Protein AF-0000000070389969 (afdb_homodimer)

pLDDT: mean 96.7, std 3.24, range [77.94, 98.94]

Solvent-accessible surface area (backbone atoms only — not comparable to full-atom values): 34328 Å² total; per-residue (Å²): 120,56,22,36,36,28,45,52,72,49,49,69,69,28,47,50,54,48,63,69,65,79,44,46,74,48,62,44,88,49,101,48,82,55,51,48,64,60,47,44,56,51,38,38,35,67,43,26,22,16,26,38,37,46,64,96,35,82,41,47,47,37,43,71,66,47,56,69,43,39,26,90,53,34,31,24,45,8,28,56,30,64,72,57,83,60,42,48,58,68,65,33,44,75,74,57,26,43,40,26,27,25,73,86,51,34,33,65,45,31,18,51,45,46,48,48,34,51,54,34,40,38,42,41,41,57,40,31,34,50,35,37,54,69,30,45,32,52,76,59,60,89,52,71,69,53,78,44,24,52,55,71,44,47,66,61,40,28,41,21,26,42,25,69,52,71,38,46,51,48,29,50,60,37,51,58,53,56,35,24,82,91,38,47,46,40,37,36,26,29,68,97,66,87,52,95,59,38,69,59,52,23,50,50,50,15,62,74,70,73,38,57,35,41,77,46,54,71,67,57,41,30,51,56,20,42,36,35,38,39,54,40,74,72,45,86,86,31,49,43,58,44,28,55,72,43,50,70,44,29,36,48,79,12,34,41,32,35,68,47,53,20,53,29,43,30,65,69,42,49,41,52,32,50,75,70,47,38,26,56,27,29,18,26,28,40,47,69,62,64,50,66,43,56,43,80,39,72,55,62,73,38,64,52,36,40,52,42,74,58,53,38,47,28,19,52,68,35,33,48,47,29,27,36,41,15,48,48,16,23,50,25,29,59,70,72,41,77,50,81,41,59,68,83,131,121,56,23,36,38,28,44,53,70,50,50,70,71,28,46,50,53,49,64,69,64,78,45,46,75,48,62,44,87,50,102,48,82,54,52,46,64,57,47,44,58,51,38,39,34,68,42,26,21,16,28,37,36,46,63,97,35,82,42,47,46,37,43,72,67,46,58,69,44,37,27,90,53,36,33,25,44,7,27,55,30,64,74,58,83,59,41,47,58,68,66,34,44,74,73,58,25,44,43,24,26,25,72,86,52,36,31,65,46,32,17,50,44,48,49,46,33,50,52,32,42,36,41,42,41,58,41,31,34,50,36,37,54,68,30,45,33,51,77,59,59,90,52,73,70,53,76,45,24,53,54,72,43,47,68,62,39,28,41,21,26,42,24,69,50,72,38,45,51,49,30,50,58,37,49,57,54,55,34,24,82,92,38,49,44,38,38,38,24,29,67,98,66,87,53,95,59,39,70,57,52,24,50,50,50,14,61,73,71,72,37,57,34,40,77,45,55,71,67,57,42,29,50,56,19,43,36,36,37,38,55,40,76,72,46,88,86,31,48,42,59,43,28,55,74,43,51,70,44,29,35,48,79,11,36,42,32,36,67,47,52,21,54,29,43,30,64,69,42,48,41,51,32,50,74,71,46,38,26,57,26,29,17,25,27,41,47,69,62,66,50,67,43,55,44,79,39,72,55,62,72,38,65,54,35,38,53,40,73,58,51,38,48,27,19,51,68,33,33,47,48,28,27,36,42,14,47,47,18,23,50,24,29,57,70,72,40,77,50,80,41,60,68,83,129

Structure (mmCIF, N/CA/C/O backbone):
data_AF-0000000070389969-model_v1
#
loop_
_entity.id
_entity.type
_entity.pdbx_description
1 polymer 'Glyoxylate reductase, putative'
#
loop_
_atom_site.group_PDB
_atom_site.id
_atom_site.type_symbol
_atom_site.label_atom_id
_atom_site.label_alt_id
_atom_site.label_comp_id
_atom_site.label_asym_id
_atom_site.label_entity_id
_atom_site.label_seq_id
_atom_site.pdbx_PDB_ins_code
_atom_site.Cartn_x
_atom_site.Cartn_y
_atom_site.Cartn_z
_atom_site.occupancy
_atom_site.B_iso_or_equiv
_atom_site.auth_seq_id
_atom_site.auth_comp_id
_atom_site.auth_asym_id
_atom_site.auth_atom_id
_atom_site.pdbx_PDB_model_num
ATOM 1 N N . MET A 1 1 ? 11.961 44.562 19.578 1 81.31 1 MET A N 1
ATOM 2 C CA . MET A 1 1 ? 11.906 44.125 18.188 1 81.31 1 MET A CA 1
ATOM 3 C C . MET A 1 1 ? 10.781 43.094 17.984 1 81.31 1 MET A C 1
ATOM 5 O O . MET A 1 1 ? 10.484 42.312 18.875 1 81.31 1 MET A O 1
ATOM 9 N N . PRO A 1 2 ? 10.062 43.188 16.938 1 94.25 2 PRO A N 1
ATOM 10 C CA . PRO A 1 2 ? 8.961 42.25 16.688 1 94.25 2 PRO A CA 1
ATOM 11 C C . PRO A 1 2 ? 9.414 40.781 16.688 1 94.25 2 PRO A C 1
ATOM 13 O O . PRO A 1 2 ? 10.531 40.5 16.266 1 94.25 2 PRO A O 1
ATOM 16 N N . LYS A 1 3 ? 8.602 40 17.328 1 98.38 3 LYS A N 1
ATOM 17 C CA . LYS A 1 3 ? 8.977 38.594 17.547 1 98.38 3 LYS A CA 1
ATOM 18 C C . LYS A 1 3 ? 7.949 37.656 16.938 1 98.38 3 LYS A C 1
ATOM 20 O O . LYS A 1 3 ? 6.793 38.031 16.75 1 98.38 3 LYS A O 1
ATOM 25 N N . ILE A 1 4 ? 8.398 36.5 16.641 1 98.75 4 ILE A N 1
ATOM 26 C CA . ILE A 1 4 ? 7.543 35.375 16.234 1 98.75 4 ILE A CA 1
ATOM 27 C C . ILE A 1 4 ? 7.699 34.219 17.219 1 98.75 4 ILE A C 1
ATOM 29 O O . ILE A 1 4 ? 8.82 33.812 17.547 1 98.75 4 ILE A O 1
ATOM 33 N N . LEU A 1 5 ? 6.621 33.781 17.734 1 98.81 5 LEU A N 1
ATOM 34 C CA . LEU A 1 5 ? 6.598 32.656 18.672 1 98.81 5 LEU A CA 1
ATOM 35 C C . LEU A 1 5 ? 6.504 31.328 17.906 1 98.81 5 LEU A C 1
ATOM 37 O O . LEU A 1 5 ? 5.688 31.188 17 1 98.81 5 LEU A O 1
ATOM 41 N N . VAL A 1 6 ? 7.359 30.359 18.25 1 98.56 6 VAL A N 1
ATOM 42 C CA . VAL A 1 6 ? 7.371 29.016 17.672 1 98.56 6 VAL A CA 1
ATOM 43 C C . VAL A 1 6 ? 7.266 27.969 18.766 1 98.56 6 VAL A C 1
ATOM 45 O O . VAL A 1 6 ? 8.203 27.781 19.547 1 98.56 6 VAL A O 1
ATOM 48 N N . THR A 1 7 ? 6.176 27.172 18.734 1 97.62 7 THR A N 1
ATOM 49 C CA . THR A 1 7 ? 5.898 26.312 19.891 1 97.62 7 THR A CA 1
ATOM 50 C C . THR A 1 7 ? 6.629 24.984 19.75 1 97.62 7 THR A C 1
ATOM 52 O O . THR A 1 7 ? 6.797 24.25 20.719 1 97.62 7 THR A O 1
ATOM 55 N N . ARG A 1 8 ? 6.93 24.625 18.516 1 96 8 ARG A N 1
ATOM 56 C CA . ARG A 1 8 ? 7.754 23.453 18.219 1 96 8 ARG A CA 1
ATOM 57 C C . ARG A 1 8 ? 8.75 23.766 17.094 1 96 8 ARG A C 1
ATOM 59 O O . ARG A 1 8 ? 8.414 24.453 16.125 1 96 8 ARG A O 1
ATOM 66 N N . ASN A 1 9 ? 9.969 23.219 17.328 1 95.31 9 ASN A N 1
ATOM 67 C CA . ASN A 1 9 ? 10.93 23.375 16.25 1 95.31 9 ASN A CA 1
ATOM 68 C C . ASN A 1 9 ? 10.406 22.766 14.945 1 95.31 9 ASN A C 1
ATOM 70 O O . ASN A 1 9 ? 9.953 21.625 14.93 1 95.31 9 ASN A O 1
ATOM 74 N N . LEU A 1 10 ? 10.484 23.547 13.867 1 97.12 10 LEU A N 1
ATOM 75 C CA . LEU A 1 10 ? 9.82 23.172 12.625 1 97.12 10 LEU A CA 1
ATOM 76 C C . LEU A 1 10 ? 10.828 22.641 11.609 1 97.12 10 LEU A C 1
ATOM 78 O O . LEU A 1 10 ? 10.562 22.625 10.406 1 97.12 10 LEU A O 1
ATOM 82 N N . GLY A 1 11 ? 11.969 22.266 12.078 1 96.25 11 GLY A N 1
ATOM 83 C CA . GLY A 1 11 ? 12.969 21.688 11.203 1 96.25 11 GLY A CA 1
ATOM 84 C C . GLY A 1 11 ? 13.938 22.703 10.641 1 96.25 11 GLY A C 1
ATOM 85 O O . GLY A 1 11 ? 13.617 23.891 10.578 1 96.25 11 GLY A O 1
ATOM 86 N N . GLU A 1 12 ? 15.023 22.25 10.148 1 96.69 12 GLU A N 1
ATOM 87 C CA . GLU A 1 12 ? 16.141 23.109 9.75 1 96.69 12 GLU A CA 1
ATOM 88 C C . GLU A 1 12 ? 15.727 24.062 8.625 1 96.69 12 GLU A C 1
ATOM 90 O O . GLU A 1 12 ? 16.016 25.25 8.664 1 96.69 12 GLU A O 1
ATOM 95 N N . HIS A 1 13 ? 15.039 23.547 7.68 1 97.75 13 HIS A N 1
ATOM 96 C CA . HIS A 1 13 ? 14.664 24.344 6.516 1 97.75 13 HIS A CA 1
ATOM 97 C C . HIS A 1 13 ? 13.781 25.531 6.914 1 97.75 13 HIS A C 1
ATOM 99 O O . HIS A 1 13 ? 14.109 26.672 6.625 1 97.75 13 HIS A O 1
ATOM 105 N N . ALA A 1 14 ? 12.711 25.297 7.594 1 98.44 14 ALA A N 1
ATOM 106 C CA . ALA A 1 14 ? 11.742 26.328 7.973 1 98.44 14 ALA A CA 1
ATOM 107 C C . ALA A 1 14 ? 12.336 27.266 9.008 1 98.44 14 ALA A C 1
ATOM 109 O O . ALA A 1 14 ? 12.102 28.484 8.953 1 98.44 14 ALA A O 1
ATOM 110 N N . MET A 1 15 ? 13.172 26.719 9.93 1 98.06 15 MET A N 1
ATOM 111 C CA . MET A 1 15 ? 13.789 27.562 10.945 1 98.06 15 MET A CA 1
ATOM 112 C C . MET A 1 15 ? 14.797 28.516 10.32 1 98.06 15 MET A C 1
ATOM 114 O O . MET A 1 15 ? 14.969 29.656 10.781 1 98.06 15 MET A O 1
ATOM 118 N N . THR A 1 16 ? 15.453 28.016 9.25 1 98.44 16 THR A N 1
ATOM 119 C CA . THR A 1 16 ? 16.375 28.891 8.531 1 98.44 16 THR A CA 1
ATOM 120 C C . THR A 1 16 ? 15.625 30.062 7.887 1 98.44 16 THR A C 1
ATOM 122 O O . THR A 1 16 ? 16.078 31.203 7.945 1 98.44 16 THR A O 1
ATOM 125 N N . ILE A 1 17 ? 14.5 29.766 7.344 1 98.38 17 ILE A N 1
ATOM 126 C CA . ILE A 1 17 ? 13.672 30.797 6.746 1 98.38 17 ILE A CA 1
ATOM 127 C C . ILE A 1 17 ? 13.281 31.828 7.812 1 98.38 17 ILE A C 1
ATOM 129 O O . ILE A 1 17 ? 13.375 33.031 7.59 1 98.38 17 ILE A O 1
ATOM 133 N N . LEU A 1 18 ? 12.93 31.391 9.008 1 98.12 18 LEU A N 1
ATOM 134 C CA . LEU A 1 18 ? 12.523 32.25 10.109 1 98.12 18 LEU A CA 1
ATOM 135 C C . LEU A 1 18 ? 13.688 33.125 10.578 1 98.12 18 LEU A C 1
ATOM 137 O O . LEU A 1 18 ? 13.523 34.312 10.82 1 98.12 18 LEU A O 1
ATOM 141 N N . ARG A 1 19 ? 14.797 32.469 10.656 1 97.5 19 ARG A N 1
ATOM 142 C CA . ARG A 1 19 ? 15.977 33.188 11.148 1 97.5 19 ARG A CA 1
ATOM 143 C C . ARG A 1 19 ? 16.391 34.281 10.188 1 97.5 19 ARG A C 1
ATOM 145 O O . ARG A 1 19 ? 16.953 35.312 10.609 1 97.5 19 ARG A O 1
ATOM 152 N N . GLN A 1 20 ? 16.062 34.125 8.984 1 97.62 20 GLN A N 1
ATOM 153 C CA . GLN A 1 20 ? 16.438 35.094 7.961 1 97.62 20 GLN A CA 1
ATOM 154 C C . GLN A 1 20 ? 15.367 36.156 7.773 1 97.62 20 GLN A C 1
ATOM 156 O O . GLN A 1 20 ? 15.531 37.094 6.988 1 97.62 20 GLN A O 1
ATOM 161 N N . SER A 1 21 ? 14.32 36.062 8.531 1 96.81 21 SER A N 1
ATOM 162 C CA . SER A 1 21 ? 13.156 36.938 8.32 1 96.81 21 SER A CA 1
ATOM 163 C C . SER A 1 21 ? 13.375 38.312 8.922 1 96.81 21 SER A C 1
ATOM 165 O O . SER A 1 21 ? 12.648 39.25 8.594 1 96.81 21 SER A O 1
ATOM 167 N N . GLY A 1 22 ? 14.344 38.469 9.812 1 95.88 22 GLY A N 1
ATOM 168 C CA . GLY A 1 22 ? 14.586 39.75 10.469 1 95.88 22 GLY A CA 1
ATOM 169 C C . GLY A 1 22 ? 13.867 39.875 11.797 1 95.88 22 GLY A C 1
ATOM 170 O O . GLY A 1 22 ? 14.062 40.875 12.523 1 95.88 22 GLY A O 1
ATOM 171 N N . TYR A 1 23 ? 13.094 38.875 12.172 1 97.56 23 TYR A N 1
ATOM 172 C CA . TYR A 1 23 ? 12.367 38.906 13.438 1 97.56 23 TYR A CA 1
ATOM 173 C C . TYR A 1 23 ? 13.109 38.094 14.508 1 97.56 23 TYR A C 1
ATOM 175 O O . TYR A 1 23 ? 13.82 37.156 14.195 1 97.56 23 TYR A O 1
ATOM 183 N N . ASP A 1 24 ? 12.953 38.594 15.719 1 97.94 24 ASP A N 1
ATOM 184 C CA . ASP A 1 24 ? 13.391 37.75 16.828 1 97.94 24 ASP A CA 1
ATOM 185 C C . ASP A 1 24 ? 12.469 36.531 17.016 1 97.94 24 ASP A C 1
ATOM 187 O O . ASP A 1 24 ? 11.266 36.625 16.75 1 97.94 24 ASP A O 1
ATOM 191 N N . LEU A 1 25 ? 13.102 35.469 17.453 1 98.25 25 LEU A N 1
ATOM 192 C CA . LEU A 1 25 ? 12.32 34.25 17.594 1 98.25 25 LEU A CA 1
ATOM 193 C C . LEU A 1 25 ? 12.25 33.812 19.047 1 98.25 25 LEU A C 1
ATOM 195 O O . LEU A 1 25 ? 13.242 33.906 19.781 1 98.25 25 LEU A O 1
ATOM 199 N N . ILE A 1 26 ? 11.055 33.531 19.484 1 98.44 26 ILE A N 1
ATOM 200 C CA . ILE A 1 26 ? 10.859 32.75 20.703 1 98.44 26 ILE A CA 1
ATOM 201 C C . ILE A 1 26 ? 10.531 31.312 20.375 1 98.44 26 ILE A C 1
ATOM 203 O O . ILE A 1 26 ? 9.43 31 19.906 1 98.44 26 ILE A O 1
ATOM 207 N N . VAL A 1 27 ? 11.5 30.438 20.594 1 97.81 27 VAL A N 1
ATOM 208 C CA . VAL A 1 27 ? 11.344 29.031 20.219 1 97.81 27 VAL A CA 1
ATOM 209 C C . VAL A 1 27 ? 11.344 28.156 21.484 1 97.81 27 VAL A C 1
ATOM 211 O O . VAL A 1 27 ? 12.219 28.297 22.344 1 97.81 27 VAL A O 1
ATOM 214 N N . ASN A 1 28 ? 10.273 27.344 21.578 1 97.19 28 ASN A N 1
ATOM 215 C CA . ASN A 1 28 ? 10.328 26.328 22.625 1 97.19 28 ASN A CA 1
ATOM 216 C C . ASN A 1 28 ? 11.617 25.5 22.547 1 97.19 28 ASN A C 1
ATOM 218 O O . ASN A 1 28 ? 11.883 24.875 21.531 1 97.19 28 ASN A O 1
ATOM 222 N N . PRO A 1 29 ? 12.438 25.516 23.562 1 94 29 PRO A N 1
ATOM 223 C CA . PRO A 1 29 ? 13.75 24.875 23.484 1 94 29 PRO A CA 1
ATOM 224 C C . PRO A 1 29 ? 13.664 23.344 23.594 1 94 29 PRO A C 1
ATOM 226 O O . PRO A 1 29 ? 14.625 22.656 23.266 1 94 29 PRO A O 1
ATOM 229 N N . ASP A 1 30 ? 12.508 22.828 24.078 1 92.19 30 ASP A N 1
ATOM 230 C CA . ASP A 1 30 ? 12.359 21.406 24.297 1 92.19 30 ASP A CA 1
ATOM 231 C C . ASP A 1 30 ? 11.695 20.734 23.094 1 92.19 30 ASP A C 1
ATOM 233 O O . ASP A 1 30 ? 10.805 21.312 22.469 1 92.19 30 ASP A O 1
ATOM 237 N N . ASP A 1 31 ? 12.195 19.578 22.781 1 88.88 31 ASP A N 1
ATOM 238 C CA . ASP A 1 31 ? 11.508 18.781 21.781 1 88.88 31 ASP A CA 1
ATOM 239 C C . ASP A 1 31 ? 10.281 18.078 22.375 1 88.88 31 ASP A C 1
ATOM 241 O O . ASP A 1 31 ? 10.211 16.859 22.391 1 88.88 31 ASP A O 1
ATOM 245 N N . ALA A 1 32 ? 9.453 18.797 22.891 1 91.56 32 ALA A N 1
ATOM 246 C CA . ALA A 1 32 ? 8.188 18.438 23.516 1 91.56 32 ALA A CA 1
ATOM 247 C C . ALA A 1 32 ? 7.203 19.594 23.5 1 91.56 32 ALA A C 1
ATOM 249 O O . ALA A 1 32 ? 7.602 20.75 23.312 1 91.56 32 ALA A O 1
ATOM 250 N N . PRO A 1 33 ? 5.973 19.312 23.578 1 92.75 33 PRO A N 1
ATOM 251 C CA . PRO A 1 33 ? 5.023 20.422 23.688 1 92.75 33 PRO A CA 1
ATOM 252 C C . PRO A 1 33 ? 5.32 21.328 24.875 1 92.75 33 PRO A C 1
ATOM 254 O O . PRO A 1 33 ? 5.637 20.859 25.969 1 92.75 33 PRO A O 1
ATOM 257 N N . PRO A 1 34 ? 5.32 22.625 24.625 1 95.94 34 PRO A N 1
ATOM 258 C CA . PRO A 1 34 ? 5.41 23.531 25.781 1 95.94 34 PRO A CA 1
ATOM 259 C C . PRO A 1 34 ? 4.168 23.469 26.672 1 95.94 34 PRO A C 1
ATOM 261 O O . PRO A 1 34 ? 3.172 22.844 26.312 1 95.94 34 PRO A O 1
ATOM 264 N N . SER A 1 35 ? 4.316 24.047 27.859 1 96.56 35 SER A N 1
ATOM 265 C CA . SER A 1 35 ? 3.131 24.172 28.688 1 96.56 35 SER A CA 1
ATOM 266 C C . SER A 1 35 ? 2.168 25.219 28.141 1 96.56 35 SER A C 1
ATOM 268 O O . SER A 1 35 ? 2.578 26.125 27.422 1 96.56 35 SER A O 1
ATOM 270 N N . ARG A 1 36 ? 0.896 25.047 28.5 1 97.69 36 ARG A N 1
ATOM 271 C CA . ARG A 1 36 ? -0.108 26.047 28.156 1 97.69 36 ARG A CA 1
ATOM 272 C C . ARG A 1 36 ? 0.294 27.422 28.672 1 97.69 36 ARG A C 1
ATOM 274 O O . ARG A 1 36 ? 0.17 28.422 27.969 1 97.69 36 ARG A O 1
ATOM 281 N N . GLU A 1 37 ? 0.809 27.438 29.859 1 97.81 37 GLU A N 1
ATOM 282 C CA . GLU A 1 37 ? 1.247 28.688 30.5 1 97.81 37 GLU A CA 1
ATOM 283 C C . GLU A 1 37 ? 2.369 29.344 29.703 1 97.81 37 GLU A C 1
ATOM 285 O O . GLU A 1 37 ? 2.385 30.562 29.531 1 97.81 37 GLU A O 1
ATOM 290 N N . TRP A 1 38 ? 3.275 28.516 29.234 1 98.19 38 TRP A N 1
ATOM 291 C CA . TRP A 1 38 ? 4.387 29.047 28.438 1 98.19 38 TRP A CA 1
ATOM 292 C C . TRP A 1 38 ? 3.879 29.734 27.188 1 98.19 38 TRP A C 1
ATOM 294 O O . TRP A 1 38 ? 4.328 30.844 26.859 1 98.19 38 TRP A O 1
ATOM 304 N N . VAL A 1 39 ? 2.938 29.156 26.516 1 98.5 39 VAL A N 1
ATOM 305 C CA . VAL A 1 39 ? 2.389 29.688 25.266 1 98.5 39 VAL A CA 1
ATOM 306 C C . VAL A 1 39 ? 1.642 31 25.562 1 98.5 39 VAL A C 1
ATOM 308 O O . VAL A 1 39 ? 1.873 32 24.906 1 98.5 39 VAL A O 1
ATOM 311 N N . LEU A 1 40 ? 0.768 30.969 26.609 1 98.44 40 LEU A N 1
ATOM 312 C CA . LEU A 1 40 ? -0.054 32.125 26.953 1 98.44 40 LEU A CA 1
ATOM 313 C C . LEU A 1 40 ? 0.816 33.312 27.359 1 98.44 40 LEU A C 1
ATOM 315 O O . LEU A 1 40 ? 0.571 34.438 26.938 1 98.44 40 LEU A O 1
ATOM 319 N N . ASN A 1 41 ? 1.818 33.062 28.125 1 98.44 41 ASN A N 1
ATOM 320 C CA . ASN A 1 41 ? 2.703 34.125 28.594 1 98.44 41 ASN A CA 1
ATOM 321 C C . ASN A 1 41 ? 3.41 34.812 27.438 1 98.44 41 ASN A C 1
ATOM 323 O O . ASN A 1 41 ? 3.545 36.031 27.422 1 98.44 41 ASN A O 1
ATOM 327 N N . HIS A 1 42 ? 3.844 34.062 26.484 1 98.44 42 HIS A N 1
ATOM 328 C CA . HIS A 1 42 ? 4.578 34.656 25.359 1 98.44 42 HIS A CA 1
ATOM 329 C C . HIS A 1 42 ? 3.631 35.344 24.391 1 98.44 42 HIS A C 1
ATOM 331 O O . HIS A 1 42 ? 3.998 36.312 23.766 1 98.44 42 HIS A O 1
ATOM 337 N N . LEU A 1 43 ? 2.461 34.844 24.25 1 98.31 43 LEU A N 1
ATOM 338 C CA . LEU A 1 43 ? 1.479 35.469 23.375 1 98.31 43 LEU A CA 1
ATOM 339 C C . LEU A 1 43 ? 1.033 36.812 23.938 1 98.31 43 LEU A C 1
ATOM 341 O O . LEU A 1 43 ? 0.57 37.688 23.188 1 98.31 43 LEU A O 1
ATOM 345 N N . ALA A 1 44 ? 1.137 36.938 25.25 1 98.19 44 ALA A N 1
ATOM 346 C CA . ALA A 1 44 ? 0.76 38.188 25.922 1 98.19 44 ALA A CA 1
ATOM 347 C C . ALA A 1 44 ? 1.812 39.25 25.688 1 98.19 44 ALA A C 1
ATOM 349 O O . ALA A 1 44 ? 1.547 40.438 25.891 1 98.19 44 ALA A O 1
ATOM 350 N N . ASP A 1 45 ? 2.99 38.844 25.328 1 97.94 45 ASP A N 1
ATOM 351 C CA . ASP A 1 45 ? 4.07 39.781 25.031 1 97.94 45 ASP A CA 1
ATOM 352 C C . ASP A 1 45 ? 3.715 40.688 23.844 1 97.94 45 ASP A C 1
ATOM 354 O O . ASP A 1 45 ? 3.531 40.188 22.734 1 97.94 45 ASP A O 1
ATOM 358 N N . PRO A 1 46 ? 3.691 42 24.031 1 97.69 46 PRO A N 1
ATOM 359 C CA . PRO A 1 46 ? 3.281 42.906 22.969 1 97.69 46 PRO A CA 1
ATOM 360 C C . PRO A 1 46 ? 4.238 42.906 21.781 1 97.69 46 PRO A C 1
ATOM 362 O O . PRO A 1 46 ? 3.916 43.438 20.719 1 97.69 46 PRO A O 1
ATOM 365 N N . GLN A 1 47 ? 5.359 42.25 21.938 1 98 47 GLN A N 1
ATOM 366 C CA . GLN A 1 47 ? 6.332 42.219 20.859 1 98 47 GLN A CA 1
ATOM 367 C C . GLN A 1 47 ? 6.121 41 19.953 1 98 47 GLN A C 1
ATOM 369 O O . GLN A 1 47 ? 6.77 40.875 18.922 1 98 47 GLN A O 1
ATOM 374 N N . VAL A 1 48 ? 5.219 40.156 20.297 1 98.62 48 VAL A N 1
ATOM 375 C CA . VAL A 1 48 ? 4.938 38.969 19.5 1 98.62 48 VAL A CA 1
ATOM 376 C C . VAL A 1 48 ? 3.861 39.281 18.469 1 98.62 48 VAL A C 1
ATOM 378 O O . VAL A 1 48 ? 2.711 39.562 18.812 1 98.62 48 VAL A O 1
ATOM 381 N N . TYR A 1 49 ? 4.215 39.219 17.219 1 98.19 49 TYR A N 1
ATOM 382 C CA . TYR A 1 49 ? 3.318 39.625 16.141 1 98.19 49 TYR A CA 1
ATOM 383 C C . TYR A 1 49 ? 2.676 38.438 15.469 1 98.19 49 TYR A C 1
ATOM 385 O O . TYR A 1 49 ? 1.662 38.562 14.781 1 98.19 49 TYR A O 1
ATOM 393 N N . ALA A 1 50 ? 3.326 37.281 15.586 1 98.75 50 ALA A N 1
ATOM 394 C CA . ALA A 1 50 ? 2.812 36.062 14.984 1 98.75 50 ALA A CA 1
ATOM 395 C C . ALA A 1 50 ? 3.271 34.844 15.773 1 98.75 50 ALA A C 1
ATOM 397 O O . ALA A 1 50 ? 4.23 34.906 16.547 1 98.75 50 ALA A O 1
ATOM 398 N N . ALA A 1 51 ? 2.582 33.781 15.586 1 98.81 51 ALA A N 1
ATOM 399 C CA . ALA A 1 51 ? 2.924 32.531 16.266 1 98.81 51 ALA A CA 1
ATOM 400 C C . ALA A 1 51 ? 2.768 31.328 15.312 1 98.81 51 ALA A C 1
ATOM 402 O O . ALA A 1 51 ? 1.822 31.281 14.523 1 98.81 51 ALA A O 1
ATOM 403 N N . CYS A 1 52 ? 3.709 30.453 15.312 1 98.62 52 CYS A N 1
ATOM 404 C CA . CYS A 1 52 ? 3.609 29.125 14.695 1 98.62 52 CYS A CA 1
ATOM 405 C C . CYS A 1 52 ? 3.271 28.062 15.734 1 98.62 52 CYS A C 1
ATOM 407 O O . CYS A 1 52 ? 4.055 27.828 16.656 1 98.62 52 CYS A O 1
ATOM 409 N N . ILE A 1 53 ? 2.154 27.422 15.539 1 98.06 53 ILE A N 1
ATOM 410 C CA . ILE A 1 53 ? 1.688 26.5 16.547 1 98.06 53 ILE A CA 1
ATOM 411 C C . ILE A 1 53 ? 1.438 25.125 15.922 1 98.06 53 ILE A C 1
ATOM 413 O O . ILE A 1 53 ? 1.537 24.969 14.703 1 98.06 53 ILE A O 1
ATOM 417 N N . MET A 1 54 ? 1.178 24.125 16.797 1 95.5 54 MET A N 1
ATOM 418 C CA . MET A 1 54 ? 0.986 22.734 16.375 1 95.5 54 MET A CA 1
ATOM 419 C C . MET A 1 54 ? -0.462 22.297 16.578 1 95.5 54 MET A C 1
ATOM 421 O O . MET A 1 54 ? -1.106 22.703 17.547 1 95.5 54 MET A O 1
ATOM 425 N N . HIS A 1 55 ? -0.782 21.484 15.516 1 89.81 55 HIS A N 1
ATOM 426 C CA . HIS A 1 55 ? -2.006 20.734 15.758 1 89.81 55 HIS A CA 1
ATOM 427 C C . HIS A 1 55 ? -1.769 19.609 16.766 1 89.81 55 HIS A C 1
ATOM 429 O O . HIS A 1 55 ? -0.622 19.25 17.031 1 89.81 55 HIS A O 1
ATOM 435 N N . SER A 1 56 ? -2.752 19.203 17.516 1 81.38 56 SER A N 1
ATOM 436 C CA . SER A 1 56 ? -2.752 18 18.359 1 81.38 56 SER A CA 1
ATOM 437 C C . SER A 1 56 ? -1.901 18.203 19.609 1 81.38 56 SER A C 1
ATOM 439 O O . SER A 1 56 ? -1.336 17.25 20.141 1 81.38 56 SER A O 1
ATOM 441 N N . GLN A 1 57 ? -1.566 19.438 19.891 1 88.38 57 GLN A N 1
ATOM 442 C CA . GLN A 1 57 ? -0.906 19.797 21.141 1 88.38 57 GLN A CA 1
ATOM 443 C C . GLN A 1 57 ? -1.821 20.641 22.016 1 88.38 57 GLN A C 1
ATOM 445 O O . GLN A 1 57 ? -2.207 21.75 21.641 1 88.38 57 GLN A O 1
ATOM 450 N N . PRO A 1 58 ? -2.094 20.109 23.203 1 89.19 58 PRO A N 1
ATOM 451 C CA . PRO A 1 58 ? -3.025 20.828 24.062 1 89.19 58 PRO A CA 1
ATOM 452 C C . PRO A 1 58 ? -2.574 22.266 24.359 1 89.19 58 PRO A C 1
ATOM 454 O O . PRO A 1 58 ? -3.408 23.156 24.5 1 89.19 58 PRO A O 1
ATOM 457 N N . SER A 1 59 ? -1.315 22.484 24.438 1 94.56 59 SER A N 1
ATOM 458 C CA . SER A 1 59 ? -0.774 23.812 24.734 1 94.56 59 SER A CA 1
ATOM 459 C C . SER A 1 59 ? -1.142 24.812 23.641 1 94.56 59 SER A C 1
ATOM 461 O O . SER A 1 59 ? -1.19 26.016 23.891 1 94.56 59 SER A O 1
ATOM 463 N N . ASP A 1 60 ? -1.455 24.25 22.406 1 96.12 60 ASP A N 1
ATOM 464 C CA . ASP A 1 60 ? -1.579 25.109 21.234 1 96.12 60 ASP A CA 1
ATOM 465 C C . ASP A 1 60 ? -3.043 25.281 20.844 1 96.12 60 ASP A C 1
ATOM 467 O O . ASP A 1 60 ? -3.34 25.844 19.781 1 96.12 60 ASP A O 1
ATOM 471 N N . LYS A 1 61 ? -3.92 24.812 21.703 1 96.62 61 LYS A N 1
ATOM 472 C CA . LYS A 1 61 ? -5.332 25.016 21.406 1 96.62 61 LYS A CA 1
ATOM 473 C C . LYS A 1 61 ? -5.688 26.5 21.375 1 96.62 61 LYS A C 1
ATOM 475 O O . LYS A 1 61 ? -5.375 27.234 22.312 1 96.62 61 LYS A O 1
ATOM 480 N N . VAL A 1 62 ? -6.234 26.969 20.266 1 97.94 62 VAL A N 1
ATOM 481 C CA . VAL A 1 62 ? -6.625 28.375 20.109 1 97.94 62 VAL A CA 1
ATOM 482 C C . VAL A 1 62 ? -8.094 28.531 20.516 1 97.94 62 VAL A C 1
ATOM 484 O O . VAL A 1 62 ? -8.969 28.594 19.641 1 97.94 62 VAL A O 1
ATOM 487 N N . ASP A 1 63 ? -8.297 28.641 21.766 1 97.19 63 ASP A N 1
ATOM 488 C CA . ASP A 1 63 ? -9.625 28.781 22.375 1 97.19 63 ASP A CA 1
ATOM 489 C C . ASP A 1 63 ? -9.828 30.203 22.906 1 97.19 63 ASP A C 1
ATOM 491 O O . ASP A 1 63 ? -9.031 31.094 22.625 1 97.19 63 ASP A O 1
ATOM 495 N N . LYS A 1 64 ? -10.93 30.391 23.609 1 96.69 64 LYS A N 1
ATOM 496 C CA . LYS A 1 64 ? -11.289 31.703 24.141 1 96.69 64 LYS A CA 1
ATOM 497 C C . LYS A 1 64 ? -10.195 32.25 25.062 1 96.69 64 LYS A C 1
ATOM 499 O O . LYS A 1 64 ? -9.867 33.438 25.016 1 96.69 64 LYS A O 1
ATOM 504 N N . GLU A 1 65 ? -9.656 31.359 25.828 1 97.75 65 GLU A N 1
ATOM 505 C CA . GLU A 1 65 ? -8.617 31.75 26.766 1 97.75 65 GLU A CA 1
ATOM 506 C C . GLU A 1 65 ? -7.391 32.281 26.047 1 97.75 65 GLU A C 1
ATOM 508 O O . GLU A 1 65 ? -6.879 33.375 26.375 1 97.75 65 GLU A O 1
ATOM 513 N N . LEU A 1 66 ? -6.895 31.578 25.047 1 98.25 66 LEU A N 1
ATOM 514 C CA . LEU A 1 66 ? -5.715 31.984 24.297 1 98.25 66 LEU A CA 1
ATOM 515 C C . LEU A 1 66 ? -5.961 33.312 23.562 1 98.25 66 LEU A C 1
ATOM 517 O O . LEU A 1 66 ? -5.125 34.188 23.609 1 98.25 66 LEU A O 1
ATOM 521 N N . ILE A 1 67 ? -7.09 33.438 22.984 1 98.12 67 ILE A N 1
ATOM 522 C CA . ILE A 1 67 ? -7.441 34.625 22.219 1 98.12 67 ILE A CA 1
ATOM 523 C C . ILE A 1 67 ? -7.52 35.844 23.141 1 98.12 67 ILE A C 1
ATOM 525 O O . ILE A 1 67 ? -7.039 36.906 22.797 1 98.12 67 ILE A O 1
ATOM 529 N N . ALA A 1 68 ? -8.094 35.594 24.312 1 97.38 68 ALA A N 1
ATOM 530 C CA . ALA A 1 68 ? -8.234 36.688 25.266 1 97.38 68 ALA A CA 1
ATOM 531 C C . ALA A 1 68 ? -6.871 37.125 25.812 1 97.38 68 ALA A C 1
ATOM 533 O O . ALA A 1 68 ? -6.676 38.281 26.156 1 97.38 68 ALA A O 1
ATOM 534 N N . THR A 1 69 ? -5.992 36.25 25.859 1 97.94 69 THR A N 1
ATOM 535 C CA . THR A 1 69 ? -4.68 36.5 26.453 1 97.94 69 THR A CA 1
ATOM 536 C C . THR A 1 69 ? -3.75 37.156 25.422 1 97.94 69 THR A C 1
ATOM 538 O O . THR A 1 69 ? -2.809 37.844 25.797 1 97.94 69 THR A O 1
ATOM 541 N N . ALA A 1 70 ? -3.955 36.906 24.188 1 98.12 70 ALA A N 1
ATOM 542 C CA . ALA A 1 70 ? -3.092 37.406 23.125 1 98.12 70 ALA A CA 1
ATOM 543 C C . ALA A 1 70 ? -3.002 38.938 23.156 1 98.12 70 ALA A C 1
ATOM 545 O O . ALA A 1 70 ? -3.996 39.625 23.422 1 98.12 70 ALA A O 1
ATOM 546 N N . ASN A 1 71 ? -1.818 39.469 22.984 1 98.06 71 ASN A N 1
ATOM 547 C CA . ASN A 1 71 ? -1.631 40.938 22.938 1 98.06 71 ASN A CA 1
ATOM 548 C C . ASN A 1 71 ? -2.318 41.531 21.719 1 98.06 71 ASN A C 1
ATOM 550 O O . ASN A 1 71 ? -2.639 40.844 20.766 1 98.06 71 ASN A O 1
ATOM 554 N N . ASP A 1 72 ? -2.422 42.781 21.672 1 97.19 72 ASP A N 1
ATOM 555 C CA . ASP A 1 72 ? -3.209 43.469 20.656 1 97.19 72 ASP A CA 1
ATOM 556 C C . ASP A 1 72 ? -2.441 43.562 19.344 1 97.19 72 ASP A C 1
ATOM 558 O O . ASP A 1 72 ? -3.023 43.875 18.297 1 97.19 72 ASP A O 1
ATOM 562 N N . ASN A 1 73 ? -1.157 43.281 19.422 1 97.25 73 ASN A N 1
ATOM 563 C CA . ASN A 1 73 ? -0.341 43.406 18.219 1 97.25 73 ASN A CA 1
ATOM 564 C C . ASN A 1 73 ? -0.257 42.094 17.469 1 97.25 73 ASN A C 1
ATOM 566 O O . ASN A 1 73 ? 0.279 42.031 16.359 1 97.25 73 ASN A O 1
ATOM 570 N N . LEU A 1 74 ? -0.738 40.969 18.031 1 98.44 74 LEU A N 1
ATOM 571 C CA . LEU A 1 74 ? -0.699 39.688 17.375 1 98.44 74 LEU A CA 1
ATOM 572 C C . LEU A 1 74 ? -1.523 39.688 16.094 1 98.44 74 LEU A C 1
ATOM 574 O O . LEU A 1 74 ? -2.727 39.969 16.125 1 98.44 74 LEU A O 1
ATOM 578 N N . ARG A 1 75 ? -0.885 39.312 15.016 1 98.06 75 ARG A N 1
ATOM 579 C CA . ARG A 1 75 ? -1.534 39.438 13.719 1 98.06 75 ARG A CA 1
ATOM 580 C C . ARG A 1 75 ? -1.951 38.094 13.172 1 98.06 75 ARG A C 1
ATOM 582 O O . ARG A 1 75 ? -2.885 38 12.375 1 98.06 75 ARG A O 1
ATOM 589 N N . CYS A 1 76 ? -1.224 37.031 13.586 1 98.5 76 CYS A N 1
ATOM 590 C CA . CYS A 1 76 ? -1.474 35.75 12.961 1 98.5 76 CYS A CA 1
ATOM 591 C C . CYS A 1 76 ? -1.101 34.594 13.898 1 98.5 76 CYS A C 1
ATOM 593 O O . CYS A 1 76 ? -0.112 34.688 14.625 1 98.5 76 CYS A O 1
ATOM 595 N N . ILE A 1 77 ? -1.921 33.656 13.867 1 98.69 77 ILE A N 1
ATOM 596 C CA . ILE A 1 77 ? -1.583 32.312 14.352 1 98.69 77 ILE A CA 1
ATOM 597 C C . ILE A 1 77 ? -1.552 31.328 13.188 1 98.69 77 ILE A C 1
ATOM 599 O O . ILE A 1 77 ? -2.572 31.094 12.539 1 98.69 77 ILE A O 1
ATOM 603 N N . SER A 1 78 ? -0.376 30.828 12.898 1 98.62 78 SER A N 1
ATOM 604 C CA . SER A 1 78 ? -0.176 29.875 11.805 1 98.62 78 SER A CA 1
ATOM 605 C C . SER A 1 78 ? -0.023 28.453 12.32 1 98.62 78 SER A C 1
ATOM 607 O O . SER A 1 78 ? 0.914 28.156 13.062 1 98.62 78 SER A O 1
ATOM 609 N N . SER A 1 79 ? -0.892 27.594 11.906 1 97.88 79 SER A N 1
ATOM 610 C CA . SER A 1 79 ? -0.902 26.219 12.398 1 97.88 79 SER A CA 1
ATOM 611 C C . SER A 1 79 ? -0.185 25.281 11.43 1 97.88 79 SER A C 1
ATOM 613 O O . SER A 1 79 ? -0.408 25.344 10.219 1 97.88 79 SER A O 1
ATOM 615 N N . PHE A 1 80 ? 0.678 24.422 12 1 97 80 PHE A N 1
ATOM 616 C CA . PHE A 1 80 ? 1.312 23.344 11.25 1 97 80 PHE A CA 1
ATOM 617 C C . PHE A 1 80 ? 0.33 22.203 11.016 1 97 80 PHE A C 1
ATOM 619 O O . PHE A 1 80 ? 0.466 21.125 11.602 1 97 80 PHE A O 1
ATOM 626 N N . SER A 1 81 ? -0.712 22.453 10.188 1 93.81 81 SER A N 1
ATOM 627 C CA . SER A 1 81 ? -1.767 21.5 9.867 1 93.81 81 SER A CA 1
ATOM 628 C C . SER A 1 81 ? -2.664 22.016 8.75 1 93.81 81 SER A C 1
ATOM 630 O O . SER A 1 81 ? -2.717 23.219 8.5 1 93.81 81 SER A O 1
ATOM 632 N N . VAL A 1 82 ? -3.287 21.094 8.055 1 90.25 82 VAL A N 1
ATOM 633 C CA . VAL A 1 82 ? -4.332 21.484 7.117 1 90.25 82 VAL A CA 1
ATOM 634 C C . VAL A 1 82 ? -5.633 21.75 7.871 1 90.25 82 VAL A C 1
ATOM 636 O O . VAL A 1 82 ? -6.281 22.766 7.652 1 90.25 82 VAL A O 1
ATOM 639 N N . GLY A 1 83 ? -5.98 20.766 8.672 1 86.12 83 GLY A N 1
ATOM 640 C CA . GLY A 1 83 ? -7.152 20.953 9.508 1 86.12 83 GLY A CA 1
ATOM 641 C C . GLY A 1 83 ? -6.941 21.984 10.609 1 86.12 83 GLY A C 1
ATOM 642 O O . GLY A 1 83 ? -5.809 22.219 11.039 1 86.12 83 GLY A O 1
ATOM 643 N N . TYR A 1 84 ? -7.977 22.578 11.047 1 91.38 84 TYR A N 1
ATOM 644 C CA . TYR A 1 84 ? -7.875 23.625 12.047 1 91.38 84 TYR A CA 1
ATOM 645 C C . TYR A 1 84 ? -8.977 23.5 13.094 1 91.38 84 TYR A C 1
ATOM 647 O O . TYR A 1 84 ? -9.492 24.5 13.586 1 91.38 84 TYR A O 1
ATOM 655 N N . ASP A 1 85 ? -9.383 22.281 13.367 1 88.38 85 ASP A N 1
ATOM 656 C CA . ASP A 1 85 ? -10.461 21.984 14.305 1 88.38 85 ASP A CA 1
ATOM 657 C C . ASP A 1 85 ? -10.07 22.391 15.727 1 88.38 85 ASP A C 1
ATOM 659 O O . ASP A 1 85 ? -10.93 22.547 16.594 1 88.38 85 ASP A O 1
ATOM 663 N N . HIS A 1 86 ? -8.773 22.672 15.984 1 91.56 86 HIS A N 1
ATOM 664 C CA . HIS A 1 86 ? -8.297 23.078 17.312 1 91.56 86 HIS A CA 1
ATOM 665 C C . HIS A 1 86 ? -8.289 24.594 17.453 1 91.56 86 HIS A C 1
ATOM 667 O O . HIS A 1 86 ? -7.824 25.125 18.453 1 91.56 86 HIS A O 1
ATOM 673 N N . ILE A 1 87 ? -8.82 25.297 16.469 1 96 87 ILE A N 1
ATOM 674 C CA . ILE A 1 87 ? -8.773 26.766 16.438 1 96 87 ILE A CA 1
ATOM 675 C C . ILE A 1 87 ? -10.188 27.328 16.344 1 96 87 ILE A C 1
ATOM 677 O O . ILE A 1 87 ? -10.961 26.922 15.469 1 96 87 ILE A O 1
ATOM 681 N N . ASP A 1 88 ? -10.539 28.188 17.25 1 95.69 88 ASP A N 1
ATOM 682 C CA . ASP A 1 88 ? -11.742 29 17.094 1 95.69 88 ASP A CA 1
ATOM 683 C C . ASP A 1 88 ? -11.508 30.141 16.125 1 95.69 88 ASP A C 1
ATOM 685 O O . ASP A 1 88 ? -11.281 31.281 16.547 1 95.69 88 ASP A O 1
ATOM 689 N N . VAL A 1 89 ? -11.664 29.891 14.883 1 96.38 89 VAL A N 1
ATOM 690 C CA . VAL A 1 89 ? -11.289 30.797 13.812 1 96.38 89 VAL A CA 1
ATOM 691 C C . VAL A 1 89 ? -12.133 32.062 13.898 1 96.38 89 VAL A C 1
ATOM 693 O O . VAL A 1 89 ? -11.617 33.188 13.766 1 96.38 89 VAL A O 1
ATOM 696 N N . LYS A 1 90 ? -13.414 31.922 14.133 1 95.5 90 LYS A N 1
ATOM 697 C CA . LYS A 1 90 ? -14.32 33.062 14.203 1 95.5 90 LYS A CA 1
ATOM 698 C C . LYS A 1 90 ? -13.922 34.031 15.328 1 95.5 90 LYS A C 1
ATOM 700 O O . LYS A 1 90 ? -13.852 35.219 15.133 1 95.5 90 LYS A O 1
ATOM 705 N N . ALA A 1 91 ? -13.688 33.469 16.438 1 96.69 91 ALA A N 1
ATOM 706 C CA . ALA A 1 91 ? -13.297 34.281 17.578 1 96.69 91 ALA A CA 1
ATOM 707 C C . ALA A 1 91 ? -11.961 34.969 17.328 1 96.69 91 ALA A C 1
ATOM 709 O O . ALA A 1 91 ? -11.781 36.125 17.703 1 96.69 91 ALA A O 1
ATOM 710 N N . ALA A 1 92 ? -11.008 34.281 16.75 1 97.94 92 ALA A N 1
ATOM 711 C CA . ALA A 1 92 ? -9.703 34.875 16.438 1 97.94 92 ALA A CA 1
ATOM 712 C C . ALA A 1 92 ? -9.844 36.031 15.453 1 97.94 92 ALA A C 1
ATOM 714 O O . ALA A 1 92 ? -9.281 37.094 15.672 1 97.94 92 ALA A O 1
ATOM 715 N N . ASN A 1 93 ? -10.625 35.812 14.445 1 97.12 93 ASN A N 1
ATOM 716 C CA . ASN A 1 93 ? -10.836 36.844 13.422 1 97.12 93 ASN A CA 1
ATOM 717 C C . ASN A 1 93 ? -11.516 38.062 14.008 1 97.12 93 ASN A C 1
ATOM 719 O O . ASN A 1 93 ? -11.227 39.188 13.586 1 97.12 93 ASN A O 1
ATOM 723 N N . ALA A 1 94 ? -12.438 37.844 14.883 1 96.38 94 ALA A N 1
ATOM 724 C CA . ALA A 1 94 ? -13.148 38.969 15.523 1 96.38 94 ALA A CA 1
ATOM 725 C C . ALA A 1 94 ? -12.172 39.875 16.266 1 96.38 94 ALA A C 1
ATOM 727 O O . ALA A 1 94 ? -12.43 41.062 16.406 1 96.38 94 ALA A O 1
ATOM 728 N N . ARG A 1 95 ? -11.078 39.375 16.688 1 96.38 95 ARG A N 1
ATOM 729 C CA . ARG A 1 95 ? -10.062 40.156 17.391 1 96.38 95 ARG A CA 1
ATOM 730 C C . ARG A 1 95 ? -9 40.656 16.422 1 96.38 95 ARG A C 1
ATOM 732 O O . ARG A 1 95 ? -8 41.25 16.828 1 96.38 95 ARG A O 1
ATOM 739 N N . GLY A 1 96 ? -9.211 40.312 15.141 1 95.88 96 GLY A N 1
ATOM 740 C CA . GLY A 1 96 ? -8.273 40.781 14.125 1 95.88 96 GLY A CA 1
ATOM 741 C C . GLY A 1 96 ? -7.098 39.844 13.93 1 95.88 96 GLY A C 1
ATOM 742 O O . GLY A 1 96 ? -6.117 40.188 13.273 1 95.88 96 GLY A O 1
ATOM 743 N N . ILE A 1 97 ? -7.09 38.688 14.477 1 98 97 ILE A N 1
ATOM 744 C CA . ILE A 1 97 ? -6.023 37.688 14.328 1 98 97 ILE A CA 1
ATOM 745 C C . ILE A 1 97 ? -6.32 36.781 13.141 1 98 97 ILE A C 1
ATOM 747 O O . ILE A 1 97 ? -7.344 36.094 13.109 1 98 97 ILE A O 1
ATOM 751 N N . LYS A 1 98 ? -5.426 36.75 12.172 1 98.25 98 LYS A N 1
ATOM 752 C CA . LYS A 1 98 ? -5.57 35.844 11.023 1 98.25 98 LYS A CA 1
ATOM 753 C C . LYS A 1 98 ? -5.078 34.438 11.344 1 98.25 98 LYS A C 1
ATOM 755 O O . LYS A 1 98 ? -4.16 34.281 12.148 1 98.25 98 LYS A O 1
ATOM 760 N N . ILE A 1 99 ? -5.711 33.469 10.742 1 98.56 99 ILE A N 1
ATOM 761 C CA . ILE A 1 99 ? -5.309 32.094 10.938 1 98.56 99 ILE A CA 1
ATOM 762 C C . ILE A 1 99 ? -4.68 31.547 9.656 1 98.56 99 ILE A C 1
ATOM 764 O O . ILE A 1 99 ? -5.309 31.562 8.594 1 98.56 99 ILE A O 1
ATOM 768 N N . GLY A 1 100 ? -3.418 31.203 9.734 1 98.19 100 GLY A N 1
ATOM 769 C CA . GLY A 1 100 ? -2.75 30.469 8.664 1 98.19 100 GLY A CA 1
ATOM 770 C C . GLY A 1 100 ? -2.76 28.969 8.867 1 98.19 100 GLY A C 1
ATOM 771 O O . GLY A 1 100 ? -2.82 28.484 10 1 98.19 100 GLY A O 1
ATOM 772 N N . HIS A 1 101 ? -2.781 28.203 7.801 1 96.62 101 HIS A N 1
ATOM 773 C CA . HIS A 1 101 ? -2.66 26.75 7.816 1 96.62 101 HIS A CA 1
ATOM 774 C C . HIS A 1 101 ? -1.884 26.25 6.605 1 96.62 101 HIS A C 1
ATOM 776 O O . HIS A 1 101 ? -1.165 27.016 5.961 1 96.62 101 HIS A O 1
ATOM 782 N N . THR A 1 102 ? -1.838 24.891 6.352 1 95.94 102 THR A N 1
ATOM 783 C CA . THR A 1 102 ? -0.892 24.391 5.363 1 95.94 102 THR A CA 1
ATOM 784 C C . THR A 1 102 ? -1.61 23.562 4.301 1 95.94 102 THR A C 1
ATOM 786 O O . THR A 1 102 ? -1.211 22.438 4.004 1 95.94 102 THR A O 1
ATOM 789 N N . PRO A 1 103 ? -2.617 24.078 3.609 1 91.69 103 PRO A N 1
ATOM 790 C CA . PRO A 1 103 ? -3.316 23.344 2.557 1 91.69 103 PRO A CA 1
ATOM 791 C C . PRO A 1 103 ? -2.441 23.094 1.329 1 91.69 103 PRO A C 1
ATOM 793 O O . PRO A 1 103 ? -1.483 23.828 1.091 1 91.69 103 PRO A O 1
ATOM 796 N N . GLY A 1 104 ? -2.713 22.031 0.561 1 91.62 104 GLY A N 1
ATOM 797 C CA . GLY A 1 104 ? -2.154 21.828 -0.766 1 91.62 104 GLY A CA 1
ATOM 798 C C . GLY A 1 104 ? -0.812 21.125 -0.748 1 91.62 104 GLY A C 1
ATOM 799 O O . GLY A 1 104 ? -0.382 20.562 -1.762 1 91.62 104 GLY A O 1
ATOM 800 N N . VAL A 1 105 ? -0.145 21.094 0.388 1 93.69 105 VAL A N 1
ATOM 801 C CA . VAL A 1 105 ? 1.224 20.578 0.369 1 93.69 105 VAL A CA 1
ATOM 802 C C . VAL A 1 105 ? 1.245 19.141 0.842 1 93.69 105 VAL A C 1
ATOM 804 O O . VAL A 1 105 ? 2.211 18.406 0.595 1 93.69 105 VAL A O 1
ATOM 807 N N . LEU A 1 106 ? 0.198 18.688 1.467 1 96.56 106 LEU A N 1
ATOM 808 C CA . LEU A 1 106 ? 0.259 17.328 2.014 1 96.56 106 LEU A CA 1
ATOM 809 C C . LEU A 1 106 ? -0.73 16.406 1.305 1 96.56 106 LEU A C 1
ATOM 811 O O . LEU A 1 106 ? -0.886 15.25 1.684 1 96.56 106 LEU A O 1
ATOM 815 N N . SER A 1 107 ? -1.44 16.906 0.267 1 96.5 107 SER A N 1
ATOM 816 C CA . SER A 1 107 ? -2.502 16.141 -0.376 1 96.5 107 SER A CA 1
ATOM 817 C C . SER A 1 107 ? -1.974 14.828 -0.93 1 96.5 107 SER A C 1
ATOM 819 O O . SER A 1 107 ? -2.582 13.773 -0.727 1 96.5 107 SER A O 1
ATOM 821 N N . ASP A 1 108 ? -0.832 14.883 -1.582 1 97.5 108 ASP A N 1
ATOM 822 C CA . ASP A 1 108 ? -0.271 13.68 -2.199 1 97.5 108 ASP A CA 1
ATOM 823 C C . ASP A 1 108 ? 0.142 12.664 -1.142 1 97.5 108 ASP A C 1
ATOM 825 O O . ASP A 1 108 ? -0.127 11.469 -1.286 1 97.5 108 ASP A O 1
ATOM 829 N N . ALA A 1 109 ? 0.752 13.156 -0.098 1 98.19 109 ALA A N 1
ATOM 830 C CA . ALA A 1 109 ? 1.214 12.266 0.959 1 98.19 109 ALA A CA 1
ATOM 831 C C . ALA A 1 109 ? 0.042 11.539 1.616 1 98.19 109 ALA A C 1
ATOM 833 O O . ALA A 1 109 ? 0.108 10.336 1.859 1 98.19 109 ALA A O 1
ATOM 834 N N . VAL A 1 110 ? -0.994 12.25 1.926 1 98.31 110 VAL A N 1
ATOM 835 C CA . VAL A 1 110 ? -2.154 11.656 2.58 1 98.31 110 VAL A CA 1
ATOM 836 C C . VAL A 1 110 ? -2.844 10.68 1.627 1 98.31 110 VAL A C 1
ATOM 838 O O . VAL A 1 110 ? -3.293 9.609 2.043 1 98.31 110 VAL A O 1
ATOM 841 N N . ALA A 1 111 ? -2.926 11.047 0.338 1 98.69 111 ALA A N 1
ATOM 842 C CA . ALA A 1 111 ? -3.512 10.164 -0.667 1 98.69 111 ALA A CA 1
ATOM 843 C C . ALA A 1 111 ? -2.738 8.852 -0.764 1 98.69 111 ALA A C 1
ATOM 845 O O . ALA A 1 111 ? -3.332 7.781 -0.92 1 98.69 111 ALA A O 1
ATOM 846 N N . ASP A 1 112 ? -1.41 8.945 -0.711 1 98.81 112 ASP A N 1
ATOM 847 C CA . ASP A 1 112 ? -0.591 7.738 -0.72 1 98.81 112 ASP A CA 1
ATOM 848 C C . ASP A 1 112 ? -0.986 6.801 0.417 1 98.81 112 ASP A C 1
ATOM 850 O O . ASP A 1 112 ? -1.155 5.598 0.205 1 98.81 112 ASP A O 1
ATOM 854 N N . ILE A 1 113 ? -1.192 7.355 1.615 1 98.88 113 ILE A N 1
ATOM 855 C CA . ILE A 1 113 ? -1.539 6.559 2.787 1 98.88 113 ILE A CA 1
ATOM 856 C C . ILE A 1 113 ? -2.938 5.969 2.613 1 98.88 113 ILE A C 1
ATOM 858 O O . ILE A 1 113 ? -3.18 4.816 2.973 1 98.88 113 ILE A O 1
ATOM 862 N N . ALA A 1 114 ? -3.824 6.754 2.062 1 98.94 114 ALA A N 1
ATOM 863 C CA . ALA A 1 114 ? -5.168 6.242 1.807 1 98.94 114 ALA A CA 1
ATOM 864 C C . ALA A 1 114 ? -5.129 5.02 0.895 1 98.94 114 ALA A C 1
ATOM 866 O O . ALA A 1 114 ? -5.77 4.008 1.177 1 98.94 114 ALA A O 1
ATOM 867 N N . VAL A 1 115 ? -4.344 5.105 -0.145 1 98.94 115 VAL A N 1
ATOM 868 C CA . VAL A 1 115 ? -4.254 4.004 -1.1 1 98.94 115 VAL A CA 1
ATOM 869 C C . VAL A 1 115 ? -3.564 2.809 -0.448 1 98.94 115 VAL A C 1
ATOM 871 O O . VAL A 1 115 ? -3.982 1.664 -0.636 1 98.94 115 VAL A O 1
ATOM 874 N N . ILE A 1 116 ? -2.467 3.066 0.329 1 98.88 116 ILE A N 1
ATOM 875 C CA . ILE A 1 116 ? -1.801 1.998 1.065 1 98.88 116 ILE A CA 1
ATOM 876 C C . ILE A 1 116 ? -2.818 1.252 1.925 1 98.88 116 ILE A C 1
ATOM 878 O O . ILE A 1 116 ? -2.869 0.019 1.908 1 98.88 116 ILE A O 1
ATOM 882 N N . LEU A 1 117 ? -3.666 1.988 2.59 1 98.94 117 LEU A N 1
ATOM 883 C CA . LEU A 1 117 ? -4.629 1.375 3.498 1 98.94 117 LEU A CA 1
ATOM 884 C C . LEU A 1 117 ? -5.699 0.614 2.725 1 98.94 117 LEU A C 1
ATOM 886 O O . LEU A 1 117 ? -6.113 -0.473 3.135 1 98.94 117 LEU A O 1
ATOM 890 N N . VAL A 1 118 ? -6.168 1.184 1.607 1 98.94 118 VAL A N 1
ATOM 891 C CA . VAL A 1 118 ? -7.156 0.49 0.788 1 98.94 118 VAL A CA 1
ATOM 892 C C . VAL A 1 118 ? -6.594 -0.855 0.331 1 98.94 118 VAL A C 1
ATOM 894 O O . VAL A 1 118 ? -7.195 -1.902 0.579 1 98.94 118 VAL A O 1
ATOM 897 N N . LEU A 1 119 ? -5.426 -0.835 -0.26 1 98.94 119 LEU A N 1
ATOM 898 C CA . LEU A 1 119 ? -4.832 -2.045 -0.818 1 98.94 119 LEU A CA 1
ATOM 899 C C . LEU A 1 119 ? -4.484 -3.039 0.285 1 98.94 119 LEU A C 1
ATOM 901 O O . LEU A 1 119 ? -4.719 -4.242 0.14 1 98.94 119 LEU A O 1
ATOM 905 N N . SER A 1 120 ? -3.953 -2.518 1.382 1 98.88 120 SER A N 1
ATOM 906 C CA . SER A 1 120 ? -3.533 -3.379 2.482 1 98.88 120 SER A CA 1
ATOM 907 C C . SER A 1 120 ? -4.73 -4.066 3.133 1 98.88 120 SER A C 1
ATOM 909 O O . SER A 1 120 ? -4.629 -5.219 3.562 1 98.88 120 SER A O 1
ATOM 911 N N . THR A 1 121 ? -5.828 -3.348 3.246 1 98.88 121 THR A N 1
ATOM 912 C CA . THR A 1 121 ? -7.023 -3.928 3.846 1 98.88 121 THR A CA 1
ATOM 913 C C . THR A 1 121 ? -7.637 -4.98 2.926 1 98.88 121 THR A C 1
ATOM 915 O O . THR A 1 121 ? -8 -6.066 3.373 1 98.88 121 THR A O 1
ATOM 918 N N . LEU A 1 122 ? -7.707 -4.676 1.659 1 98.88 122 LEU A N 1
ATOM 919 C CA . LEU A 1 122 ? -8.234 -5.625 0.687 1 98.88 122 LEU A CA 1
ATOM 920 C C . LEU A 1 122 ? -7.406 -6.906 0.673 1 98.88 122 LEU A C 1
ATOM 922 O O . LEU A 1 122 ? -7.961 -8.008 0.632 1 98.88 122 LEU A O 1
ATOM 926 N N . ARG A 1 123 ? -6.082 -6.754 0.832 1 98.69 123 ARG A N 1
ATOM 927 C CA . ARG A 1 123 ? -5.184 -7.883 0.625 1 98.69 123 ARG A CA 1
ATOM 928 C C . ARG A 1 123 ? -4.723 -8.469 1.955 1 98.69 123 ARG A C 1
ATOM 930 O O . ARG A 1 123 ? -3.789 -9.273 1.996 1 98.69 123 ARG A O 1
ATOM 937 N N . ARG A 1 124 ? -5.328 -7.996 3.0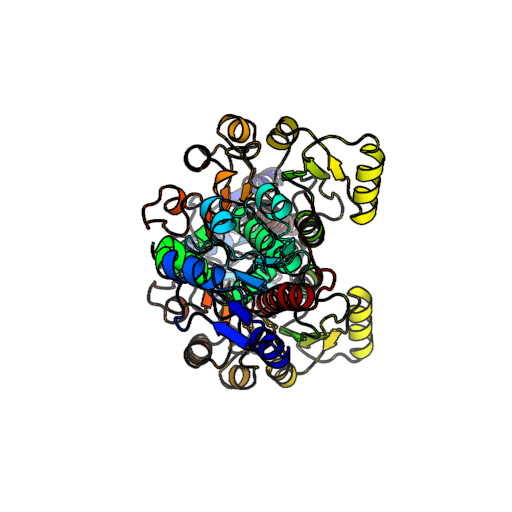74 1 98.31 124 ARG A N 1
ATOM 938 C CA . ARG A 1 124 ? -5.121 -8.578 4.398 1 98.31 124 ARG A CA 1
ATOM 939 C C . ARG A 1 124 ? -3.656 -8.492 4.809 1 98.31 124 ARG A C 1
ATOM 941 O O . ARG A 1 124 ? -3.111 -9.438 5.387 1 98.31 124 ARG A O 1
ATOM 948 N N . ILE A 1 125 ? -3.008 -7.379 4.504 1 98.31 125 ILE A N 1
ATOM 949 C CA . ILE A 1 125 ? -1.578 -7.191 4.727 1 98.31 125 ILE A CA 1
ATOM 950 C C . ILE A 1 125 ? -1.278 -7.242 6.223 1 98.31 125 ILE A C 1
ATOM 952 O O . ILE A 1 125 ? -0.308 -7.875 6.645 1 98.31 125 ILE A O 1
ATOM 956 N N . GLY A 1 126 ? -2.1 -6.578 7.062 1 97.06 126 GLY A N 1
ATOM 957 C CA . GLY A 1 126 ? -1.888 -6.613 8.5 1 97.06 126 GLY A CA 1
ATOM 958 C C . GLY A 1 126 ? -1.853 -8.023 9.07 1 97.06 126 GLY A C 1
ATOM 959 O O . GLY A 1 126 ? -0.979 -8.352 9.875 1 97.06 126 GLY A O 1
ATOM 960 N N . GLU A 1 127 ? -2.789 -8.859 8.633 1 96.56 127 GLU A N 1
ATOM 961 C CA . GLU A 1 127 ? -2.822 -10.266 9.039 1 96.56 127 GLU A CA 1
ATOM 962 C C . GLU A 1 127 ? -1.561 -11 8.594 1 96.56 127 GLU A C 1
ATOM 964 O O . GLU A 1 127 ? -1.011 -11.805 9.344 1 96.56 127 GLU A O 1
ATOM 969 N N . GLY A 1 128 ? -1.168 -10.734 7.375 1 97.19 128 GLY A N 1
ATOM 970 C CA . GLY A 1 128 ? 0.031 -11.367 6.844 1 97.19 128 GLY A CA 1
ATOM 971 C C . GLY A 1 128 ? 1.281 -11.023 7.633 1 97.19 128 GLY A C 1
ATOM 972 O O . GLY A 1 128 ? 2.082 -11.906 7.949 1 97.19 128 GLY A O 1
ATOM 973 N N . ILE A 1 129 ? 1.424 -9.727 7.934 1 97.12 129 ILE A N 1
ATOM 974 C CA . ILE A 1 129 ? 2.574 -9.273 8.711 1 97.12 129 ILE A CA 1
ATOM 975 C C . ILE A 1 129 ? 2.596 -9.984 10.062 1 97.12 129 ILE A C 1
ATOM 977 O O . ILE A 1 129 ? 3.637 -10.492 10.484 1 97.12 129 ILE A O 1
ATOM 981 N N . ASN A 1 130 ? 1.459 -10.031 10.703 1 95 130 ASN A N 1
ATOM 982 C CA . ASN A 1 130 ? 1.361 -10.672 12.016 1 95 130 ASN A CA 1
ATOM 983 C C . ASN A 1 130 ? 1.681 -12.164 11.93 1 95 130 ASN A C 1
ATOM 985 O O . ASN A 1 130 ? 2.346 -12.711 12.812 1 95 130 ASN A O 1
ATOM 989 N N . LEU A 1 131 ? 1.19 -12.82 10.891 1 96.06 131 LEU A N 1
ATOM 990 C CA . LEU A 1 131 ? 1.438 -14.242 10.68 1 96.06 131 LEU A CA 1
ATOM 991 C C . LEU A 1 131 ? 2.934 -14.531 10.609 1 96.06 131 LEU A C 1
ATOM 993 O O . LEU A 1 131 ? 3.422 -15.461 11.258 1 96.06 131 LEU A O 1
ATOM 997 N N . VAL A 1 132 ? 3.686 -13.742 9.891 1 96.75 132 VAL A N 1
ATOM 998 C CA . VAL A 1 132 ? 5.117 -13.945 9.711 1 96.75 132 VAL A CA 1
ATOM 999 C C . VAL A 1 132 ? 5.859 -13.594 11 1 96.75 132 VAL A C 1
ATOM 1001 O O . VAL A 1 132 ? 6.691 -14.375 11.469 1 96.75 132 VAL A O 1
ATOM 1004 N N . LYS A 1 133 ? 5.516 -12.477 11.594 1 95.06 133 LYS A N 1
ATOM 1005 C CA . LYS A 1 133 ? 6.223 -11.969 12.766 1 95.06 133 LYS A CA 1
ATOM 1006 C C . LYS A 1 133 ? 6.035 -12.898 13.961 1 95.06 133 LYS A C 1
ATOM 1008 O O . LYS A 1 133 ? 6.914 -12.992 14.82 1 95.06 133 LYS A O 1
ATOM 1013 N N . SER A 1 134 ? 4.934 -13.586 14 1 94.31 134 SER A N 1
ATOM 1014 C CA . SER A 1 134 ? 4.645 -14.477 15.117 1 94.31 134 SER A CA 1
ATOM 1015 C C . SER A 1 134 ? 5.32 -15.828 14.945 1 94.31 134 SER A C 1
ATOM 1017 O O . SER A 1 134 ? 5.254 -16.688 15.836 1 94.31 134 SER A O 1
ATOM 1019 N N . GLY A 1 135 ? 5.965 -16.078 13.75 1 95.44 135 GLY A N 1
ATOM 1020 C CA . GLY A 1 135 ? 6.617 -17.344 13.492 1 95.44 135 GLY A CA 1
ATOM 1021 C C . GLY A 1 135 ? 5.648 -18.438 13.078 1 95.44 135 GLY A C 1
ATOM 1022 O O . GLY A 1 135 ? 5.984 -19.625 13.125 1 95.44 135 GLY A O 1
ATOM 1023 N N . ASN A 1 136 ? 4.434 -18.031 12.688 1 95.12 136 ASN A N 1
ATOM 1024 C CA . ASN A 1 136 ? 3.393 -19.016 12.406 1 95.12 136 ASN A CA 1
ATOM 1025 C C . ASN A 1 136 ? 3.221 -19.234 10.906 1 95.12 136 ASN A C 1
ATOM 1027 O O . ASN A 1 136 ? 2.264 -19.875 10.477 1 95.12 136 ASN A O 1
ATOM 1031 N N . TRP A 1 137 ? 4.086 -18.672 10.156 1 94.38 137 TRP A N 1
ATOM 1032 C CA . TRP A 1 137 ? 3.982 -18.781 8.711 1 94.38 137 TRP A CA 1
ATOM 1033 C C . TRP A 1 137 ? 3.889 -20.234 8.266 1 94.38 137 TRP A C 1
ATOM 1035 O O . TRP A 1 137 ? 3.111 -20.562 7.375 1 94.38 137 TRP A O 1
ATOM 1045 N N . LYS A 1 138 ? 4.586 -21.141 8.906 1 91.5 138 LYS A N 1
ATOM 1046 C CA . LYS A 1 138 ? 4.629 -22.547 8.547 1 91.5 138 LYS A CA 1
ATOM 1047 C C . LYS A 1 138 ? 3.293 -23.234 8.836 1 91.5 138 LYS A C 1
ATOM 1049 O O . LYS A 1 138 ? 3.016 -24.312 8.312 1 91.5 138 LYS A O 1
ATOM 1054 N N . GLN A 1 139 ? 2.535 -22.609 9.656 1 90.06 139 GLN A N 1
ATOM 1055 C CA . GLN A 1 139 ? 1.253 -23.188 10.039 1 90.06 139 GLN A CA 1
ATOM 1056 C C . GLN A 1 139 ? 0.194 -22.938 8.969 1 90.06 139 GLN A C 1
ATOM 1058 O O . GLN A 1 139 ? -0.905 -23.5 9.039 1 90.06 139 GLN A O 1
ATOM 1063 N N . GLN A 1 140 ? 0.478 -22.156 8.062 1 86 140 GLN A N 1
ATOM 1064 C CA . GLN A 1 140 ? -0.391 -21.938 6.914 1 86 140 GLN A CA 1
ATOM 1065 C C . GLN A 1 140 ? 0.278 -22.391 5.621 1 86 140 GLN A C 1
ATOM 1067 O O . GLN A 1 140 ? 0.592 -21.578 4.754 1 86 140 GLN A O 1
ATOM 1072 N N . PRO A 1 141 ? 0.336 -23.656 5.598 1 78.06 141 PRO A N 1
ATOM 1073 C CA . PRO A 1 141 ? 1.008 -24.156 4.398 1 78.06 141 PRO A CA 1
ATOM 1074 C C . PRO A 1 141 ? 0.28 -23.781 3.111 1 78.06 141 PRO A C 1
ATOM 1076 O O . PRO A 1 141 ? -0.921 -23.516 3.135 1 78.06 141 PRO A O 1
ATOM 1079 N N . TRP A 1 142 ? 0.979 -23.844 2.072 1 84.56 142 TRP A N 1
ATOM 1080 C CA . TRP A 1 142 ? 0.486 -23.422 0.767 1 84.56 142 TRP A CA 1
ATOM 1081 C C . TRP A 1 142 ? -0.779 -24.188 0.388 1 84.56 142 TRP A C 1
ATOM 1083 O O . TRP A 1 142 ? -0.859 -25.406 0.583 1 84.56 142 TRP A O 1
ATOM 1093 N N . ALA A 1 143 ? -1.821 -23.516 -0.022 1 90.56 143 ALA A N 1
ATOM 1094 C CA . ALA A 1 143 ? -3.061 -23.984 -0.633 1 90.56 143 ALA A CA 1
ATOM 1095 C C . ALA A 1 143 ? -3.631 -22.938 -1.591 1 90.56 143 ALA A C 1
ATOM 1097 O O . ALA A 1 143 ? -3.33 -21.75 -1.473 1 90.56 143 ALA A O 1
ATOM 1098 N N . PRO A 1 144 ? -4.371 -23.359 -2.521 1 93.56 144 PRO A N 1
ATOM 1099 C CA . PRO A 1 144 ? -4.809 -22.453 -3.592 1 93.56 144 PRO A CA 1
ATOM 1100 C C . PRO A 1 144 ? -5.5 -21.203 -3.062 1 93.56 144 PRO A C 1
ATOM 1102 O O . PRO A 1 144 ? -5.375 -20.125 -3.652 1 93.56 144 PRO A O 1
ATOM 1105 N N . PHE A 1 145 ? -6.168 -21.281 -1.907 1 95.38 145 PHE A N 1
ATOM 1106 C CA . PHE A 1 145 ? -6.938 -20.109 -1.494 1 95.38 145 PHE A CA 1
ATOM 1107 C C . PHE A 1 145 ? -6.559 -19.688 -0.081 1 95.38 145 PHE A C 1
ATOM 1109 O O . PHE A 1 145 ? -7.363 -19.062 0.623 1 95.38 145 PHE A O 1
ATOM 1116 N N . VAL A 1 146 ? -5.352 -20.062 0.254 1 92.69 146 VAL A N 1
ATOM 1117 C CA . VAL A 1 146 ? -4.828 -19.641 1.547 1 92.69 146 VAL A CA 1
ATOM 1118 C C . VAL A 1 146 ? -4.527 -18.141 1.513 1 92.69 146 VAL A C 1
ATOM 1120 O O . VAL A 1 146 ? -4.043 -17.625 0.504 1 92.69 146 VAL A O 1
ATOM 1123 N N . ASN A 1 147 ? -4.91 -17.375 2.545 1 94.69 147 ASN A N 1
ATOM 1124 C CA . ASN A 1 147 ? -4.57 -15.984 2.809 1 94.69 147 ASN A CA 1
ATOM 1125 C C . ASN A 1 147 ? -5.102 -15.062 1.713 1 94.69 147 ASN A C 1
ATOM 1127 O O . ASN A 1 147 ? -4.59 -13.961 1.526 1 94.69 147 ASN A O 1
ATOM 1131 N N . CYS A 1 148 ? -6.137 -15.5 0.996 1 97.56 148 CYS A N 1
ATOM 1132 C CA . CYS A 1 148 ? -6.668 -14.711 -0.108 1 97.56 148 CYS A CA 1
ATOM 1133 C C . CYS A 1 148 ? -7.457 -13.516 0.41 1 97.56 148 CYS A C 1
ATOM 1135 O O . CYS A 1 148 ? -8.211 -13.633 1.377 1 97.56 148 CYS A O 1
ATOM 1137 N N . GLY A 1 149 ? -7.219 -12.383 -0.164 1 98.25 149 GLY A N 1
ATOM 1138 C CA . GLY A 1 149 ? -8.031 -11.195 0.036 1 98.25 149 GLY A CA 1
ATOM 1139 C C . GLY A 1 149 ? -8.914 -10.867 -1.152 1 98.25 149 GLY A C 1
ATOM 1140 O O . GLY A 1 149 ? -9.328 -11.766 -1.89 1 98.25 149 GLY A O 1
ATOM 1141 N N . LEU A 1 150 ? -9.305 -9.664 -1.224 1 98.44 150 LEU A N 1
ATOM 1142 C CA . LEU A 1 150 ? -10.172 -9.172 -2.293 1 98.44 150 LEU A CA 1
ATOM 1143 C C . LEU A 1 150 ? -9.367 -8.398 -3.328 1 98.44 150 LEU A C 1
ATOM 1145 O O . LEU A 1 150 ? -8.359 -7.766 -2.99 1 98.44 150 LEU A O 1
ATOM 1149 N N . SER A 1 151 ? -9.781 -8.414 -4.516 1 97.69 151 SER A N 1
ATOM 1150 C CA . SER A 1 151 ? -9.078 -7.746 -5.605 1 97.69 151 SER A CA 1
ATOM 1151 C C . SER A 1 151 ? -9.68 -6.371 -5.891 1 97.69 151 SER A C 1
ATOM 1153 O O . SER A 1 151 ? -10.883 -6.254 -6.148 1 97.69 151 SER A O 1
ATOM 1155 N N . ILE A 1 152 ? -8.852 -5.359 -5.961 1 98.31 152 ILE A N 1
ATOM 1156 C CA . ILE A 1 152 ? -9.305 -4.031 -6.367 1 98.31 152 ILE A CA 1
ATOM 1157 C C . ILE A 1 152 ? -9.586 -4.02 -7.867 1 98.31 152 ILE A C 1
ATOM 1159 O O . ILE A 1 152 ? -10.25 -3.111 -8.375 1 98.31 152 ILE A O 1
ATOM 1163 N N . GLY A 1 153 ? -9.078 -4.973 -8.586 1 97.12 153 GLY A N 1
ATOM 1164 C CA . GLY A 1 153 ? -9.32 -5.102 -10.016 1 97.12 153 GLY A CA 1
ATOM 1165 C C . GLY A 1 153 ? -10.641 -5.777 -10.336 1 97.12 153 GLY A C 1
ATOM 1166 O O . GLY A 1 153 ? -10.969 -5.977 -11.508 1 97.12 153 GLY A O 1
ATOM 1167 N N . HIS A 1 154 ? -11.383 -6.219 -9.289 1 97.25 154 HIS A N 1
ATOM 1168 C CA . HIS A 1 154 ? -12.711 -6.785 -9.531 1 97.25 154 HIS A CA 1
ATOM 1169 C C . HIS A 1 154 ? -13.57 -5.844 -10.359 1 97.25 154 HIS A C 1
ATOM 1171 O O . HIS A 1 154 ? -13.562 -4.633 -10.141 1 97.25 154 HIS A O 1
ATOM 1177 N N . PRO A 1 155 ? -14.312 -6.348 -11.328 1 96.56 155 PRO A N 1
ATOM 1178 C CA . PRO A 1 155 ? -15.062 -5.477 -12.234 1 96.56 155 PRO A CA 1
ATOM 1179 C C . PRO A 1 155 ? -16.172 -4.695 -11.523 1 96.56 155 PRO A C 1
ATOM 1181 O O . PRO A 1 155 ? -16.75 -5.188 -10.555 1 96.56 155 PRO A O 1
ATOM 1184 N N . SER A 1 156 ? -16.422 -3.494 -11.906 1 94.94 156 SER A N 1
ATOM 1185 C CA . SER A 1 156 ? -17.562 -2.65 -11.578 1 94.94 156 SER A CA 1
ATOM 1186 C C . SER A 1 156 ? -17.656 -2.391 -10.078 1 94.94 156 SER A C 1
ATOM 1188 O O . SER A 1 156 ? -18.719 -2.51 -9.477 1 94.94 156 SER A O 1
ATOM 1190 N N . LEU A 1 157 ? -16.516 -2.064 -9.547 1 98.19 157 LEU A N 1
ATOM 1191 C CA . LEU A 1 157 ? -16.5 -1.675 -8.141 1 98.19 157 LEU A CA 1
ATOM 1192 C C . LEU A 1 157 ? -17.141 -0.305 -7.953 1 98.19 157 LEU A C 1
ATOM 1194 O O . LEU A 1 157 ? -17.234 0.485 -8.898 1 98.19 157 LEU A O 1
ATOM 1198 N N . THR A 1 158 ? -17.672 -0.087 -6.781 1 98.81 158 THR A N 1
ATOM 1199 C CA . THR A 1 158 ? -18.062 1.253 -6.355 1 98.81 158 THR A CA 1
ATOM 1200 C C . THR A 1 158 ? -17.141 1.756 -5.246 1 98.81 158 THR A C 1
ATOM 1202 O O . THR A 1 158 ? -17.047 1.141 -4.184 1 98.81 158 THR A O 1
ATOM 1205 N N . ILE A 1 159 ? -16.484 2.867 -5.535 1 98.94 159 ILE A N 1
ATOM 1206 C CA . ILE A 1 159 ? -15.641 3.506 -4.527 1 98.94 159 ILE A CA 1
ATOM 1207 C C . ILE A 1 159 ? -16.328 4.754 -3.99 1 98.94 159 ILE A C 1
ATOM 1209 O O . ILE A 1 159 ? -16.672 5.66 -4.754 1 98.94 159 ILE A O 1
ATOM 1213 N N . GLY A 1 160 ? -16.594 4.766 -2.705 1 98.88 160 GLY A N 1
ATOM 1214 C CA . GLY A 1 160 ? -17.297 5.863 -2.066 1 98.88 160 GLY A CA 1
ATOM 1215 C C . GLY A 1 160 ? -16.391 6.75 -1.23 1 98.88 160 GLY A C 1
ATOM 1216 O O . GLY A 1 160 ? -15.484 6.262 -0.555 1 98.88 160 GLY A O 1
ATOM 1217 N N . PHE A 1 161 ? -16.641 8.062 -1.285 1 98.88 161 PHE A N 1
ATOM 1218 C CA . PHE A 1 161 ? -15.906 9.039 -0.503 1 98.88 161 PHE A CA 1
ATOM 1219 C C . PHE A 1 161 ? -16.844 9.859 0.376 1 98.88 161 PHE A C 1
ATOM 1221 O O . PHE A 1 161 ? -17.812 10.43 -0.112 1 98.88 161 PHE A O 1
ATOM 1228 N N . LEU A 1 162 ? -16.594 9.828 1.692 1 98.62 162 LEU A N 1
ATOM 1229 C CA . LEU A 1 162 ? -17.156 10.875 2.539 1 98.62 162 LEU A CA 1
ATOM 1230 C C . LEU A 1 162 ? -16.297 12.125 2.52 1 98.62 162 LEU A C 1
ATOM 1232 O O . LEU A 1 162 ? -15.297 12.211 3.246 1 98.62 162 LEU A O 1
ATOM 1236 N N . GLY A 1 163 ? -16.703 13.086 1.768 1 96.88 163 GLY A N 1
ATOM 1237 C CA . GLY A 1 163 ? -15.859 14.227 1.438 1 96.88 163 GLY A CA 1
ATOM 1238 C C . GLY A 1 163 ? -15.094 14.047 0.141 1 96.88 163 GLY A C 1
ATOM 1239 O O . GLY A 1 163 ? -14.5 12.984 -0.094 1 96.88 163 GLY A O 1
ATOM 1240 N N . PHE A 1 164 ? -15.102 15.078 -0.728 1 97.38 164 PHE A N 1
ATOM 1241 C CA . PHE A 1 164 ? -14.477 14.922 -2.035 1 97.38 164 PHE A CA 1
ATOM 1242 C C . PHE A 1 164 ? -13.641 16.141 -2.393 1 97.38 164 PHE A C 1
ATOM 1244 O O . PHE A 1 164 ? -13.805 16.719 -3.469 1 97.38 164 PHE A O 1
ATOM 1251 N N . GLY A 1 165 ? -12.773 16.516 -1.472 1 94.19 165 GLY A N 1
ATOM 1252 C CA . GLY A 1 165 ? -11.844 17.609 -1.689 1 94.19 165 GLY A CA 1
ATOM 1253 C C . GLY A 1 165 ? -10.578 17.172 -2.414 1 94.19 165 GLY A C 1
ATOM 1254 O O . GLY A 1 165 ? -10.578 16.188 -3.141 1 94.19 165 GLY A O 1
ATOM 1255 N N . ARG A 1 166 ? -9.484 17.922 -2.312 1 93.44 166 ARG A N 1
ATOM 1256 C CA . ARG A 1 166 ? -8.219 17.734 -3.016 1 93.44 166 ARG A CA 1
ATOM 1257 C C . ARG A 1 166 ? -7.621 16.359 -2.727 1 93.44 166 ARG A C 1
ATOM 1259 O O . ARG A 1 166 ? -7.148 15.688 -3.639 1 93.44 166 ARG A O 1
ATOM 1266 N N . ILE A 1 167 ? -7.629 15.938 -1.484 1 96.56 167 ILE A N 1
ATOM 1267 C CA . ILE A 1 167 ? -7.027 14.672 -1.088 1 96.56 167 ILE A CA 1
ATOM 1268 C C . ILE A 1 167 ? -7.809 13.508 -1.698 1 96.56 167 ILE A C 1
ATOM 1270 O O . ILE A 1 167 ? -7.219 12.547 -2.188 1 96.56 167 ILE A O 1
ATOM 1274 N N . SER A 1 168 ? -9.188 13.602 -1.683 1 98.25 168 SER A N 1
ATOM 1275 C CA . SER A 1 168 ? -10.016 12.57 -2.301 1 98.25 168 SER A CA 1
ATOM 1276 C C . SER A 1 168 ? -9.711 12.438 -3.789 1 98.25 168 SER A C 1
ATOM 1278 O O . SER A 1 168 ? -9.609 11.328 -4.309 1 98.25 168 SER A O 1
ATOM 1280 N N . GLN A 1 169 ? -9.602 13.555 -4.434 1 97.94 169 GLN A N 1
ATOM 1281 C CA . GLN A 1 169 ? -9.328 13.539 -5.867 1 97.94 169 GLN A CA 1
ATOM 1282 C C . GLN A 1 169 ? -7.957 12.938 -6.156 1 97.94 169 GLN A C 1
ATOM 1284 O O . GLN A 1 169 ? -7.812 12.141 -7.09 1 97.94 169 GLN A O 1
ATOM 1289 N N . ALA A 1 170 ? -6.953 13.32 -5.352 1 98.06 170 ALA A N 1
ATOM 1290 C CA . ALA A 1 170 ? -5.629 12.711 -5.484 1 98.06 170 ALA A CA 1
ATOM 1291 C C . ALA A 1 170 ? -5.688 11.211 -5.238 1 98.06 170 ALA A C 1
ATOM 1293 O O . ALA A 1 170 ? -4.977 10.438 -5.891 1 98.06 170 ALA A O 1
ATOM 1294 N N . THR A 1 171 ? -6.516 10.781 -4.324 1 98.81 171 THR A N 1
ATOM 1295 C CA . THR A 1 171 ? -6.691 9.367 -4.008 1 98.81 171 THR A CA 1
ATOM 1296 C C . THR A 1 171 ? -7.316 8.625 -5.18 1 98.81 171 THR A C 1
ATOM 1298 O O . THR A 1 171 ? -6.859 7.543 -5.551 1 98.81 171 THR A O 1
ATOM 1301 N N . VAL A 1 172 ? -8.352 9.242 -5.828 1 98.81 172 VAL A N 1
ATOM 1302 C CA . VAL A 1 172 ? -9.016 8.641 -6.977 1 98.81 172 VAL A CA 1
ATOM 1303 C C . VAL A 1 172 ? -8 8.406 -8.094 1 98.81 172 VAL A C 1
ATOM 1305 O O . VAL A 1 172 ? -7.941 7.312 -8.672 1 98.81 172 VAL A O 1
ATOM 1308 N N . GLN A 1 173 ? -7.215 9.391 -8.336 1 98.25 173 GLN A N 1
ATOM 1309 C CA . GLN A 1 173 ? -6.223 9.312 -9.406 1 98.25 173 GLN A CA 1
ATOM 1310 C C . GLN A 1 173 ? -5.285 8.125 -9.195 1 98.25 173 GLN A C 1
ATOM 1312 O O . GLN A 1 173 ? -4.953 7.414 -10.148 1 98.25 173 GLN A O 1
ATOM 1317 N N . ARG A 1 174 ? -4.891 7.926 -8.047 1 98.69 174 ARG A N 1
ATOM 1318 C CA . ARG A 1 174 ? -3.971 6.84 -7.719 1 98.69 174 ARG A CA 1
ATOM 1319 C C . ARG A 1 174 ? -4.68 5.492 -7.762 1 98.69 174 ARG A C 1
ATOM 1321 O O . ARG A 1 174 ? -4.164 4.531 -8.336 1 98.69 174 ARG A O 1
ATOM 1328 N N . LEU A 1 175 ? -5.879 5.41 -7.223 1 98.81 175 LEU A N 1
ATOM 1329 C CA . LEU A 1 175 ? -6.598 4.145 -7.137 1 98.81 175 LEU A CA 1
ATOM 1330 C C . LEU A 1 175 ? -6.93 3.611 -8.523 1 98.81 175 LEU A C 1
ATOM 1332 O O . LEU A 1 175 ? -6.934 2.396 -8.742 1 98.81 175 LEU A O 1
ATOM 1336 N N . LEU A 1 176 ? -7.211 4.496 -9.438 1 98.62 176 LEU A N 1
ATOM 1337 C CA . LEU A 1 176 ? -7.637 4.086 -10.773 1 98.62 176 LEU A CA 1
ATOM 1338 C C . LEU A 1 176 ? -6.535 3.311 -11.477 1 98.62 176 LEU A C 1
ATOM 1340 O O . LEU A 1 176 ? -6.809 2.51 -12.375 1 98.62 176 LEU A O 1
ATOM 1344 N N . ALA A 1 177 ? -5.258 3.453 -11.055 1 98.25 177 ALA A N 1
ATOM 1345 C CA . ALA A 1 177 ? -4.145 2.711 -11.641 1 98.25 177 ALA A CA 1
ATOM 1346 C C . ALA A 1 177 ? -4.238 1.226 -11.305 1 98.25 177 ALA A C 1
ATOM 1348 O O . ALA A 1 177 ? -3.582 0.395 -11.938 1 98.25 177 ALA A O 1
ATOM 1349 N N . PHE A 1 178 ? -5.055 0.858 -10.336 1 98.69 178 PHE A N 1
ATOM 1350 C CA . PHE A 1 178 ? -5.145 -0.516 -9.859 1 98.69 178 PHE A CA 1
ATOM 1351 C C . PHE A 1 178 ? -6.445 -1.166 -10.32 1 98.69 178 PHE A C 1
ATOM 1353 O O . PHE A 1 178 ? -6.605 -2.383 -10.211 1 98.69 178 PHE A O 1
ATOM 1360 N N . THR A 1 179 ? -7.41 -0.377 -10.781 1 98.38 179 THR A N 1
ATOM 1361 C CA . THR A 1 179 ? -8.758 -0.879 -11.031 1 98.38 179 THR A CA 1
ATOM 1362 C C . THR A 1 179 ? -8.867 -1.469 -12.438 1 98.38 179 THR A C 1
ATOM 1364 O O . THR A 1 179 ? -7.953 -1.317 -13.25 1 98.38 179 THR A O 1
ATOM 1367 N N . ASN A 1 180 ? -9.961 -2.164 -12.664 1 97.56 180 ASN A N 1
ATOM 1368 C CA . ASN A 1 180 ? -10.242 -2.787 -13.953 1 97.56 180 ASN A CA 1
ATOM 1369 C C . ASN A 1 180 ? -10.406 -1.746 -15.055 1 97.56 180 ASN A C 1
ATOM 1371 O O . ASN A 1 180 ? -11.227 -0.836 -14.945 1 97.56 180 ASN A O 1
ATOM 1375 N N . LYS A 1 181 ? -9.68 -1.867 -16.109 1 95.19 181 LYS A N 1
ATOM 1376 C CA . LYS A 1 181 ? -9.703 -0.867 -17.188 1 95.19 181 LYS A CA 1
ATOM 1377 C C . LYS A 1 181 ? -10.883 -1.089 -18.125 1 95.19 181 LYS A C 1
ATOM 1379 O O . LYS A 1 181 ? -11.414 -0.136 -18.688 1 95.19 181 LYS A O 1
ATOM 1384 N N . GLU A 1 182 ? -11.289 -2.324 -18.312 1 96.69 182 GLU A N 1
ATOM 1385 C CA . GLU A 1 182 ? -12.406 -2.654 -19.188 1 96.69 182 GLU A CA 1
ATOM 1386 C C . GLU A 1 182 ? -13.742 -2.377 -18.516 1 96.69 182 GLU A C 1
ATOM 1388 O O . GLU A 1 182 ? -14.719 -2.016 -19.172 1 96.69 182 GLU A O 1
ATOM 1393 N N . GLN A 1 183 ? -13.812 -2.613 -17.234 1 97.75 183 GLN A N 1
ATOM 1394 C CA . GLN A 1 183 ? -14.969 -2.311 -16.391 1 97.75 183 GLN A CA 1
ATOM 1395 C C . GLN A 1 183 ? -14.562 -1.464 -15.188 1 97.75 183 GLN A C 1
ATOM 1397 O O . GLN A 1 183 ? -14.523 -1.957 -14.055 1 97.75 183 GLN A O 1
ATOM 1402 N N . PRO A 1 184 ? -14.359 -0.221 -15.422 1 97.94 184 PRO A N 1
ATOM 1403 C CA . PRO A 1 184 ? -13.836 0.659 -14.375 1 97.94 184 PRO A CA 1
ATOM 1404 C C . PRO A 1 184 ? -14.844 0.903 -13.25 1 97.94 184 PRO A C 1
ATOM 1406 O O . PRO A 1 184 ? -16.031 0.647 -13.422 1 97.94 184 PRO A O 1
ATOM 1409 N N . PRO A 1 185 ? -14.375 1.322 -12.156 1 98.69 185 PRO A N 1
ATOM 1410 C CA . PRO A 1 185 ? -15.289 1.585 -11.039 1 98.69 185 PRO A CA 1
ATOM 1411 C C . PRO A 1 185 ? -16.125 2.846 -11.242 1 98.69 185 PRO A C 1
ATOM 1413 O O . PRO A 1 185 ? -15.797 3.674 -12.102 1 98.69 185 PRO A O 1
ATOM 1416 N N . ARG A 1 186 ? -17.234 2.943 -10.547 1 98.56 186 ARG A N 1
ATOM 1417 C CA . ARG A 1 186 ? -17.922 4.219 -10.336 1 98.56 186 ARG A CA 1
ATOM 1418 C C . ARG A 1 186 ? -17.469 4.875 -9.039 1 98.56 186 ARG A C 1
ATOM 1420 O O . ARG A 1 186 ? -17.219 4.188 -8.047 1 98.56 186 ARG A O 1
ATOM 1427 N N . ILE A 1 187 ? -17.375 6.191 -9.039 1 98.88 187 ILE A N 1
ATOM 1428 C CA . ILE A 1 187 ? -17.016 6.965 -7.848 1 98.88 187 ILE A CA 1
ATOM 1429 C C . ILE A 1 187 ? -18.25 7.684 -7.32 1 98.88 187 ILE A C 1
ATOM 1431 O O . ILE A 1 187 ? -18.922 8.422 -8.055 1 98.88 187 ILE A O 1
ATOM 1435 N N . LEU A 1 188 ? -18.609 7.414 -6.094 1 98.81 188 LEU A N 1
ATOM 1436 C CA . LEU A 1 188 ? -19.656 8.141 -5.398 1 98.81 188 LEU A CA 1
ATOM 1437 C C . LEU A 1 188 ? -19.094 8.977 -4.262 1 98.81 188 LEU A C 1
ATOM 1439 O O . LEU A 1 188 ? -18.125 8.57 -3.605 1 98.81 188 LEU A O 1
ATOM 1443 N N . TYR A 1 189 ? -19.594 10.133 -4.098 1 98.75 189 TYR A N 1
ATOM 1444 C CA . TYR A 1 189 ? -19.109 10.945 -2.984 1 98.75 189 TYR A CA 1
ATOM 1445 C C . TYR A 1 189 ? -20.25 11.75 -2.357 1 98.75 189 TYR A C 1
ATOM 1447 O O . TYR A 1 189 ? -21.312 11.906 -2.959 1 98.75 189 TYR A O 1
ATOM 1455 N N . THR A 1 190 ? -19.969 12.109 -1.078 1 97.25 190 THR A N 1
ATOM 1456 C CA . THR A 1 190 ? -20.859 13.062 -0.418 1 97.25 190 THR A CA 1
ATOM 1457 C C . THR A 1 190 ? -20.156 14.406 -0.218 1 97.25 190 THR A C 1
ATOM 1459 O O . THR A 1 190 ? -18.922 14.484 -0.256 1 97.25 190 THR A O 1
ATOM 1462 N N . SER A 1 191 ? -20.906 15.438 -0.16 1 91.25 191 SER A N 1
ATOM 1463 C CA . SER A 1 191 ? -20.5 16.766 0.266 1 91.25 191 SER A CA 1
ATOM 1464 C C . SER A 1 191 ? -21.5 17.375 1.238 1 91.25 191 SER A C 1
ATOM 1466 O O . SER A 1 191 ? -22.547 16.781 1.507 1 91.25 191 SER A O 1
ATOM 1468 N N . SER A 1 192 ? -21.156 18.5 1.818 1 86.38 192 SER A N 1
ATOM 1469 C CA . SER A 1 192 ? -22 19.125 2.832 1 86.38 192 SER A CA 1
ATOM 1470 C C . SER A 1 192 ? -23.375 19.438 2.285 1 86.38 192 SER A C 1
ATOM 1472 O O . SER A 1 192 ? -24.375 19.359 3.01 1 86.38 192 SER A O 1
ATOM 1474 N N . TYR A 1 193 ? -23.484 19.891 1.045 1 86.38 193 TYR A N 1
ATOM 1475 C CA . TYR A 1 193 ? -24.766 20.125 0.413 1 86.38 193 TYR A CA 1
ATOM 1476 C C . TYR A 1 193 ? -24.656 20.016 -1.104 1 86.38 193 TYR A C 1
ATOM 1478 O O . TYR A 1 193 ? -23.578 20.141 -1.668 1 86.38 193 TYR A O 1
ATOM 1486 N N . ARG A 1 194 ? -25.797 19.641 -1.663 1 90 194 ARG A N 1
ATOM 1487 C CA . ARG A 1 194 ? -25.875 19.594 -3.119 1 90 194 ARG A CA 1
ATOM 1488 C C . ARG A 1 194 ? -25.922 21 -3.701 1 90 194 ARG A C 1
ATOM 1490 O O . ARG A 1 194 ? -26.812 21.797 -3.365 1 90 194 ARG A O 1
ATOM 1497 N N . ARG A 1 195 ? -25.031 21.266 -4.582 1 93.81 195 ARG A N 1
ATOM 1498 C CA . ARG A 1 195 ? -24.984 22.578 -5.199 1 93.81 195 ARG A CA 1
ATOM 1499 C C . ARG A 1 195 ? -25.953 22.672 -6.379 1 93.81 195 ARG A C 1
ATOM 1501 O O . ARG A 1 195 ? -26.344 21.656 -6.949 1 93.81 195 ARG A O 1
ATOM 1508 N N . ASP A 1 196 ? -26.312 23.891 -6.695 1 95.31 196 ASP A N 1
ATOM 1509 C CA . ASP A 1 196 ? -27.234 24.109 -7.805 1 95.31 196 ASP A CA 1
ATOM 1510 C C . ASP A 1 196 ? -26.672 23.547 -9.109 1 95.31 196 ASP A C 1
ATOM 1512 O O . ASP A 1 196 ? -27.406 23.016 -9.938 1 95.31 196 ASP A O 1
ATOM 1516 N N . ASN A 1 197 ? -25.469 23.594 -9.289 1 97.31 197 ASN A N 1
ATOM 1517 C CA . ASN A 1 197 ? -24.812 23.109 -10.5 1 97.31 197 ASN A CA 1
ATOM 1518 C C . ASN A 1 197 ? -24.125 21.766 -10.273 1 97.31 197 ASN A C 1
ATOM 1520 O O . ASN A 1 197 ? -23.078 21.5 -10.836 1 97.31 197 ASN A O 1
ATOM 1524 N N . GLN A 1 198 ? -24.734 20.984 -9.453 1 96.81 198 GLN A N 1
ATOM 1525 C CA . GLN A 1 198 ? -24.125 19.719 -9.031 1 96.81 198 GLN A CA 1
ATOM 1526 C C . GLN A 1 198 ? -23.875 18.797 -10.227 1 96.81 198 GLN A C 1
ATOM 1528 O O . GLN A 1 198 ? -22.828 18.156 -10.305 1 96.81 198 GLN A O 1
ATOM 1533 N N . ASP A 1 199 ? -24.812 18.734 -11.156 1 97.06 199 ASP A N 1
ATOM 1534 C CA . ASP A 1 199 ? -24.672 17.859 -12.32 1 97.06 199 ASP A CA 1
ATOM 1535 C C . ASP A 1 199 ? -23.438 18.25 -13.141 1 97.06 199 ASP A C 1
ATOM 1537 O O . ASP A 1 199 ? -22.75 17.375 -13.68 1 97.06 199 ASP A O 1
ATOM 1541 N N . GLU A 1 200 ? -23.234 19.469 -13.266 1 97.94 200 GLU A N 1
ATOM 1542 C CA . GLU A 1 200 ? -22.078 19.969 -13.992 1 97.94 200 GLU A CA 1
ATOM 1543 C C . GLU A 1 200 ? -20.781 19.609 -13.258 1 97.94 200 GLU A C 1
ATOM 1545 O O . GLU A 1 200 ? -19.781 19.25 -13.891 1 97.94 200 GLU A O 1
ATOM 1550 N N . ILE A 1 201 ? -20.812 19.797 -12 1 97.56 201 ILE A N 1
ATOM 1551 C CA . ILE A 1 201 ? -19.656 19.453 -11.18 1 97.56 201 ILE A CA 1
ATOM 1552 C C . ILE A 1 201 ? -19.328 17.969 -11.336 1 97.56 201 ILE A C 1
ATOM 1554 O O . ILE A 1 201 ? -18.172 17.609 -11.594 1 97.56 201 ILE A O 1
ATOM 1558 N N . ASP A 1 202 ? -20.344 17.141 -11.289 1 98.19 202 ASP A N 1
ATOM 1559 C CA . ASP A 1 202 ? -20.172 15.703 -11.422 1 98.19 202 ASP A CA 1
ATOM 1560 C C . ASP A 1 202 ? -19.625 15.344 -12.797 1 98.19 202 ASP A C 1
ATOM 1562 O O . ASP A 1 202 ? -18.734 14.5 -12.922 1 98.19 202 ASP A O 1
ATOM 1566 N N . ALA A 1 203 ? -20.172 15.953 -13.773 1 98.38 203 ALA A N 1
ATOM 1567 C CA . ALA A 1 203 ? -19.703 15.719 -15.141 1 98.38 203 ALA A CA 1
ATOM 1568 C C . ALA A 1 203 ? -18.234 16.125 -15.289 1 98.38 203 ALA A C 1
ATOM 1570 O O . ALA A 1 203 ? -17.469 15.453 -16 1 98.38 203 ALA A O 1
ATOM 1571 N N . GLY A 1 204 ? -17.938 17.203 -14.703 1 98.31 204 GLY A N 1
ATOM 1572 C CA . GLY A 1 204 ? -16.547 17.656 -14.719 1 98.31 204 GLY A CA 1
ATOM 1573 C C . GLY A 1 204 ? -15.594 16.656 -14.078 1 98.31 204 GLY A C 1
ATOM 1574 O O . GLY A 1 204 ? -14.531 16.359 -14.625 1 98.31 204 GLY A O 1
ATOM 1575 N N . PHE A 1 205 ? -15.938 16.188 -12.914 1 98.06 205 PHE A N 1
ATOM 1576 C CA . PHE A 1 205 ? -15.141 15.164 -12.258 1 98.06 205 PHE A CA 1
ATOM 1577 C C . PHE A 1 205 ? -15.055 13.906 -13.117 1 98.06 205 PHE A C 1
ATOM 1579 O O . PHE A 1 205 ? -13.977 13.32 -13.258 1 98.06 205 PHE A O 1
ATOM 1586 N N . SER A 1 206 ? -16.188 13.484 -13.695 1 98.69 206 SER A N 1
ATOM 1587 C CA . SER A 1 206 ? -16.219 12.297 -14.539 1 98.69 206 SER A CA 1
ATOM 1588 C C . SER A 1 206 ? -15.273 12.43 -15.727 1 98.69 206 SER A C 1
ATOM 1590 O O . SER A 1 206 ? -14.578 11.477 -16.078 1 98.69 206 SER A O 1
ATOM 1592 N N . LYS A 1 207 ? -15.281 13.57 -16.344 1 98.38 207 LYS A N 1
ATOM 1593 C CA . LYS A 1 207 ? -14.383 13.836 -17.453 1 98.38 207 LYS A CA 1
ATOM 1594 C C . LYS A 1 207 ? -12.922 13.789 -17 1 98.38 207 LYS A C 1
ATOM 1596 O O . LYS A 1 207 ? -12.078 13.203 -17.688 1 98.38 207 LYS A O 1
ATOM 1601 N N . THR A 1 208 ? -12.672 14.375 -15.883 1 98 208 THR A N 1
ATOM 1602 C CA . THR A 1 208 ? -11.312 14.461 -15.352 1 98 208 THR A CA 1
ATOM 1603 C C . THR A 1 208 ? -10.75 13.062 -15.094 1 98 208 THR A C 1
ATOM 1605 O O . THR A 1 208 ? -9.594 12.789 -15.422 1 98 208 THR A O 1
ATOM 1608 N N . PHE A 1 209 ? -11.523 12.188 -14.578 1 98.19 209 PHE A N 1
ATOM 1609 C CA . PHE A 1 209 ? -11.016 10.898 -14.109 1 98.19 209 PHE A CA 1
ATOM 1610 C C . PHE A 1 209 ? -11.305 9.805 -15.133 1 98.19 209 PHE A C 1
ATOM 1612 O O . PHE A 1 209 ? -10.75 8.711 -15.047 1 98.19 209 PHE A O 1
ATOM 1619 N N . GLY A 1 210 ? -12.156 10.062 -16.094 1 97.88 210 GLY A N 1
ATOM 1620 C CA . GLY A 1 210 ? -12.469 9.094 -17.141 1 97.88 210 GLY A CA 1
ATOM 1621 C C . GLY A 1 210 ? -13.383 7.977 -16.656 1 97.88 210 GLY A C 1
ATOM 1622 O O . GLY A 1 210 ? -13.391 6.883 -17.234 1 97.88 210 GLY A O 1
ATOM 1623 N N . VAL A 1 211 ? -14.031 8.18 -15.461 1 98.56 211 VAL A N 1
ATOM 1624 C CA . VAL A 1 211 ? -15.016 7.262 -14.906 1 98.56 211 VAL A CA 1
ATOM 1625 C C . VAL A 1 211 ? -16.203 8.055 -14.359 1 98.56 211 VAL A C 1
ATOM 1627 O O . VAL A 1 211 ? -16.125 9.273 -14.188 1 98.56 211 VAL A O 1
ATOM 1630 N N . GLU A 1 212 ? -17.297 7.348 -14.078 1 98.44 212 GLU A N 1
ATOM 1631 C CA . GLU A 1 212 ? -18.469 8.023 -13.508 1 98.44 212 GLU A CA 1
ATOM 1632 C C . GLU A 1 212 ? -18.172 8.523 -12.094 1 98.44 212 GLU A C 1
ATOM 1634 O O . GLU A 1 212 ? -17.766 7.742 -11.227 1 98.44 212 GLU A O 1
ATOM 1639 N N . VAL A 1 213 ? -18.328 9.773 -11.867 1 98.75 213 VAL A N 1
ATOM 1640 C CA . VAL A 1 213 ? -18.234 10.398 -10.555 1 98.75 213 VAL A CA 1
ATOM 1641 C C . VAL A 1 213 ? -19.547 11.141 -10.25 1 98.75 213 VAL A C 1
ATOM 1643 O O . VAL A 1 213 ? -19.969 12.008 -11.016 1 98.75 213 VAL A O 1
ATOM 1646 N N . ARG A 1 214 ? -20.141 10.812 -9.117 1 98.25 214 ARG A N 1
ATOM 1647 C CA . ARG A 1 214 ? -21.438 11.414 -8.828 1 98.25 214 ARG A CA 1
ATOM 1648 C C . ARG A 1 214 ? -21.609 11.641 -7.328 1 98.25 214 ARG A C 1
ATOM 1650 O O . ARG A 1 214 ? -21.219 10.805 -6.516 1 98.25 214 ARG A O 1
ATOM 1657 N N . ARG A 1 215 ? -22.141 12.766 -7 1 98.44 215 ARG A N 1
ATOM 1658 C CA . ARG A 1 215 ? -22.547 13.016 -5.621 1 98.44 215 ARG A CA 1
ATOM 1659 C C . ARG A 1 215 ? -23.781 12.195 -5.262 1 98.44 215 ARG A C 1
ATOM 1661 O O . ARG A 1 215 ? -24.719 12.086 -6.055 1 98.44 215 ARG A O 1
ATOM 1668 N N . GLU A 1 216 ? -23.75 11.586 -4.152 1 97.62 216 GLU A N 1
ATOM 1669 C CA . GLU A 1 216 ? -24.875 10.812 -3.635 1 97.62 216 GLU A CA 1
ATOM 1670 C C . GLU A 1 216 ? -25.109 11.094 -2.154 1 97.62 216 GLU A C 1
ATOM 1672 O O . GLU A 1 216 ? -24.234 11.656 -1.481 1 97.62 216 GLU A O 1
ATOM 1677 N N . GLU A 1 217 ? -26.234 10.727 -1.717 1 96.19 217 GLU A N 1
ATOM 1678 C CA . GLU A 1 217 ? -26.547 10.828 -0.294 1 96.19 217 GLU A CA 1
ATOM 1679 C C . GLU A 1 217 ? -25.812 9.773 0.513 1 96.19 217 GLU A C 1
ATOM 1681 O O . GLU A 1 217 ? -25.438 8.727 -0.021 1 96.19 217 GLU A O 1
ATOM 1686 N N . ARG A 1 218 ? -25.703 10.07 1.775 1 95.81 218 ARG A N 1
ATOM 1687 C CA . ARG A 1 218 ? -24.953 9.25 2.709 1 95.81 218 ARG A CA 1
ATOM 1688 C C . ARG A 1 218 ? -25.453 7.809 2.705 1 95.81 218 ARG A C 1
ATOM 1690 O O . ARG A 1 218 ? -24.656 6.871 2.668 1 95.81 218 ARG A O 1
ATOM 1697 N N . GLU A 1 219 ? -26.719 7.594 2.662 1 96.12 219 GLU A N 1
ATOM 1698 C CA . GLU A 1 219 ? -27.312 6.258 2.742 1 96.12 219 GLU A CA 1
ATOM 1699 C C . GLU A 1 219 ? -27.016 5.453 1.479 1 96.12 219 GLU A C 1
ATOM 1701 O O . GLU A 1 219 ? -26.781 4.246 1.547 1 96.12 219 GLU A O 1
ATOM 1706 N N . THR A 1 220 ? -27.094 6.145 0.422 1 97.38 220 THR A N 1
ATOM 1707 C CA . THR A 1 220 ? -26.781 5.492 -0.844 1 97.38 220 THR A CA 1
ATOM 1708 C C . THR A 1 220 ? -25.312 5.074 -0.883 1 97.38 220 THR A C 1
ATOM 1710 O O . THR A 1 220 ? -24.984 3.979 -1.343 1 97.38 220 THR A O 1
ATOM 1713 N N . LEU A 1 221 ? -24.516 5.91 -0.438 1 97.81 221 LEU A N 1
ATOM 1714 C CA . LEU A 1 221 ? -23.094 5.598 -0.366 1 97.81 221 LEU A CA 1
ATOM 1715 C C . LEU A 1 221 ? -22.844 4.375 0.51 1 97.81 221 LEU A C 1
ATOM 1717 O O . LEU A 1 221 ? -22.062 3.486 0.144 1 97.81 221 LEU A O 1
ATOM 1721 N N . ALA A 1 222 ? -23.484 4.289 1.633 1 98.31 222 ALA A N 1
ATOM 1722 C CA . ALA A 1 222 ? -23.328 3.176 2.564 1 98.31 222 ALA A CA 1
ATOM 1723 C C . ALA A 1 222 ? -23.688 1.851 1.903 1 98.31 222 ALA A C 1
ATOM 1725 O O . ALA A 1 222 ? -22.953 0.868 2.02 1 98.31 222 ALA A O 1
ATOM 1726 N N . SER A 1 223 ? -24.734 1.813 1.165 1 98.5 223 SER A N 1
ATOM 1727 C CA . SER A 1 223 ? -25.281 0.563 0.643 1 98.5 223 SER A CA 1
ATOM 1728 C C . SER A 1 223 ? -24.547 0.13 -0.624 1 98.5 223 SER A C 1
ATOM 1730 O O . SER A 1 223 ? -24.531 -1.055 -0.965 1 98.5 223 SER A O 1
ATOM 1732 N N . GLN A 1 224 ? -23.891 1.062 -1.299 1 98.5 224 GLN A N 1
ATOM 1733 C CA . GLN A 1 224 ? -23.406 0.725 -2.627 1 98.5 224 GLN A CA 1
ATOM 1734 C C . GLN A 1 224 ? -21.875 0.601 -2.631 1 98.5 224 GLN A C 1
ATOM 1736 O O . GLN A 1 224 ? -21.312 -0.047 -3.51 1 98.5 224 GLN A O 1
ATOM 1741 N N . ALA A 1 225 ? -21.219 1.204 -1.716 1 98.75 225 ALA A N 1
ATOM 1742 C CA . ALA A 1 225 ? -19.766 1.272 -1.759 1 98.75 225 ALA A CA 1
ATOM 1743 C C . ALA A 1 225 ? -19.141 -0.087 -1.451 1 98.75 225 ALA A C 1
ATOM 1745 O O . ALA A 1 225 ? -19.547 -0.764 -0.504 1 98.75 225 ALA A O 1
ATOM 1746 N N . ASP A 1 226 ? -18.234 -0.566 -2.295 1 98.88 226 ASP A N 1
ATOM 1747 C CA . ASP A 1 226 ? -17.359 -1.683 -1.989 1 98.88 226 ASP A CA 1
ATOM 1748 C C . ASP A 1 226 ? -16.156 -1.223 -1.155 1 98.88 226 ASP A C 1
ATOM 1750 O O . ASP A 1 226 ? -15.617 -1.992 -0.359 1 98.88 226 ASP A O 1
ATOM 1754 N N . ILE A 1 227 ? -15.719 -0.006 -1.417 1 98.94 227 ILE A N 1
ATOM 1755 C CA . ILE A 1 227 ? -14.648 0.68 -0.702 1 98.94 227 ILE A CA 1
ATOM 1756 C C . ILE A 1 227 ? -15.141 2.045 -0.226 1 98.94 227 ILE A C 1
ATOM 1758 O O . ILE A 1 227 ? -15.555 2.881 -1.034 1 98.94 227 ILE A O 1
ATOM 1762 N N . LEU A 1 228 ? -15.148 2.248 1.045 1 98.94 228 LEU A N 1
ATOM 1763 C CA . LEU A 1 228 ? -15.531 3.533 1.619 1 98.94 228 LEU A CA 1
ATOM 1764 C C . LEU A 1 228 ? -14.32 4.246 2.209 1 98.94 228 LEU A C 1
ATOM 1766 O O . LEU A 1 228 ? -13.633 3.701 3.074 1 98.94 228 LEU A O 1
ATOM 1770 N N . ILE A 1 229 ? -14.086 5.461 1.778 1 98.94 229 ILE A N 1
ATOM 1771 C CA . ILE A 1 229 ? -12.953 6.246 2.252 1 98.94 229 ILE A CA 1
ATOM 1772 C C . ILE A 1 229 ? -13.461 7.527 2.918 1 98.94 229 ILE A C 1
ATOM 1774 O O . ILE A 1 229 ? -14.203 8.297 2.311 1 98.94 229 ILE A O 1
ATOM 1778 N N . VAL A 1 230 ? -13.039 7.703 4.133 1 98.88 230 VAL A N 1
ATOM 1779 C CA . VAL A 1 230 ? -13.445 8.859 4.922 1 98.88 230 VAL A CA 1
ATOM 1780 C C . VAL A 1 230 ? -12.391 9.961 4.801 1 98.88 230 VAL A C 1
ATOM 1782 O O . VAL A 1 230 ? -11.25 9.781 5.238 1 98.88 230 VAL A O 1
ATOM 1785 N N . LEU A 1 231 ? -12.789 11.133 4.246 1 97.56 231 LEU A N 1
ATOM 1786 C CA . LEU A 1 231 ? -11.867 12.242 4.035 1 97.56 231 LEU A CA 1
ATOM 1787 C C . LEU A 1 231 ? -12.562 13.578 4.258 1 97.56 231 LEU A C 1
ATOM 1789 O O . LEU A 1 231 ? -12.094 14.617 3.777 1 97.56 231 LEU A O 1
ATOM 1793 N N . CYS A 1 232 ? -13.672 13.578 4.938 1 94.69 232 CYS A N 1
ATOM 1794 C CA . CYS A 1 232 ? -14.336 14.828 5.277 1 94.69 232 CYS A CA 1
ATOM 1795 C C . CYS A 1 232 ? -13.758 15.422 6.559 1 94.69 232 CYS A C 1
ATOM 1797 O O . CYS A 1 232 ? -13.102 14.727 7.328 1 94.69 232 CYS A O 1
ATOM 1799 N N . ASP A 1 233 ? -14.062 16.656 6.801 1 88.5 233 ASP A N 1
ATOM 1800 C CA . ASP A 1 233 ? -13.602 17.344 8 1 88.5 233 ASP A CA 1
ATOM 1801 C C . ASP A 1 233 ? -14.391 16.906 9.227 1 88.5 233 ASP A C 1
ATOM 1803 O O . ASP A 1 233 ? -15.578 16.578 9.125 1 88.5 233 ASP A O 1
ATOM 1807 N N . LEU A 1 234 ? -13.711 16.922 10.328 1 91.12 234 LEU A N 1
ATOM 1808 C CA . LEU A 1 234 ? -14.422 16.688 11.586 1 91.12 234 LEU A CA 1
ATOM 1809 C C . LEU A 1 234 ? -15.078 17.969 12.086 1 91.12 234 LEU A C 1
ATOM 1811 O O . LEU A 1 234 ? -14.414 19.016 12.203 1 91.12 234 LEU A O 1
ATOM 1815 N N . ASN A 1 235 ? -16.25 17.984 12.242 1 87.5 235 ASN A N 1
ATOM 1816 C CA . ASN A 1 235 ? -17.094 19 12.867 1 87.5 235 ASN A CA 1
ATOM 1817 C C . ASN A 1 235 ? -18.297 18.391 13.578 1 87.5 235 ASN A C 1
ATOM 1819 O O . ASN A 1 235 ? -18.453 17.172 13.578 1 87.5 235 ASN A O 1
ATOM 1823 N N . PRO A 1 236 ? -19.125 19.188 14.203 1 90.19 236 PRO A N 1
ATOM 1824 C CA . PRO A 1 236 ? -20.234 18.594 14.953 1 90.19 236 PRO A CA 1
ATOM 1825 C C . PRO A 1 236 ? -21.156 17.75 14.07 1 90.19 236 PRO A C 1
ATOM 1827 O O . PRO A 1 236 ? -21.703 16.734 14.531 1 90.19 236 PRO A O 1
ATOM 1830 N N . SER A 1 237 ? -21.312 18.062 12.852 1 92.88 237 SER A N 1
ATOM 1831 C CA . SER A 1 237 ? -22.219 17.344 11.961 1 92.88 237 SER A CA 1
ATOM 1832 C C . SER A 1 237 ? -21.578 16.062 11.43 1 92.88 237 SER A C 1
ATOM 1834 O O . SER A 1 237 ? -22.266 15.18 10.922 1 92.88 237 SER A O 1
ATOM 1836 N N . THR A 1 238 ? -20.25 15.898 11.516 1 94.88 238 THR A N 1
ATOM 1837 C CA . THR A 1 238 ? -19.594 14.734 10.938 1 94.88 238 THR A CA 1
ATOM 1838 C C . THR A 1 238 ? -19.078 13.805 12.031 1 94.88 238 THR A C 1
ATOM 1840 O O . THR A 1 238 ? -18.562 12.719 11.734 1 94.88 238 THR A O 1
ATOM 1843 N N . LYS A 1 239 ? -19.203 14.258 13.273 1 96.56 239 LYS A N 1
ATOM 1844 C CA . LYS A 1 239 ? -18.891 13.336 14.359 1 96.56 239 LYS A CA 1
ATOM 1845 C C . LYS A 1 239 ? -19.812 12.117 14.328 1 96.56 239 LYS A C 1
ATOM 1847 O O . LYS A 1 239 ? -21.031 12.25 14.195 1 96.56 239 LYS A O 1
ATOM 1852 N N . ASP A 1 240 ? -19.281 10.906 14.344 1 98.12 240 ASP A N 1
ATOM 1853 C CA . ASP A 1 240 ? -20 9.641 14.328 1 98.12 240 ASP A CA 1
ATOM 1854 C C . ASP A 1 240 ? -20.812 9.484 13.047 1 98.12 240 ASP A C 1
ATOM 1856 O O . ASP A 1 240 ? -21.891 8.891 13.062 1 98.12 240 ASP A O 1
ATOM 1860 N N . LEU A 1 241 ? -20.297 10.156 12.047 1 97.94 241 LEU A N 1
ATOM 1861 C CA . LEU A 1 241 ? -20.938 10.031 10.742 1 97.94 241 LEU A CA 1
ATOM 1862 C C . LEU A 1 241 ? -21.047 8.57 10.328 1 97.94 241 LEU A C 1
ATOM 1864 O O . LEU A 1 241 ? -22.047 8.164 9.719 1 97.94 241 LEU A O 1
ATOM 1868 N N . VAL A 1 242 ? -20.062 7.785 10.547 1 98.75 242 VAL A N 1
ATOM 1869 C CA . VAL A 1 242 ? -20.078 6.34 10.328 1 98.75 242 VAL A CA 1
ATOM 1870 C C . VAL A 1 242 ? -20.375 5.621 11.641 1 98.75 242 VAL A C 1
ATOM 1872 O O . VAL A 1 242 ? -19.469 5.34 12.422 1 98.75 242 VAL A O 1
ATOM 1875 N N . ASN A 1 243 ? -21.609 5.41 11.867 1 98.69 243 ASN A N 1
ATOM 1876 C CA . ASN A 1 243 ? -22.109 4.758 13.07 1 98.69 243 ASN A CA 1
ATOM 1877 C C . ASN A 1 243 ? -22.719 3.398 12.758 1 98.69 243 ASN A C 1
ATOM 1879 O O . ASN A 1 243 ? -22.594 2.893 11.641 1 98.69 243 ASN A O 1
ATOM 1883 N N . LYS A 1 244 ? -23.375 2.84 13.688 1 98.62 244 LYS A N 1
ATOM 1884 C CA . LYS A 1 244 ? -23.969 1.506 13.57 1 98.62 244 LYS A CA 1
ATOM 1885 C C . LYS A 1 244 ? -24.922 1.424 12.391 1 98.62 244 LYS A C 1
ATOM 1887 O O . LYS A 1 244 ? -24.875 0.472 11.609 1 98.62 244 LYS A O 1
ATOM 1892 N N . ASN A 1 245 ? -25.781 2.412 12.273 1 98.5 245 ASN A N 1
ATOM 1893 C CA . ASN A 1 245 ? -26.75 2.434 11.188 1 98.5 245 ASN A CA 1
ATOM 1894 C C . ASN A 1 245 ? -26.078 2.455 9.82 1 98.5 245 ASN A C 1
ATOM 1896 O O . ASN A 1 245 ? -26.5 1.747 8.906 1 98.5 245 ASN A O 1
ATOM 1900 N N . PHE A 1 246 ? -25.109 3.219 9.703 1 98.75 246 PHE A N 1
ATOM 1901 C CA . PHE A 1 246 ? -24.359 3.305 8.461 1 98.75 246 PHE A CA 1
ATOM 1902 C C . PHE A 1 246 ? -23.703 1.971 8.133 1 98.75 246 PHE A C 1
ATOM 1904 O O . PHE A 1 246 ? -23.844 1.456 7.02 1 98.75 246 PHE A O 1
ATOM 1911 N N . LEU A 1 247 ? -22.984 1.379 9.07 1 98.88 247 LEU A N 1
ATOM 1912 C CA . LEU A 1 247 ? -22.219 0.153 8.898 1 98.88 247 LEU A CA 1
ATOM 1913 C C . LEU A 1 247 ? -23.125 -1.022 8.562 1 98.88 247 LEU A C 1
ATOM 1915 O O . LEU A 1 247 ? -22.75 -1.89 7.766 1 98.88 247 LEU A O 1
ATOM 1919 N N . GLN A 1 248 ? -24.281 -1.019 9.07 1 98.56 248 GLN A N 1
ATOM 1920 C CA . GLN A 1 248 ? -25.234 -2.105 8.836 1 98.56 248 GLN A CA 1
ATOM 1921 C C . GLN A 1 248 ? -25.703 -2.113 7.387 1 98.56 248 GLN A C 1
ATOM 1923 O O . GLN A 1 248 ? -26.141 -3.148 6.879 1 98.56 248 GLN A O 1
ATOM 1928 N N . LYS A 1 249 ? -25.641 -1.014 6.77 1 98.56 249 LYS A N 1
ATOM 1929 C CA . LYS A 1 249 ? -26.125 -0.896 5.391 1 98.56 249 LYS A CA 1
ATOM 1930 C C . LYS A 1 249 ? -25.016 -1.274 4.402 1 98.56 249 LYS A C 1
ATOM 1932 O O . LYS A 1 249 ? -25.281 -1.488 3.217 1 98.56 249 LYS A O 1
ATOM 1937 N N . MET A 1 250 ? -23.797 -1.339 4.836 1 98.75 250 MET A N 1
ATOM 1938 C CA . MET A 1 250 ? -22.672 -1.632 3.945 1 98.75 250 MET A CA 1
ATOM 1939 C C . MET A 1 250 ? -22.703 -3.09 3.496 1 98.75 250 MET A C 1
ATOM 1941 O O . MET A 1 250 ? -23.312 -3.936 4.156 1 98.75 250 MET A O 1
ATOM 1945 N N . LYS A 1 251 ? -22.047 -3.352 2.385 1 98.44 251 LYS A N 1
ATOM 1946 C CA . LYS A 1 251 ? -21.891 -4.715 1.888 1 98.44 251 LYS A CA 1
ATOM 1947 C C . LYS A 1 251 ? -20.969 -5.527 2.795 1 98.44 251 LYS A C 1
ATOM 1949 O O . LYS A 1 251 ? -19.984 -5.008 3.314 1 98.44 251 LYS A O 1
ATOM 1954 N N . LYS A 1 252 ? -21.219 -6.773 2.92 1 98.19 252 LYS A N 1
ATOM 1955 C CA . LYS A 1 252 ? -20.391 -7.664 3.73 1 98.19 252 LYS A CA 1
ATOM 1956 C C . LYS A 1 252 ? -18.953 -7.715 3.203 1 98.19 252 LYS A C 1
ATOM 1958 O O . LYS A 1 252 ? -18.016 -7.914 3.971 1 98.19 252 LYS A O 1
ATOM 1963 N N . SER A 1 253 ? -18.781 -7.488 1.918 1 98.06 253 SER A N 1
ATOM 1964 C CA . SER A 1 253 ? -17.469 -7.535 1.287 1 98.06 253 SER A CA 1
ATOM 1965 C C . SER A 1 253 ? -16.797 -6.168 1.307 1 98.06 253 SER A C 1
ATOM 1967 O O . SER A 1 253 ? -15.672 -6.012 0.819 1 98.06 253 SER A O 1
ATOM 1969 N N . ALA A 1 254 ? -17.422 -5.148 1.857 1 98.81 254 ALA A N 1
ATOM 1970 C CA . ALA A 1 254 ? -16.906 -3.783 1.788 1 98.81 254 ALA A CA 1
ATOM 1971 C C . ALA A 1 254 ? -15.805 -3.564 2.82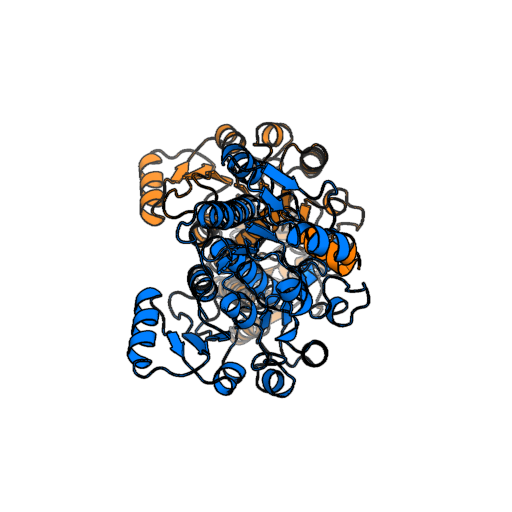 1 98.81 254 ALA A C 1
ATOM 1973 O O . ALA A 1 254 ? -15.75 -4.262 3.834 1 98.81 254 ALA A O 1
ATOM 1974 N N . ILE A 1 255 ? -14.953 -2.637 2.514 1 98.94 255 ILE A N 1
ATOM 1975 C CA . ILE A 1 255 ? -13.953 -2.199 3.484 1 98.94 255 ILE A CA 1
ATOM 1976 C C . ILE A 1 255 ? -14.156 -0.718 3.799 1 98.94 255 ILE A C 1
ATOM 1978 O O . ILE A 1 255 ? -14.766 0.013 3.01 1 98.94 255 ILE A O 1
ATOM 1982 N N . LEU A 1 256 ? -13.703 -0.33 4.961 1 98.94 256 LEU A N 1
ATOM 1983 C CA . LEU A 1 256 ? -13.719 1.053 5.43 1 98.94 256 LEU A CA 1
ATOM 1984 C C . LEU A 1 256 ? -12.297 1.564 5.66 1 98.94 256 LEU A C 1
ATOM 1986 O O . LEU A 1 256 ? -11.484 0.884 6.285 1 98.94 256 LEU A O 1
ATOM 1990 N N . VAL A 1 257 ? -11.992 2.719 5.117 1 98.94 257 VAL A N 1
ATOM 1991 C CA . VAL A 1 257 ? -10.703 3.367 5.336 1 98.94 257 VAL A CA 1
ATOM 1992 C C . VAL A 1 257 ? -10.914 4.777 5.879 1 98.94 257 VAL A C 1
ATOM 1994 O O . VAL A 1 257 ? -11.695 5.555 5.316 1 98.94 257 VAL A O 1
ATOM 1997 N N . ASN A 1 258 ? -10.266 5.094 6.992 1 98.94 258 ASN A N 1
ATOM 1998 C CA . ASN A 1 258 ? -10.352 6.43 7.574 1 98.94 258 ASN A CA 1
ATOM 1999 C C . ASN A 1 258 ? -8.984 7.094 7.668 1 98.94 258 ASN A C 1
ATOM 2001 O O . ASN A 1 258 ? -8.133 6.652 8.438 1 98.94 258 ASN A O 1
ATOM 2005 N N . VAL A 1 259 ? -8.773 8.141 6.922 1 98.25 259 VAL A N 1
ATOM 2006 C CA . VAL A 1 259 ? -7.523 8.891 6.957 1 98.25 259 VAL A CA 1
ATOM 2007 C C . VAL A 1 259 ? -7.805 10.352 7.297 1 98.25 259 VAL A C 1
ATOM 2009 O O . VAL A 1 259 ? -6.988 11.234 7.012 1 98.25 259 VAL A O 1
ATOM 2012 N N . ALA A 1 260 ? -8.953 10.617 7.801 1 96.25 260 ALA A N 1
ATOM 2013 C CA . ALA A 1 260 ? -9.359 11.961 8.203 1 96.25 260 ALA A CA 1
ATOM 2014 C C . ALA A 1 260 ? -9.148 12.172 9.695 1 96.25 260 ALA A C 1
ATOM 2016 O O . ALA A 1 260 ? -8.008 12.344 10.148 1 96.25 260 ALA A O 1
ATOM 2017 N N . ARG A 1 261 ? -10.258 12.031 10.477 1 95.38 261 ARG A N 1
ATOM 2018 C CA . ARG A 1 261 ? -10.211 12.141 11.93 1 95.38 261 ARG A CA 1
ATOM 2019 C C . ARG A 1 261 ? -10.914 10.953 12.586 1 95.38 261 ARG A C 1
ATOM 2021 O O . ARG A 1 261 ? -11.93 10.477 12.086 1 95.38 261 ARG A O 1
ATOM 2028 N N . GLY A 1 262 ? -10.391 10.484 13.727 1 97.19 262 GLY A N 1
ATOM 2029 C CA . GLY A 1 262 ? -10.891 9.312 14.422 1 97.19 262 GLY A CA 1
ATOM 2030 C C . GLY A 1 262 ? -12.383 9.391 14.711 1 97.19 262 GLY A C 1
ATOM 2031 O O . GLY A 1 262 ? -13.141 8.5 14.32 1 97.19 262 GLY A O 1
ATOM 2032 N N . PRO A 1 263 ? -12.852 10.531 15.234 1 97.31 263 PRO A N 1
ATOM 2033 C CA . PRO A 1 263 ? -14.219 10.617 15.75 1 97.31 263 PRO A CA 1
ATOM 2034 C C . PRO A 1 263 ? -15.266 10.586 14.641 1 97.31 263 PRO A C 1
ATOM 2036 O O . PRO A 1 263 ? -16.469 10.492 14.922 1 97.31 263 PRO A O 1
ATOM 2039 N N . ILE A 1 264 ? -14.898 10.625 13.438 1 98.12 264 ILE A N 1
ATOM 2040 C CA . ILE A 1 264 ? -15.859 10.523 12.344 1 98.12 264 ILE A CA 1
ATOM 2041 C C . ILE A 1 264 ? -16.422 9.109 12.273 1 98.12 264 ILE A C 1
ATOM 2043 O O . ILE A 1 264 ? -17.594 8.906 11.938 1 98.12 264 ILE A O 1
ATOM 2047 N N . VAL A 1 265 ? -15.641 8.133 12.625 1 98.88 265 VAL A N 1
ATOM 2048 C CA . VAL A 1 265 ? -16.031 6.727 12.688 1 98.88 265 VAL A CA 1
ATOM 2049 C C . VAL A 1 265 ? -16.188 6.301 14.148 1 98.88 265 VAL A C 1
ATOM 2051 O O . VAL A 1 265 ? -15.25 6.391 14.93 1 98.88 265 VAL A O 1
ATOM 2054 N N . ASN A 1 266 ? -17.375 5.859 14.508 1 98.81 266 ASN A N 1
ATOM 2055 C CA . ASN A 1 266 ? -17.578 5.359 15.859 1 98.81 266 ASN A CA 1
ATOM 2056 C C . ASN A 1 266 ? -16.812 4.066 16.109 1 98.81 266 ASN A C 1
ATOM 2058 O O . ASN A 1 266 ? -17.109 3.033 15.516 1 98.81 266 ASN A O 1
ATOM 2062 N N . SER A 1 267 ? -15.891 4.094 17.047 1 98.62 267 SER A N 1
ATOM 2063 C CA . SER A 1 267 ? -14.969 2.984 17.266 1 98.62 267 SER A CA 1
ATOM 2064 C C . SER A 1 267 ? -15.703 1.739 17.75 1 98.62 267 SER A C 1
ATOM 2066 O O . SER A 1 267 ? -15.391 0.624 17.328 1 98.62 267 SER A O 1
ATOM 2068 N N . GLU A 1 268 ? -16.609 1.934 18.656 1 98.56 268 GLU A N 1
ATOM 2069 C CA . GLU A 1 268 ? -17.344 0.796 19.188 1 98.56 268 GLU A CA 1
ATOM 2070 C C . GLU A 1 268 ? -18.203 0.131 18.109 1 98.56 268 GLU A C 1
ATOM 2072 O O . GLU A 1 268 ? -18.219 -1.097 18 1 98.56 268 GLU A O 1
ATOM 2077 N N . ASP A 1 269 ? -18.891 0.935 17.359 1 98.88 269 ASP A N 1
ATOM 2078 C CA . ASP A 1 269 ? -19.719 0.415 16.281 1 98.88 269 ASP A CA 1
ATOM 2079 C C . ASP A 1 269 ? -18.859 -0.297 15.227 1 98.88 269 ASP A C 1
ATOM 2081 O O . ASP A 1 269 ? -19.266 -1.34 14.703 1 98.88 269 ASP A O 1
ATOM 2085 N N . LEU A 1 270 ? -17.766 0.269 14.914 1 98.94 270 LEU A N 1
ATOM 2086 C CA . LEU A 1 270 ? -16.875 -0.354 13.953 1 98.94 270 LEU A CA 1
ATOM 2087 C C . LEU A 1 270 ? -16.375 -1.707 14.453 1 98.94 270 LEU A C 1
ATOM 2089 O O . LEU A 1 270 ? -16.328 -2.678 13.695 1 98.94 270 LEU A O 1
ATOM 2093 N N . HIS A 1 271 ? -15.969 -1.737 15.727 1 98.88 271 HIS A N 1
ATOM 2094 C CA . HIS A 1 271 ? -15.539 -3 16.328 1 98.88 271 HIS A CA 1
ATOM 2095 C C . HIS A 1 271 ? -16.609 -4.074 16.172 1 98.88 271 HIS A C 1
ATOM 2097 O O . HIS A 1 271 ? -16.312 -5.195 15.75 1 98.88 271 HIS A O 1
ATOM 2103 N N . GLU A 1 272 ? -17.812 -3.713 16.484 1 98.81 272 GLU A N 1
ATOM 2104 C CA . GLU A 1 272 ? -18.906 -4.66 16.375 1 98.81 272 GLU A CA 1
ATOM 2105 C C . GLU A 1 272 ? -19.094 -5.133 14.93 1 98.81 272 GLU A C 1
ATOM 2107 O O . GLU A 1 272 ? -19.297 -6.324 14.688 1 98.81 272 GLU A O 1
ATOM 2112 N N . ALA A 1 273 ? -19.047 -4.234 13.992 1 98.88 273 ALA A N 1
ATOM 2113 C CA . ALA A 1 273 ? -19.219 -4.559 12.578 1 98.88 273 ALA A CA 1
ATOM 2114 C C . ALA A 1 273 ? -18.125 -5.512 12.094 1 98.88 273 ALA A C 1
ATOM 2116 O O . ALA A 1 273 ? -18.391 -6.438 11.328 1 98.88 273 ALA A O 1
ATOM 2117 N N . LEU A 1 274 ? -16.938 -5.328 12.539 1 98.88 274 LEU A N 1
ATOM 2118 C CA . LEU A 1 274 ? -15.805 -6.152 12.117 1 98.88 274 LEU A CA 1
ATOM 2119 C C . LEU A 1 274 ? -15.875 -7.539 12.75 1 98.88 274 LEU A C 1
ATOM 2121 O O . LEU A 1 274 ? -15.617 -8.539 12.078 1 98.88 274 LEU A O 1
ATOM 2125 N N . VAL A 1 275 ? -16.234 -7.594 14.023 1 98.69 275 VAL A N 1
ATOM 2126 C CA . VAL A 1 275 ? -16.328 -8.859 14.742 1 98.69 275 VAL A CA 1
ATOM 2127 C C . VAL A 1 275 ? -17.438 -9.719 14.141 1 98.69 275 VAL A C 1
ATOM 2129 O O . VAL A 1 275 ? -17.266 -10.93 13.977 1 98.69 275 VAL A O 1
ATOM 2132 N N . SER A 1 276 ? -18.562 -9.07 13.773 1 98.5 276 SER A N 1
ATOM 2133 C CA . SER A 1 276 ? -19.719 -9.805 13.273 1 98.5 276 SER A CA 1
ATOM 2134 C C . SER A 1 276 ? -19.562 -10.133 11.797 1 98.5 276 SER A C 1
ATOM 2136 O O . SER A 1 276 ? -20.375 -10.883 11.234 1 98.5 276 SER A O 1
ATOM 2138 N N . GLY A 1 277 ? -18.656 -9.547 11.195 1 98.25 277 GLY A N 1
ATOM 2139 C CA . GLY A 1 277 ? -18.484 -9.758 9.766 1 98.25 277 GLY A CA 1
ATOM 2140 C C . GLY A 1 277 ? -19.453 -8.953 8.922 1 98.25 277 GLY A C 1
ATOM 2141 O O . GLY A 1 277 ? -19.766 -9.336 7.793 1 98.25 277 GLY A O 1
ATOM 2142 N N . GLN A 1 278 ? -19.906 -7.883 9.5 1 98.38 278 GLN A N 1
ATOM 2143 C CA . GLN A 1 278 ? -20.781 -6.984 8.75 1 98.38 278 GLN A CA 1
ATOM 2144 C C . GLN A 1 278 ? -20.031 -6.336 7.586 1 98.38 278 GLN A C 1
ATOM 2146 O O . GLN A 1 278 ? -20.641 -6.039 6.551 1 98.38 278 GLN A O 1
ATOM 2151 N N . ILE A 1 279 ? -18.812 -6.074 7.742 1 98.81 279 ILE A N 1
ATOM 2152 C CA . ILE A 1 279 ? -17.938 -5.633 6.66 1 98.81 279 ILE A CA 1
ATOM 2153 C C . ILE A 1 279 ? -16.672 -6.48 6.648 1 98.81 279 ILE A C 1
ATOM 2155 O O . ILE A 1 279 ? -16.375 -7.191 7.617 1 98.81 279 ILE A O 1
ATOM 2159 N N . PHE A 1 280 ? -15.953 -6.449 5.621 1 98.75 280 PHE A N 1
ATOM 2160 C CA . PHE A 1 280 ? -14.805 -7.312 5.387 1 98.75 280 PHE A CA 1
ATOM 2161 C C . PHE A 1 280 ? -13.625 -6.895 6.254 1 98.75 280 PHE A C 1
ATOM 2163 O O . P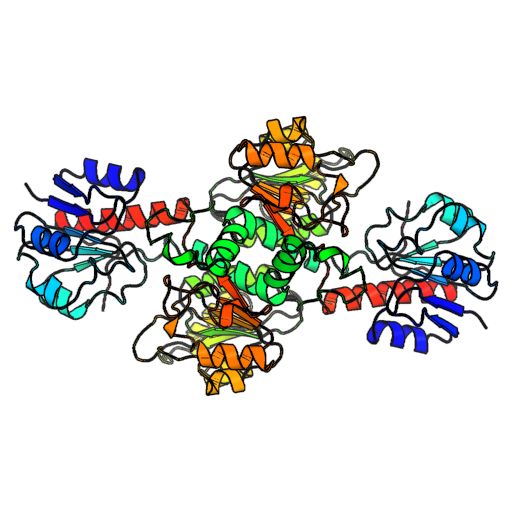HE A 1 280 ? -12.914 -7.738 6.801 1 98.75 280 PHE A O 1
ATOM 2170 N N . GLY A 1 281 ? -13.367 -5.566 6.34 1 98.88 281 GLY A N 1
ATOM 2171 C CA . GLY A 1 281 ? -12.219 -5.07 7.078 1 98.88 281 GLY A CA 1
ATOM 2172 C C . GLY A 1 281 ? -12.148 -3.557 7.133 1 98.88 281 GLY A C 1
ATOM 2173 O O . GLY A 1 281 ? -12.977 -2.871 6.527 1 98.88 281 GLY A O 1
ATOM 2174 N N . ALA A 1 282 ? -11.141 -3.059 7.871 1 98.94 282 ALA A N 1
ATOM 2175 C CA . ALA A 1 282 ? -10.953 -1.615 7.992 1 98.94 282 ALA A CA 1
ATOM 2176 C C . ALA A 1 282 ? -9.477 -1.259 8.062 1 98.94 282 ALA A C 1
ATOM 2178 O O . ALA A 1 282 ? -8.672 -2.018 8.617 1 98.94 282 ALA A O 1
ATOM 2179 N N . GLY A 1 283 ? -9.094 -0.211 7.422 1 98.94 283 GLY A N 1
ATOM 2180 C CA . GLY A 1 283 ? -7.805 0.45 7.543 1 98.94 283 GLY A CA 1
ATOM 2181 C C . GLY A 1 283 ? -7.906 1.863 8.086 1 98.94 283 GLY A C 1
ATOM 2182 O O . GLY A 1 283 ? -8.586 2.709 7.5 1 98.94 283 GLY A O 1
ATOM 2183 N N . LEU A 1 284 ? -7.211 2.115 9.195 1 98.94 284 LEU A N 1
ATOM 2184 C CA . LEU A 1 284 ? -7.348 3.383 9.898 1 98.94 284 LEU A CA 1
ATOM 2185 C C . LEU A 1 284 ? -5.992 4.055 10.078 1 98.94 284 LEU A C 1
ATOM 2187 O O . LEU A 1 284 ? -5.059 3.453 10.617 1 98.94 284 LEU A O 1
ATOM 2191 N N . ASP A 1 285 ? -5.918 5.293 9.656 1 98.69 285 ASP A N 1
ATOM 2192 C CA . ASP A 1 285 ? -4.742 6.094 9.984 1 98.69 285 ASP A CA 1
ATOM 2193 C C . ASP A 1 285 ? -4.977 6.93 11.234 1 98.69 285 ASP A C 1
ATOM 2195 O O . ASP A 1 285 ? -4.043 7.543 11.766 1 98.69 285 ASP A O 1
ATOM 2199 N N . VAL A 1 286 ? -6.227 6.988 11.633 1 97.62 286 VAL A N 1
ATOM 2200 C CA . VAL A 1 286 ? -6.648 7.793 12.773 1 97.62 286 VAL A CA 1
ATOM 2201 C C . VAL A 1 286 ? -7.605 6.988 13.648 1 97.62 286 VAL A C 1
ATOM 2203 O O . VAL A 1 286 ? -8.281 6.078 13.172 1 97.62 286 VAL A O 1
ATOM 2206 N N . LEU A 1 287 ? -7.609 7.27 14.812 1 97.25 287 LEU A N 1
ATOM 2207 C CA . LEU A 1 287 ? -8.438 6.574 15.789 1 97.25 287 LEU A CA 1
ATOM 2208 C C . LEU A 1 287 ? -8.875 7.52 16.906 1 97.25 287 LEU A C 1
ATOM 2210 O O . LEU A 1 287 ? -8.086 8.359 17.344 1 97.25 287 LEU A O 1
ATOM 2214 N N . THR A 1 288 ? -10.094 7.336 17.328 1 96.81 288 THR A N 1
ATOM 2215 C CA . THR A 1 288 ? -10.547 8.133 18.469 1 96.81 288 THR A CA 1
ATOM 2216 C C . THR A 1 288 ? -9.688 7.875 19.688 1 96.81 288 THR A C 1
ATOM 2218 O O . THR A 1 288 ? -9.43 6.723 20.047 1 96.81 288 THR A O 1
ATOM 2221 N N . GLY A 1 289 ? -9.234 8.945 20.344 1 93.5 289 GLY A N 1
ATOM 2222 C CA . GLY A 1 289 ? -8.422 8.797 21.547 1 93.5 289 GLY A CA 1
ATOM 2223 C C . GLY A 1 289 ? -6.934 8.797 21.266 1 93.5 289 GLY A C 1
ATOM 2224 O O . GLY A 1 289 ? -6.125 8.758 22.203 1 93.5 289 GLY A O 1
ATOM 2225 N N . GLU A 1 290 ? -6.473 8.852 20 1 93.5 290 GLU A N 1
ATOM 2226 C CA . GLU A 1 290 ? -5.055 8.883 19.656 1 93.5 290 GLU A CA 1
ATOM 2227 C C . GLU A 1 290 ? -4.359 10.094 20.266 1 93.5 290 GLU A C 1
ATOM 2229 O O . GLU A 1 290 ? -4.996 11.109 20.531 1 93.5 290 GLU A O 1
ATOM 2234 N N . PRO A 1 291 ? -3.174 9.938 20.594 1 92.44 291 PRO A N 1
ATOM 2235 C CA . PRO A 1 291 ? -2.299 8.773 20.422 1 92.44 291 PRO A CA 1
ATOM 2236 C C . PRO A 1 291 ? -2.352 7.828 21.625 1 92.44 291 PRO A C 1
ATOM 2238 O O . PRO A 1 291 ? -1.554 6.891 21.719 1 92.44 291 PRO A O 1
ATOM 2241 N N . ASP A 1 292 ? -3.248 8.172 22.594 1 93.5 292 ASP A N 1
ATOM 2242 C CA . ASP A 1 292 ? -3.371 7.355 23.781 1 93.5 292 ASP A CA 1
ATOM 2243 C C . ASP A 1 292 ? -4.223 6.113 23.516 1 93.5 292 ASP A C 1
ATOM 2245 O O . ASP A 1 292 ? -5.395 6.062 23.906 1 93.5 292 ASP A O 1
ATOM 2249 N N . ILE A 1 293 ? -3.631 5.137 22.875 1 96.56 293 ILE A N 1
ATOM 2250 C CA . ILE A 1 293 ? -4.293 3.896 22.484 1 96.56 293 ILE A CA 1
ATOM 2251 C C . ILE A 1 293 ? -3.572 2.711 23.125 1 96.56 293 ILE A C 1
ATOM 2253 O O . ILE A 1 293 ? -2.436 2.398 22.766 1 96.56 293 ILE A O 1
ATOM 2257 N N . PRO A 1 294 ? -4.172 2.111 24.062 1 96.69 294 PRO A N 1
ATOM 2258 C CA . PRO A 1 294 ? -3.516 0.969 24.703 1 96.69 294 PRO A CA 1
ATOM 2259 C C . PRO A 1 294 ? -3.459 -0.262 23.797 1 96.69 294 PRO A C 1
ATOM 2261 O O . PRO A 1 294 ? -4.242 -0.375 22.859 1 96.69 294 PRO A O 1
ATOM 2264 N N . ALA A 1 295 ? -2.572 -1.201 24.094 1 96.12 295 ALA A N 1
ATOM 2265 C CA . ALA A 1 295 ? -2.342 -2.391 23.281 1 96.12 295 ALA A CA 1
ATOM 2266 C C . ALA A 1 295 ? -3.592 -3.266 23.219 1 96.12 295 ALA A C 1
ATOM 2268 O O . ALA A 1 295 ? -3.799 -3.994 22.25 1 96.12 295 ALA A O 1
ATOM 2269 N N . ASP A 1 296 ? -4.43 -3.174 24.266 1 97.56 296 ASP A N 1
ATOM 2270 C CA . ASP A 1 296 ? -5.605 -4.035 24.312 1 97.56 296 ASP A CA 1
ATOM 2271 C C . ASP A 1 296 ? -6.84 -3.318 23.781 1 97.56 296 ASP A C 1
ATOM 2273 O O . ASP A 1 296 ? -7.969 -3.762 24 1 97.56 296 ASP A O 1
ATOM 2277 N N . HIS A 1 297 ? -6.625 -2.145 23.188 1 97.88 297 HIS A N 1
ATOM 2278 C CA . HIS A 1 297 ? -7.75 -1.503 22.516 1 97.88 297 HIS A CA 1
ATOM 2279 C C . HIS A 1 297 ? -8.5 -2.494 21.641 1 97.88 297 HIS A C 1
ATOM 2281 O O . HIS A 1 297 ? -7.887 -3.256 20.891 1 97.88 297 HIS A O 1
ATOM 2287 N N . PRO A 1 298 ? -9.797 -2.555 21.625 1 98.25 298 PRO A N 1
ATOM 2288 C CA . PRO A 1 298 ? -10.594 -3.578 20.938 1 98.25 298 PRO A CA 1
ATOM 2289 C C . PRO A 1 298 ? -10.281 -3.668 19.453 1 98.25 298 PRO A C 1
ATOM 2291 O O . PRO A 1 298 ? -10.148 -4.77 18.906 1 98.25 298 PRO A O 1
ATOM 2294 N N . LEU A 1 299 ? -10.109 -2.613 18.766 1 98.44 299 LEU A N 1
ATOM 2295 C CA . LEU A 1 299 ? -9.875 -2.613 17.312 1 98.44 299 LEU A CA 1
ATOM 2296 C C . LEU A 1 299 ? -8.5 -3.184 17 1 98.44 299 LEU A C 1
ATOM 2298 O O . LEU A 1 299 ? -8.273 -3.695 15.898 1 98.44 299 LEU A O 1
ATOM 2302 N N . LEU A 1 300 ? -7.52 -3.084 17.938 1 97.62 300 LEU A N 1
ATOM 2303 C CA . LEU A 1 300 ? -6.16 -3.553 17.703 1 97.62 300 LEU A CA 1
ATOM 2304 C C . LEU A 1 300 ? -6.078 -5.07 17.844 1 97.62 300 LEU A C 1
ATOM 2306 O O . LEU A 1 300 ? -5.094 -5.684 17.422 1 97.62 300 LEU A O 1
ATOM 2310 N N . THR A 1 301 ? -7.078 -5.684 18.438 1 96.31 301 THR A N 1
ATOM 2311 C CA . THR A 1 301 ? -7.062 -7.125 18.672 1 96.31 301 THR A CA 1
ATOM 2312 C C . THR A 1 301 ? -7.578 -7.871 17.438 1 96.31 301 THR A C 1
ATOM 2314 O O . THR A 1 301 ? -7.484 -9.094 17.375 1 96.31 301 THR A O 1
ATOM 2317 N N . LEU A 1 302 ? -8.125 -7.16 16.531 1 97.69 302 LEU A N 1
ATOM 2318 C CA . LEU A 1 302 ? -8.758 -7.77 15.359 1 97.69 302 LEU A CA 1
ATOM 2319 C C . LEU A 1 302 ? -7.762 -7.938 14.219 1 97.69 302 LEU A C 1
ATOM 2321 O O . LEU A 1 302 ? -6.973 -7.031 13.938 1 97.69 302 LEU A O 1
ATOM 2325 N N . ASP A 1 303 ? -7.809 -9.008 13.539 1 95.56 303 ASP A N 1
ATOM 2326 C CA . ASP A 1 303 ? -6.957 -9.266 12.383 1 95.56 303 ASP A CA 1
ATOM 2327 C C . ASP A 1 303 ? -7.387 -8.422 11.18 1 95.56 303 ASP A C 1
ATOM 2329 O O . ASP A 1 303 ? -6.559 -8.055 10.344 1 95.56 303 ASP A O 1
ATOM 2333 N N . ASN A 1 304 ? -8.68 -8.164 11.102 1 98.19 304 ASN A N 1
ATOM 2334 C CA . ASN A 1 304 ? -9.203 -7.492 9.922 1 98.19 304 ASN A CA 1
ATOM 2335 C C . ASN A 1 304 ? -9.312 -5.984 10.133 1 98.19 304 ASN A C 1
ATOM 2337 O O . ASN A 1 304 ? -10.117 -5.316 9.484 1 98.19 304 ASN A O 1
ATOM 2341 N N . CYS A 1 305 ? -8.539 -5.453 11.062 1 98.62 305 CYS A N 1
ATOM 2342 C CA . CYS A 1 305 ? -8.422 -4.012 11.273 1 98.62 305 CYS A CA 1
ATOM 2343 C C . CYS A 1 305 ? -6.953 -3.596 11.344 1 98.62 305 CYS A C 1
ATOM 2345 O O . CYS A 1 305 ? -6.23 -4.008 12.258 1 98.62 305 CYS A O 1
ATOM 2347 N N . LEU A 1 306 ? -6.551 -2.861 10.406 1 98.5 306 LEU A N 1
ATOM 2348 C CA . LEU A 1 306 ? -5.195 -2.33 10.344 1 98.5 306 LEU A CA 1
ATOM 2349 C C . LEU A 1 306 ? -5.16 -0.872 10.789 1 98.5 306 LEU A C 1
ATOM 2351 O O . LEU A 1 306 ? -5.91 -0.041 10.266 1 98.5 306 LEU A O 1
ATOM 2355 N N . VAL A 1 307 ? -4.324 -0.522 11.781 1 98.56 307 VAL A N 1
ATOM 2356 C CA . VAL A 1 307 ? -4.277 0.833 12.328 1 98.56 307 VAL A CA 1
ATOM 2357 C C . VAL A 1 307 ? -2.857 1.386 12.211 1 98.56 307 VAL A C 1
ATOM 2359 O O . VAL A 1 307 ? -1.895 0.723 12.602 1 98.56 307 VAL A O 1
ATOM 2362 N N . LEU A 1 308 ? -2.727 2.527 11.656 1 98.31 308 LEU A N 1
ATOM 2363 C CA . LEU A 1 308 ? -1.48 3.279 11.57 1 98.31 308 LEU A CA 1
ATOM 2364 C C . LEU A 1 308 ? -1.492 4.469 12.523 1 98.31 308 LEU A C 1
ATOM 2366 O O . LEU A 1 308 ? -2.557 4.902 12.969 1 98.31 308 LEU A O 1
ATOM 2370 N N . PRO A 1 309 ? -0.346 5.004 12.906 1 97.31 309 PRO A N 1
ATOM 2371 C CA . PRO A 1 309 ? -0.244 6.094 13.875 1 97.31 309 PRO A CA 1
ATOM 2372 C C . PRO A 1 309 ? -0.24 7.473 13.219 1 97.31 309 PRO A C 1
ATOM 2374 O O . PRO A 1 309 ? 0.682 8.266 13.43 1 97.31 309 PRO A O 1
ATOM 2377 N N . HIS A 1 310 ? -1.32 7.703 12.43 1 96.44 310 HIS A N 1
ATOM 2378 C CA . HIS A 1 310 ? -1.522 9.023 11.844 1 96.44 310 HIS A CA 1
ATOM 2379 C C . HIS A 1 310 ? -0.337 9.43 10.977 1 96.44 310 HIS A C 1
ATOM 2381 O O . HIS A 1 310 ? 0.242 10.5 11.164 1 96.44 310 HIS A O 1
ATOM 2387 N N . LEU A 1 311 ? -0.094 8.672 9.906 1 97.75 311 LEU A N 1
ATOM 2388 C CA . LEU A 1 311 ? 1.082 8.805 9.055 1 97.75 311 LEU A CA 1
ATOM 2389 C C . LEU A 1 311 ? 0.755 9.617 7.805 1 97.75 311 LEU A C 1
ATOM 2391 O O . LEU A 1 311 ? 1.59 9.742 6.906 1 97.75 311 LEU A O 1
ATOM 2395 N N . GLY A 1 312 ? -0.394 10.102 7.629 1 96.81 312 GLY A N 1
ATOM 2396 C CA . GLY A 1 312 ? -0.874 10.742 6.418 1 96.81 312 GLY A CA 1
ATOM 2397 C C . GLY A 1 312 ? 0.156 11.656 5.777 1 96.81 312 GLY A C 1
ATOM 2398 O O . GLY A 1 312 ? 0.574 11.43 4.641 1 96.81 312 GLY A O 1
ATOM 2399 N N . SER A 1 313 ? 0.673 12.555 6.551 1 96.56 313 SER A N 1
ATOM 2400 C CA . SER A 1 313 ? 1.607 13.539 6.008 1 96.56 313 SER A CA 1
ATOM 2401 C C . SER A 1 313 ? 3.047 13.195 6.375 1 96.56 313 SER A C 1
ATOM 2403 O O . SER A 1 313 ? 3.965 13.977 6.109 1 96.56 313 SER A O 1
ATOM 2405 N N . ALA A 1 314 ? 3.305 12.047 6.918 1 97.19 314 ALA A N 1
ATOM 2406 C CA . ALA A 1 314 ? 4.57 11.758 7.586 1 97.19 314 ALA A CA 1
ATOM 2407 C C . ALA A 1 314 ? 5.633 11.32 6.582 1 97.19 314 ALA A C 1
ATOM 2409 O O . ALA A 1 314 ? 6.137 10.195 6.652 1 97.19 314 ALA A O 1
ATOM 2410 N N . ASP A 1 315 ? 6.031 12.109 5.703 1 97.81 315 ASP A N 1
ATOM 2411 C CA . ASP A 1 315 ? 7.273 12.008 4.945 1 97.81 315 ASP A CA 1
ATOM 2412 C C . ASP A 1 315 ? 8.039 13.328 4.961 1 97.81 315 ASP A C 1
ATOM 2414 O O . ASP A 1 315 ? 7.453 14.391 5.148 1 97.81 315 ASP A O 1
ATOM 2418 N N . TYR A 1 316 ? 9.281 13.297 4.809 1 97.81 316 TYR A N 1
ATOM 2419 C CA . TYR A 1 316 ? 10.164 14.445 5.023 1 97.81 316 TYR A CA 1
ATOM 2420 C C . TYR A 1 316 ? 9.844 15.57 4.047 1 97.81 316 TYR A C 1
ATOM 2422 O O . TYR A 1 316 ? 9.812 16.734 4.426 1 97.81 316 TYR A O 1
ATOM 2430 N N . ASP A 1 317 ? 9.648 15.258 2.783 1 97.69 317 ASP A N 1
ATOM 2431 C CA . ASP A 1 317 ? 9.359 16.281 1.778 1 97.69 317 ASP A CA 1
ATOM 2432 C C . ASP A 1 317 ? 8.094 17.062 2.133 1 97.69 317 ASP A C 1
ATOM 2434 O O . ASP A 1 317 ? 8.086 18.297 2.094 1 97.69 317 ASP A O 1
ATOM 2438 N N . THR A 1 318 ? 7.094 16.344 2.535 1 98 318 THR A N 1
ATOM 2439 C CA . THR A 1 318 ? 5.801 16.953 2.85 1 98 318 THR A CA 1
ATOM 2440 C C . THR A 1 318 ? 5.883 17.781 4.129 1 98 318 THR A C 1
ATOM 2442 O O . THR A 1 318 ? 5.402 18.906 4.172 1 98 318 THR A O 1
ATOM 2445 N N . ARG A 1 319 ? 6.535 17.203 5.16 1 98 319 ARG A N 1
ATOM 2446 C CA . ARG A 1 319 ? 6.637 17.922 6.422 1 98 319 ARG A CA 1
ATOM 2447 C C . ARG A 1 319 ? 7.484 19.188 6.27 1 98 319 ARG A C 1
ATOM 2449 O O . ARG A 1 319 ? 7.203 20.203 6.895 1 98 319 ARG A O 1
ATOM 2456 N N . ASN A 1 320 ? 8.477 19.109 5.449 1 98.06 320 ASN A N 1
ATOM 2457 C CA . ASN A 1 320 ? 9.258 20.312 5.156 1 98.06 320 ASN A CA 1
ATOM 2458 C C . ASN A 1 320 ? 8.414 21.375 4.445 1 98.06 320 ASN A C 1
ATOM 2460 O O . ASN A 1 320 ? 8.5 22.562 4.77 1 98.06 320 ASN A O 1
ATOM 2464 N N . ALA A 1 321 ? 7.656 20.938 3.521 1 97.94 321 ALA A N 1
ATOM 2465 C CA . ALA A 1 321 ? 6.793 21.859 2.793 1 97.94 321 ALA A CA 1
ATOM 2466 C C . ALA A 1 321 ? 5.742 22.469 3.715 1 97.94 321 ALA A C 1
ATOM 2468 O O . ALA A 1 321 ? 5.445 23.656 3.619 1 97.94 321 ALA A O 1
ATOM 2469 N N . MET A 1 322 ? 5.168 21.672 4.594 1 98 322 MET A N 1
ATOM 2470 C CA . MET A 1 322 ? 4.211 22.172 5.586 1 98 322 MET A CA 1
ATOM 2471 C C . MET A 1 322 ? 4.859 23.203 6.496 1 98 322 MET A C 1
ATOM 2473 O O . MET A 1 322 ? 4.277 24.266 6.754 1 98 322 MET A O 1
ATOM 2477 N N . ALA A 1 323 ? 6.043 22.859 6.93 1 98.38 323 ALA A N 1
ATOM 2478 C CA . ALA A 1 323 ? 6.77 23.75 7.824 1 98.38 323 ALA A CA 1
ATOM 2479 C C . ALA A 1 323 ? 7.059 25.078 7.148 1 98.38 323 ALA A C 1
ATOM 2481 O O . ALA A 1 323 ? 6.871 26.141 7.754 1 98.38 323 ALA A O 1
ATOM 2482 N N . GLU A 1 324 ? 7.457 25 5.957 1 98.5 324 GLU A N 1
ATOM 2483 C CA . GLU A 1 324 ? 7.734 26.219 5.215 1 98.5 324 GLU A CA 1
ATOM 2484 C C . GLU A 1 324 ? 6.484 27.078 5.078 1 98.5 324 GLU A C 1
ATOM 2486 O O . GLU A 1 324 ? 6.531 28.297 5.289 1 98.5 324 GLU A O 1
ATOM 2491 N N . ARG A 1 325 ? 5.391 26.438 4.703 1 98.19 325 ARG A N 1
ATOM 2492 C CA . ARG A 1 325 ? 4.137 27.188 4.566 1 98.19 325 ARG A CA 1
ATOM 2493 C C . ARG A 1 325 ? 3.732 27.812 5.891 1 98.19 325 ARG A C 1
ATOM 2495 O O . ARG A 1 325 ? 3.262 28.953 5.922 1 98.19 325 ARG A O 1
ATOM 2502 N N . CYS A 1 326 ? 3.92 27.125 6.934 1 98.44 326 CYS A N 1
ATOM 2503 C CA . CYS A 1 326 ? 3.574 27.609 8.266 1 98.44 326 CYS A CA 1
ATOM 2504 C C . CYS A 1 326 ? 4.371 28.859 8.617 1 98.44 326 CYS A C 1
ATOM 2506 O O . CYS A 1 326 ? 3.795 29.875 9.023 1 98.44 326 CYS A O 1
ATOM 2508 N N . VAL A 1 327 ? 5.664 28.828 8.391 1 98.69 327 VAL A N 1
ATOM 2509 C CA . VAL A 1 327 ? 6.504 29.938 8.82 1 98.69 327 VAL A CA 1
ATOM 2510 C C . VAL A 1 327 ? 6.336 31.109 7.859 1 98.69 327 VAL A C 1
ATOM 2512 O O . VAL A 1 327 ? 6.402 32.281 8.273 1 98.69 327 VAL A O 1
ATOM 2515 N N . ARG A 1 328 ? 6.082 30.828 6.598 1 98.69 328 ARG A N 1
ATOM 2516 C CA . ARG A 1 328 ? 5.883 31.922 5.645 1 98.69 328 ARG A CA 1
ATOM 2517 C C . ARG A 1 328 ? 4.582 32.656 5.922 1 98.69 328 ARG A C 1
ATOM 2519 O O . ARG A 1 328 ? 4.492 33.875 5.711 1 98.69 328 ARG A O 1
ATOM 2526 N N . ASN A 1 329 ? 3.543 31.922 6.379 1 98.75 329 ASN A N 1
ATOM 2527 C CA . ASN A 1 329 ? 2.334 32.594 6.848 1 98.75 329 ASN A CA 1
ATOM 2528 C C . ASN A 1 329 ? 2.639 33.594 7.973 1 98.75 329 ASN A C 1
ATOM 2530 O O . ASN A 1 329 ? 2.188 34.719 7.934 1 98.75 329 ASN A O 1
ATOM 2534 N N . ALA A 1 330 ? 3.424 33.156 8.961 1 98.69 330 ALA A N 1
ATOM 2535 C CA . ALA A 1 330 ? 3.76 34 10.117 1 98.69 330 ALA A CA 1
ATOM 2536 C C . ALA A 1 330 ? 4.566 35.219 9.703 1 98.69 330 ALA A C 1
ATOM 2538 O O . ALA A 1 330 ? 4.273 36.344 10.141 1 98.69 330 ALA A O 1
ATOM 2539 N N . ILE A 1 331 ? 5.504 35.031 8.836 1 98.62 331 ILE A N 1
ATOM 2540 C CA . ILE A 1 331 ? 6.363 36.094 8.375 1 98.62 331 ILE A CA 1
ATOM 2541 C C . ILE A 1 331 ? 5.535 37.125 7.59 1 98.62 331 ILE A C 1
ATOM 2543 O O . ILE A 1 331 ? 5.656 38.344 7.805 1 98.62 331 ILE A O 1
ATOM 2547 N N . ALA A 1 332 ? 4.73 36.594 6.684 1 98.56 332 ALA A N 1
ATOM 2548 C CA . ALA A 1 332 ? 3.887 37.469 5.887 1 98.56 332 ALA A CA 1
ATOM 2549 C C . ALA A 1 332 ? 3.004 38.344 6.777 1 98.56 332 ALA A C 1
ATOM 2551 O O . ALA A 1 332 ? 2.9 39.531 6.57 1 98.56 332 ALA A O 1
ATOM 2552 N N . ALA A 1 333 ? 2.43 37.719 7.77 1 97.75 333 ALA A N 1
ATOM 2553 C CA . ALA A 1 333 ? 1.561 38.469 8.688 1 97.75 333 ALA A CA 1
ATOM 2554 C C . ALA A 1 333 ? 2.346 39.5 9.461 1 97.75 333 ALA A C 1
ATOM 2556 O O . ALA A 1 333 ? 1.885 40.656 9.617 1 97.75 333 ALA A O 1
ATOM 2557 N N . ALA A 1 334 ? 3.457 39.156 9.953 1 97.06 334 ALA A N 1
ATOM 2558 C CA . ALA A 1 334 ? 4.301 40.094 10.703 1 97.06 334 ALA A CA 1
ATOM 2559 C C . ALA A 1 334 ? 4.691 41.281 9.836 1 97.06 334 ALA A C 1
ATOM 2561 O O . ALA A 1 334 ? 4.824 42.406 10.336 1 97.06 334 ALA A O 1
ATOM 2562 N N . ASN A 1 335 ? 4.824 41 8.57 1 96.81 335 ASN A N 1
ATOM 2563 C CA . ASN A 1 335 ? 5.184 42.062 7.617 1 96.81 335 ASN A CA 1
ATOM 2564 C C . ASN A 1 335 ? 3.969 42.906 7.215 1 96.81 335 ASN A C 1
ATOM 2566 O O . ASN A 1 335 ? 4.098 43.875 6.473 1 96.81 335 ASN A O 1
ATOM 2570 N N . GLY A 1 336 ? 2.838 42.469 7.668 1 96.06 336 GLY A N 1
ATOM 2571 C CA . GLY A 1 336 ? 1.632 43.156 7.238 1 96.06 336 GLY A CA 1
ATOM 2572 C C . GLY A 1 336 ? 1.199 42.781 5.832 1 96.06 336 GLY A C 1
ATOM 2573 O O . GLY A 1 336 ? 0.549 43.562 5.148 1 96.06 336 GLY A O 1
ATOM 2574 N N . GLU A 1 337 ? 1.658 41.656 5.367 1 97.62 337 GLU A N 1
ATOM 2575 C CA . GLU A 1 337 ? 1.333 41.125 4.039 1 97.62 337 GLU A CA 1
ATOM 2576 C C . GLU A 1 337 ? 0.25 40.062 4.109 1 97.62 337 GLU A C 1
ATOM 2578 O O . GLU A 1 337 ? -0.027 39.531 5.184 1 97.62 337 GLU A O 1
ATOM 2583 N N . PRO A 1 338 ? -0.458 39.844 2.99 1 97.38 338 PRO A N 1
ATOM 2584 C CA . PRO A 1 338 ? -1.402 38.719 2.975 1 97.38 338 PRO A CA 1
ATOM 2585 C C . PRO A 1 338 ? -0.733 37.375 3.266 1 97.38 338 PRO A C 1
ATOM 2587 O O . PRO A 1 338 ? 0.397 37.125 2.832 1 97.38 338 PRO A O 1
ATOM 2590 N N . LEU A 1 339 ? -1.427 36.531 4.012 1 98.12 339 LEU A N 1
ATOM 2591 C CA . LEU A 1 339 ? -0.892 35.219 4.301 1 98.12 339 LEU A CA 1
ATOM 2592 C C . LEU A 1 339 ? -0.752 34.375 3.021 1 98.12 339 LEU A C 1
ATOM 2594 O O . LEU A 1 339 ? -1.491 34.594 2.057 1 98.12 339 LEU A O 1
ATOM 2598 N N . VAL A 1 340 ? 0.191 33.469 3.02 1 97.06 340 VAL A N 1
ATOM 2599 C CA . VAL A 1 340 ? 0.37 32.531 1.913 1 97.06 340 VAL A CA 1
ATOM 2600 C C . VAL A 1 340 ? -0.857 31.641 1.794 1 97.06 340 VAL A C 1
ATOM 2602 O O . VAL A 1 340 ? -1.315 31.344 0.687 1 97.06 340 VAL A O 1
ATOM 2605 N N . ALA A 1 341 ? -1.381 31.156 2.951 1 96.81 341 ALA A N 1
ATOM 2606 C CA . ALA A 1 341 ? -2.576 30.328 3.025 1 96.81 341 ALA A CA 1
ATOM 2607 C C . ALA A 1 341 ? -3.391 30.641 4.277 1 96.81 341 ALA A C 1
ATOM 2609 O O . ALA A 1 341 ? -3.102 30.125 5.359 1 96.81 341 ALA A O 1
ATOM 2610 N N . GLU A 1 342 ? -4.398 31.375 4.102 1 97.69 342 GLU A N 1
ATOM 2611 C CA . GLU A 1 342 ? -5.246 31.844 5.195 1 97.69 342 GLU A CA 1
ATOM 2612 C C . GLU A 1 342 ? -6.551 31.062 5.258 1 97.69 342 GLU A C 1
ATOM 2614 O O . GLU A 1 342 ? -7.152 30.766 4.223 1 97.69 342 GLU A O 1
ATOM 2619 N N . VAL A 1 343 ? -6.875 30.641 6.5 1 95.12 343 VAL A N 1
ATOM 2620 C CA . VAL A 1 343 ? -8.188 30.031 6.688 1 95.12 343 VAL A CA 1
ATOM 2621 C C . VAL A 1 343 ? -9.273 31.094 6.516 1 95.12 343 VAL A C 1
ATOM 2623 O O . VAL A 1 343 ? -9.219 32.156 7.141 1 95.12 343 VAL A O 1
ATOM 2626 N N . LYS A 1 344 ? -10.172 30.844 5.57 1 85.62 344 LYS A N 1
ATOM 2627 C CA . LYS A 1 344 ? -11.281 31.766 5.348 1 85.62 344 LYS A CA 1
ATOM 2628 C C . LYS A 1 344 ? -12.609 31.125 5.77 1 85.62 344 LYS A C 1
ATOM 2630 O O . LYS A 1 344 ? -12.961 30.047 5.305 1 85.62 344 LYS A O 1
ATOM 2635 N N . VAL A 1 345 ? -13.172 31.594 6.922 1 78.88 345 VAL A N 1
ATOM 2636 C CA . VAL A 1 345 ? -14.469 31.062 7.332 1 78.88 345 VAL A CA 1
ATOM 2637 C C . VAL A 1 345 ? -15.539 32.125 7.188 1 78.88 345 VAL A C 1
ATOM 2639 O O . VAL A 1 345 ? -15.25 33.344 7.285 1 78.88 345 VAL A O 1
ATOM 2642 N N . MET B 1 1 ? -11.336 -45.562 -17.938 1 81 1 MET B N 1
ATOM 2643 C CA . MET B 1 1 ? -11.625 -44.219 -18.469 1 81 1 MET B CA 1
ATOM 2644 C C . MET B 1 1 ? -10.492 -43.25 -18.172 1 81 1 MET B C 1
ATOM 2646 O O . MET B 1 1 ? -9.836 -43.375 -17.125 1 81 1 MET B O 1
ATOM 2650 N N . PRO B 1 2 ? -10.125 -42.438 -19.078 1 94.19 2 PRO B N 1
ATOM 2651 C CA . PRO B 1 2 ? -9.031 -41.5 -18.859 1 94.19 2 PRO B CA 1
ATOM 2652 C C . PRO B 1 2 ? -9.25 -40.594 -17.641 1 94.19 2 PRO B C 1
ATOM 2654 O O . PRO B 1 2 ? -10.398 -40.25 -17.328 1 94.19 2 PRO B O 1
ATOM 2657 N N . LYS B 1 3 ? -8.188 -40.438 -16.906 1 98.38 3 LYS B N 1
ATOM 2658 C CA . LYS B 1 3 ? -8.281 -39.75 -15.617 1 98.38 3 LYS B CA 1
ATOM 2659 C C . LYS B 1 3 ? -7.359 -38.531 -15.586 1 98.38 3 LYS B C 1
ATOM 2661 O O . LYS B 1 3 ? -6.375 -38.469 -16.328 1 98.38 3 LYS B O 1
ATOM 2666 N N . ILE B 1 4 ? -7.715 -37.625 -14.766 1 98.75 4 ILE B N 1
ATOM 2667 C CA . ILE B 1 4 ? -6.875 -36.469 -14.438 1 98.75 4 ILE B CA 1
ATOM 2668 C C . ILE B 1 4 ? -6.57 -36.469 -12.938 1 98.75 4 ILE B C 1
ATOM 2670 O O . ILE B 1 4 ? -7.477 -36.594 -12.117 1 98.75 4 ILE B O 1
ATOM 2674 N N . LEU B 1 5 ? -5.328 -36.406 -12.617 1 98.81 5 LEU B N 1
ATOM 2675 C CA . LEU B 1 5 ? -4.871 -36.375 -11.234 1 98.81 5 LEU B CA 1
ATOM 2676 C C . LEU B 1 5 ? -4.824 -34.938 -10.727 1 98.81 5 LEU B C 1
ATOM 2678 O O . LEU B 1 5 ? -4.312 -34.031 -11.414 1 98.81 5 LEU B O 1
ATOM 2682 N N . VAL B 1 6 ? -5.398 -34.656 -9.555 1 98.56 6 VAL B N 1
ATOM 2683 C CA . VAL B 1 6 ? -5.402 -33.344 -8.914 1 98.56 6 VAL B CA 1
ATOM 2684 C C . VAL B 1 6 ? -4.824 -33.469 -7.504 1 98.56 6 VAL B C 1
ATOM 2686 O O . VAL B 1 6 ? -5.445 -34.062 -6.617 1 98.56 6 VAL B O 1
ATOM 2689 N N . THR B 1 7 ? -3.689 -32.781 -7.258 1 97.62 7 THR B N 1
ATOM 2690 C CA . THR B 1 7 ? -2.963 -33.031 -6.016 1 97.62 7 THR B CA 1
ATOM 2691 C C . THR B 1 7 ? -3.506 -32.156 -4.895 1 97.62 7 THR B C 1
ATOM 2693 O O . THR B 1 7 ? -3.264 -32.438 -3.715 1 97.62 7 THR B O 1
ATOM 2696 N N . ARG B 1 8 ? -4.113 -31.062 -5.266 1 95.94 8 ARG B N 1
ATOM 2697 C CA . ARG B 1 8 ? -4.812 -30.172 -4.336 1 95.94 8 ARG B CA 1
ATOM 2698 C C . ARG B 1 8 ? -6.125 -29.672 -4.934 1 95.94 8 ARG B C 1
ATOM 2700 O O . ARG B 1 8 ? -6.188 -29.359 -6.121 1 95.94 8 ARG B O 1
ATOM 2707 N N . ASN B 1 9 ? -7.125 -29.656 -4.027 1 95.25 9 ASN B N 1
ATOM 2708 C CA . ASN B 1 9 ? -8.375 -29.078 -4.504 1 95.25 9 ASN B CA 1
ATOM 2709 C C . ASN B 1 9 ? -8.188 -27.656 -4.992 1 95.25 9 ASN B C 1
ATOM 2711 O O . ASN B 1 9 ? -7.602 -26.828 -4.289 1 95.25 9 ASN B O 1
ATOM 2715 N N . LEU B 1 10 ? -8.695 -27.375 -6.18 1 97.06 10 LEU B N 1
ATOM 2716 C CA . LEU B 1 10 ? -8.391 -26.109 -6.848 1 97.06 10 LEU B CA 1
ATOM 2717 C C . LEU B 1 10 ? -9.562 -25.141 -6.754 1 97.06 10 LEU B C 1
ATOM 2719 O O . LEU B 1 10 ? -9.664 -24.203 -7.547 1 97.06 10 LEU B O 1
ATOM 2723 N N . GLY B 1 11 ? -10.445 -25.406 -5.859 1 96.19 11 GLY B N 1
ATOM 2724 C CA . GLY B 1 11 ? -11.578 -24.516 -5.648 1 96.19 11 GLY B CA 1
ATOM 2725 C C . GLY B 1 11 ? -12.805 -24.906 -6.461 1 96.19 11 GLY B C 1
ATOM 2726 O O . GLY B 1 11 ? -12.688 -25.594 -7.473 1 96.19 11 GLY B O 1
ATOM 2727 N N . GLU B 1 12 ? -13.914 -24.391 -6.086 1 96.62 12 GLU B N 1
ATOM 2728 C CA . GLU B 1 12 ? -15.195 -24.812 -6.633 1 96.62 12 GLU B CA 1
ATOM 2729 C C . GLU B 1 12 ? -15.281 -24.547 -8.133 1 96.62 12 GLU B C 1
ATOM 2731 O O . GLU B 1 12 ? -15.711 -25.406 -8.898 1 96.62 12 GLU B O 1
ATOM 2736 N N . HIS B 1 13 ? -14.852 -23.422 -8.523 1 97.69 13 HIS B N 1
ATOM 2737 C CA . HIS B 1 13 ? -14.961 -23.031 -9.922 1 97.69 13 HIS B CA 1
ATOM 2738 C C . HIS B 1 13 ? -14.172 -23.969 -10.828 1 97.69 13 HIS B C 1
ATOM 2740 O O . HIS B 1 13 ? -14.727 -24.562 -11.758 1 97.69 13 HIS B O 1
ATOM 2746 N N . ALA B 1 14 ? -12.922 -24.156 -10.562 1 98.44 14 ALA B N 1
ATOM 2747 C CA . ALA B 1 14 ? -12.039 -24.984 -11.391 1 98.44 14 ALA B CA 1
ATOM 2748 C C . ALA B 1 14 ? -12.422 -26.453 -11.297 1 98.44 14 ALA B C 1
ATOM 2750 O O . ALA B 1 14 ? -12.391 -27.172 -12.297 1 98.44 14 ALA B O 1
ATOM 2751 N N . MET B 1 15 ? -12.852 -26.891 -10.086 1 98 15 MET B N 1
ATOM 2752 C CA . MET B 1 15 ? -13.25 -28.297 -9.922 1 98 15 MET B CA 1
ATOM 2753 C C . MET B 1 15 ? -14.523 -28.594 -10.703 1 98 15 MET B C 1
ATOM 2755 O O . MET B 1 15 ? -14.695 -29.703 -11.219 1 98 15 MET B O 1
ATOM 2759 N N . THR B 1 16 ? -15.391 -27.562 -10.773 1 98.44 16 THR B N 1
ATOM 2760 C CA . THR B 1 16 ? -16.594 -27.734 -11.578 1 98.44 16 THR B CA 1
ATOM 2761 C C . THR B 1 16 ? -16.25 -27.906 -13.047 1 98.44 16 THR B C 1
ATOM 2763 O O . THR B 1 16 ? -16.812 -28.766 -13.727 1 98.44 16 THR B O 1
ATOM 2766 N N . ILE B 1 17 ? -15.305 -27.156 -13.492 1 98.38 17 ILE B N 1
ATOM 2767 C CA . ILE B 1 17 ? -14.852 -27.281 -14.875 1 98.38 17 ILE B CA 1
ATOM 2768 C C . ILE B 1 17 ? -14.305 -28.688 -15.109 1 98.38 17 ILE B C 1
ATOM 2770 O O . ILE B 1 17 ? -14.633 -29.328 -16.109 1 98.38 17 ILE B O 1
ATOM 2774 N N . LEU B 1 18 ? -13.555 -29.234 -14.18 1 98.12 18 LEU B N 1
ATOM 2775 C CA . LEU B 1 18 ? -12.969 -30.562 -14.289 1 98.12 18 LEU B CA 1
ATOM 2776 C C . LEU B 1 18 ? -14.047 -31.641 -14.297 1 98.12 18 LEU B C 1
ATOM 2778 O O . LEU B 1 18 ? -14 -32.562 -15.094 1 98.12 18 LEU B O 1
ATOM 2782 N N . ARG B 1 19 ? -14.992 -31.438 -13.453 1 97.5 19 ARG B N 1
ATOM 2783 C CA . ARG B 1 19 ? -16.062 -32.406 -13.328 1 97.5 19 ARG B CA 1
ATOM 2784 C C . ARG B 1 19 ? -16.891 -32.5 -14.602 1 97.5 19 ARG B C 1
ATOM 2786 O O . ARG B 1 19 ? -17.453 -33.531 -14.93 1 97.5 19 ARG B O 1
ATOM 2793 N N . GLN B 1 20 ? -16.906 -31.438 -15.289 1 97.62 20 GLN B N 1
ATOM 2794 C CA . GLN B 1 20 ? -17.719 -31.359 -16.5 1 97.62 20 GLN B CA 1
ATOM 2795 C C . GLN B 1 20 ? -16.891 -31.766 -17.734 1 97.62 20 GLN B C 1
ATOM 2797 O O . GLN B 1 20 ? -17.422 -31.797 -18.844 1 97.62 20 GLN B O 1
ATOM 2802 N N . SER B 1 21 ? -15.68 -32.156 -17.516 1 96.75 21 SER B N 1
ATOM 2803 C CA . SER B 1 21 ? -14.766 -32.375 -18.625 1 96.75 21 SER B CA 1
ATOM 2804 C C . SER B 1 21 ? -14.984 -33.75 -19.234 1 96.75 21 SER B C 1
ATOM 2806 O O . SER B 1 21 ? -14.531 -34.031 -20.359 1 96.75 21 SER B O 1
ATOM 2808 N N . GLY B 1 22 ? -15.656 -34.688 -18.547 1 95.88 22 GLY B N 1
ATOM 2809 C CA . GLY B 1 22 ? -15.875 -36.031 -19.016 1 95.88 22 GLY B CA 1
ATOM 2810 C C . GLY B 1 22 ? -14.812 -37 -18.547 1 95.88 22 GLY B C 1
ATOM 2811 O O . GLY B 1 22 ? -14.922 -38.219 -18.781 1 95.88 22 GLY B O 1
ATOM 2812 N N . TYR B 1 23 ? -13.82 -36.5 -17.812 1 97.56 23 TYR B N 1
ATOM 2813 C CA . TYR B 1 23 ? -12.758 -37.344 -17.297 1 97.56 23 TYR B CA 1
ATOM 2814 C C . TYR B 1 23 ? -13.031 -37.75 -15.844 1 97.56 23 TYR B C 1
ATOM 2816 O O . TYR B 1 23 ? -13.656 -36.969 -15.102 1 97.56 23 TYR B O 1
ATOM 2824 N N . ASP B 1 24 ? -12.578 -38.938 -15.523 1 97.94 24 ASP B N 1
ATOM 2825 C CA . ASP B 1 24 ? -12.539 -39.281 -14.102 1 97.94 24 ASP B CA 1
ATOM 2826 C C . ASP B 1 24 ? -11.453 -38.469 -13.375 1 97.94 24 ASP B C 1
ATOM 2828 O O . ASP B 1 24 ? -10.406 -38.188 -13.961 1 97.94 24 ASP B O 1
ATOM 2832 N N . LEU B 1 25 ? -11.773 -38.219 -12.133 1 98.31 25 LEU B N 1
ATOM 2833 C CA . LEU B 1 25 ? -10.828 -37.406 -11.375 1 98.31 25 LEU B CA 1
ATOM 2834 C C . LEU B 1 25 ? -10.258 -38.188 -10.203 1 98.31 25 LEU B C 1
ATOM 2836 O O . LEU B 1 25 ? -10.992 -38.938 -9.539 1 98.31 25 LEU B O 1
ATOM 2840 N N . ILE B 1 26 ? -8.961 -38.156 -10.07 1 98.38 26 ILE B N 1
ATOM 2841 C CA . ILE B 1 26 ? -8.305 -38.531 -8.828 1 98.38 26 ILE B CA 1
ATOM 2842 C C . ILE B 1 26 ? -7.895 -37.312 -8.047 1 98.38 26 ILE B C 1
ATOM 2844 O O . ILE B 1 26 ? -6.953 -36.594 -8.43 1 98.38 26 ILE B O 1
ATOM 2848 N N . VAL B 1 27 ? -8.625 -37.031 -6.977 1 97.81 27 VAL B N 1
ATOM 2849 C CA . VAL B 1 27 ? -8.391 -35.812 -6.203 1 97.81 27 VAL B CA 1
ATOM 2850 C C . VAL B 1 27 ? -7.898 -36.156 -4.805 1 97.81 27 VAL B C 1
ATOM 2852 O O . VAL B 1 27 ? -8.492 -37 -4.129 1 97.81 27 VAL B O 1
ATOM 2855 N N . ASN B 1 28 ? -6.738 -35.562 -4.453 1 97.19 28 ASN B N 1
ATOM 2856 C CA . ASN B 1 28 ? -6.336 -35.688 -3.055 1 97.19 28 ASN B CA 1
ATOM 2857 C C . ASN B 1 28 ? -7.457 -35.25 -2.111 1 97.19 28 ASN B C 1
ATOM 2859 O O . ASN B 1 28 ? -7.934 -34.125 -2.174 1 97.19 28 ASN B O 1
ATOM 2863 N N . PRO B 1 29 ? -7.9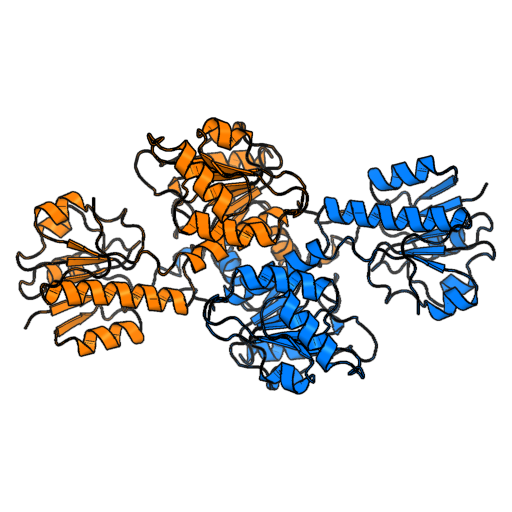34 -36.125 -1.273 1 94 29 PRO B N 1
ATOM 2864 C CA . PRO B 1 29 ? -9.109 -35.844 -0.447 1 94 29 PRO B CA 1
ATOM 2865 C C . PRO B 1 29 ? -8.781 -34.906 0.717 1 94 29 PRO B C 1
ATOM 2867 O O . PRO B 1 29 ? -9.695 -34.344 1.328 1 94 29 PRO B O 1
ATOM 2870 N N . ASP B 1 30 ? -7.465 -34.781 1.045 1 92.25 30 ASP B N 1
ATOM 2871 C CA . ASP B 1 30 ? -7.059 -33.969 2.193 1 92.25 30 ASP B CA 1
ATOM 2872 C C . ASP B 1 30 ? -6.699 -32.531 1.768 1 92.25 30 ASP B C 1
ATOM 2874 O O . ASP B 1 30 ? -6.117 -32.344 0.7 1 92.25 30 ASP B O 1
ATOM 2878 N N . ASP B 1 31 ? -7.102 -31.625 2.58 1 88.94 31 ASP B N 1
ATOM 2879 C CA . ASP B 1 31 ? -6.641 -30.25 2.367 1 88.94 31 ASP B CA 1
ATOM 2880 C C . ASP B 1 31 ? -5.211 -30.062 2.875 1 88.94 31 ASP B C 1
ATOM 2882 O O . ASP B 1 31 ? -4.965 -29.266 3.777 1 88.94 31 ASP B O 1
ATOM 2886 N N . ALA B 1 32 ? -4.371 -30.812 2.391 1 91.56 32 ALA B N 1
ATOM 2887 C CA . ALA B 1 32 ? -2.939 -30.859 2.666 1 91.56 32 ALA B 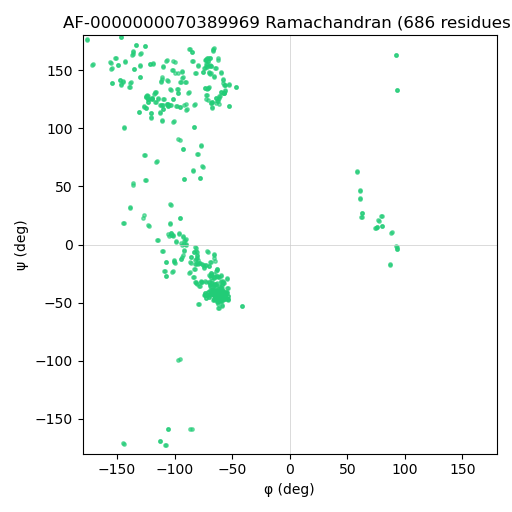CA 1
ATOM 2888 C C . ALA B 1 32 ? -2.176 -31.484 1.498 1 91.56 32 ALA B C 1
ATOM 2890 O O . ALA B 1 32 ? -2.768 -32.156 0.648 1 91.56 32 ALA B O 1
ATOM 2891 N N . PRO B 1 33 ? -0.942 -31.188 1.409 1 92.81 33 PRO B N 1
ATOM 2892 C CA . PRO B 1 33 ? -0.167 -31.875 0.369 1 92.81 33 PRO B CA 1
ATOM 2893 C C . PRO B 1 33 ? -0.229 -33.375 0.49 1 92.81 33 PRO B C 1
ATOM 2895 O O . PRO B 1 33 ? -0.145 -33.938 1.596 1 92.81 33 PRO B O 1
ATOM 2898 N N . PRO B 1 34 ? -0.487 -34.062 -0.613 1 95.88 34 PRO B N 1
ATOM 2899 C CA . PRO B 1 34 ? -0.352 -35.5 -0.559 1 95.88 34 PRO B CA 1
ATOM 2900 C C . PRO B 1 34 ? 1.093 -35.969 -0.36 1 95.88 34 PRO B C 1
ATOM 2902 O O . PRO B 1 34 ? 2.012 -35.125 -0.41 1 95.88 34 PRO B O 1
ATOM 2905 N N . SER B 1 35 ? 1.229 -37.25 -0.045 1 96.56 35 SER B N 1
ATOM 2906 C CA . SER B 1 35 ? 2.584 -37.781 0.016 1 96.56 35 SER B CA 1
ATOM 2907 C C . SER B 1 35 ? 3.184 -37.938 -1.378 1 96.56 35 SER B C 1
ATOM 2909 O O . SER B 1 35 ? 2.453 -38.031 -2.365 1 96.56 35 SER B O 1
ATOM 2911 N N . ARG B 1 36 ? 4.504 -37.906 -1.409 1 97.69 36 ARG B N 1
ATOM 2912 C CA . ARG B 1 36 ? 5.211 -38.156 -2.658 1 97.69 36 ARG B CA 1
ATOM 2913 C C . ARG B 1 36 ? 4.793 -39.5 -3.252 1 97.69 36 ARG B C 1
ATOM 2915 O O . ARG B 1 36 ? 4.555 -39.625 -4.457 1 97.69 36 ARG B O 1
ATOM 2922 N N . GLU B 1 37 ? 4.664 -40.469 -2.396 1 97.81 37 GLU B N 1
ATOM 2923 C CA . GLU B 1 37 ? 4.266 -41.812 -2.812 1 97.81 37 GLU B CA 1
ATOM 2924 C C . GLU B 1 37 ? 2.877 -41.812 -3.443 1 97.81 37 GLU B C 1
ATOM 2926 O O . GLU B 1 37 ? 2.643 -42.469 -4.449 1 97.81 37 GLU B O 1
ATOM 2931 N N . TRP B 1 38 ? 1.997 -41.062 -2.84 1 98.19 38 TRP B N 1
ATOM 2932 C CA . TRP B 1 38 ? 0.64 -40.938 -3.365 1 98.19 38 TRP B CA 1
ATOM 2933 C C . TRP B 1 38 ? 0.646 -40.406 -4.789 1 98.19 38 TRP B C 1
ATOM 2935 O O . TRP B 1 38 ? -0.025 -40.938 -5.672 1 98.19 38 TRP B O 1
ATOM 2945 N N . VAL B 1 39 ? 1.413 -39.375 -5.039 1 98.5 39 VAL B N 1
ATOM 2946 C CA . VAL B 1 39 ? 1.486 -38.75 -6.348 1 98.5 39 VAL B CA 1
ATOM 2947 C C . VAL B 1 39 ? 2.096 -39.719 -7.359 1 98.5 39 VAL B C 1
ATOM 2949 O O . VAL B 1 39 ? 1.535 -39.938 -8.438 1 98.5 39 VAL B O 1
ATOM 2952 N N . LEU B 1 40 ? 3.238 -40.375 -6.98 1 98.44 40 LEU B N 1
ATOM 2953 C CA . LEU B 1 40 ? 3.953 -41.25 -7.879 1 98.44 40 LEU B CA 1
ATOM 2954 C C . LEU B 1 40 ? 3.088 -42.469 -8.25 1 98.44 40 LEU B C 1
ATOM 2956 O O . LEU B 1 40 ? 3.031 -42.844 -9.414 1 98.44 40 LEU B O 1
ATOM 2960 N N . ASN B 1 41 ? 2.408 -43 -7.305 1 98.44 41 ASN B N 1
ATOM 2961 C CA . ASN B 1 41 ? 1.565 -44.156 -7.543 1 98.44 41 ASN B CA 1
ATOM 2962 C C . ASN B 1 41 ? 0.453 -43.844 -8.539 1 98.44 41 ASN B C 1
ATOM 2964 O O . ASN B 1 41 ? 0.158 -44.656 -9.422 1 98.44 41 ASN B O 1
ATOM 2968 N N . HIS B 1 42 ? -0.14 -42.719 -8.422 1 98.44 42 HIS B N 1
ATOM 2969 C CA . HIS B 1 42 ? -1.246 -42.375 -9.312 1 98.44 42 HIS B CA 1
ATOM 2970 C C . HIS B 1 42 ? -0.74 -41.969 -10.688 1 98.44 42 HIS B C 1
ATOM 2972 O O . HIS B 1 42 ? -1.41 -42.219 -11.695 1 98.44 42 HIS B O 1
ATOM 2978 N N . LEU B 1 43 ? 0.393 -41.375 -10.758 1 98.31 43 LEU B N 1
ATOM 2979 C CA . LEU B 1 43 ? 0.97 -41 -12.047 1 98.31 43 LEU B CA 1
ATOM 2980 C C . LEU B 1 43 ? 1.37 -42.25 -12.844 1 98.31 43 LEU B C 1
ATOM 2982 O O . LEU B 1 43 ? 1.467 -42.188 -14.07 1 98.31 43 LEU B O 1
ATOM 2986 N N . ALA B 1 44 ? 1.65 -43.312 -12.117 1 98.19 44 ALA B N 1
ATOM 2987 C CA . ALA B 1 44 ? 2.031 -44.562 -12.758 1 98.19 44 ALA B CA 1
ATOM 2988 C C . ALA B 1 44 ? 0.82 -45.25 -13.383 1 98.19 44 ALA B C 1
ATOM 2990 O O . ALA B 1 44 ? 0.968 -46.156 -14.219 1 98.19 44 ALA B O 1
ATOM 2991 N N . ASP B 1 45 ? -0.34 -44.875 -12.938 1 97.94 45 ASP B N 1
ATOM 2992 C CA . ASP B 1 45 ? -1.577 -45.438 -13.492 1 97.94 45 ASP B CA 1
ATOM 2993 C C . ASP B 1 45 ? -1.718 -45.062 -14.977 1 97.94 45 ASP B C 1
ATOM 2995 O O . ASP B 1 45 ? -1.807 -43.906 -15.328 1 97.94 45 ASP B O 1
ATOM 2999 N N . PRO B 1 46 ? -1.824 -46.062 -15.852 1 97.69 46 PRO B N 1
ATOM 3000 C CA . PRO B 1 46 ? -1.883 -45.812 -17.297 1 97.69 46 PRO B CA 1
ATOM 3001 C C . PRO B 1 46 ? -3.141 -45.062 -17.703 1 97.69 46 PRO B C 1
ATOM 3003 O O . PRO B 1 46 ? -3.23 -44.594 -18.844 1 97.69 46 PRO B O 1
ATOM 3006 N N . GLN B 1 47 ? -4.055 -44.906 -16.797 1 98 47 GLN B N 1
ATOM 3007 C CA . GLN B 1 47 ? -5.293 -44.219 -17.125 1 98 47 GLN B CA 1
ATOM 3008 C C . GLN B 1 47 ? -5.191 -42.719 -16.828 1 98 47 GLN B C 1
ATOM 3010 O O . GLN B 1 47 ? -6.102 -41.969 -17.141 1 98 47 GLN B O 1
ATOM 3015 N N . VAL B 1 48 ? -4.129 -42.312 -16.25 1 98.62 48 VAL B N 1
ATOM 3016 C CA . VAL B 1 48 ? -3.941 -40.875 -15.93 1 98.62 48 VAL B CA 1
ATOM 3017 C C . VAL B 1 48 ? -3.277 -40.188 -17.109 1 98.62 48 VAL B C 1
ATOM 3019 O O . VAL B 1 48 ? -2.121 -40.469 -17.438 1 98.62 48 VAL B O 1
ATOM 3022 N N . TYR B 1 49 ? -3.975 -39.25 -17.703 1 98.19 49 TYR B N 1
ATOM 3023 C CA . TYR B 1 49 ? -3.506 -38.594 -18.922 1 98.19 49 TYR B CA 1
ATOM 3024 C C . TYR B 1 49 ? -2.932 -37.219 -18.609 1 98.19 49 TYR B C 1
ATOM 3026 O O . TYR B 1 49 ? -2.197 -36.656 -19.422 1 98.19 49 TYR B O 1
ATOM 3034 N N . ALA B 1 50 ? -3.359 -36.656 -17.516 1 98.75 50 ALA B N 1
ATOM 3035 C CA . ALA B 1 50 ? -2.885 -35.344 -17.109 1 98.75 50 ALA B CA 1
ATOM 3036 C C . ALA B 1 50 ? -2.912 -35.188 -15.594 1 98.75 50 ALA B C 1
ATOM 3038 O O . ALA B 1 50 ? -3.594 -35.938 -14.898 1 98.75 50 ALA B O 1
ATOM 3039 N N . ALA B 1 51 ? -2.162 -34.25 -15.125 1 98.81 51 ALA B N 1
ATOM 3040 C CA . ALA B 1 51 ? -2.107 -33.969 -13.688 1 98.81 51 ALA B CA 1
ATOM 3041 C C . ALA B 1 51 ? -2.08 -32.469 -13.414 1 98.81 51 ALA B C 1
ATOM 3043 O O . ALA B 1 51 ? -1.414 -31.719 -14.133 1 98.81 51 ALA B O 1
ATOM 3044 N N . CYS B 1 52 ? -2.85 -32.031 -12.477 1 98.62 52 CYS B N 1
ATOM 3045 C CA . CYS B 1 52 ? -2.754 -30.688 -11.898 1 98.62 52 CYS B CA 1
ATOM 3046 C C . CYS B 1 52 ? -1.978 -30.719 -10.586 1 98.62 52 CYS B C 1
ATOM 3048 O O . CYS B 1 52 ? -2.406 -31.359 -9.617 1 98.62 52 CYS B O 1
ATOM 3050 N N . ILE B 1 53 ? -0.884 -30 -10.555 1 98.12 53 ILE B N 1
ATOM 3051 C CA . ILE B 1 53 ? -0.01 -30.078 -9.391 1 98.12 53 ILE B CA 1
ATOM 3052 C C . ILE B 1 53 ? 0.223 -28.672 -8.828 1 98.12 53 ILE B C 1
ATOM 3054 O O . ILE B 1 53 ? -0.215 -27.688 -9.414 1 98.12 53 ILE B O 1
ATOM 3058 N N . MET B 1 54 ? 0.866 -28.641 -7.633 1 95.5 54 MET B N 1
ATOM 3059 C CA . MET B 1 54 ? 1.111 -27.375 -6.922 1 95.5 54 MET B CA 1
ATOM 3060 C C . MET B 1 54 ? 2.598 -27.047 -6.914 1 95.5 54 MET B C 1
ATOM 3062 O O . MET B 1 54 ? 3.441 -27.938 -6.824 1 95.5 54 MET B O 1
ATOM 3066 N N . HIS B 1 55 ? 2.686 -25.672 -7.031 1 89.88 55 HIS B N 1
ATOM 3067 C CA . HIS B 1 55 ? 4.02 -25.203 -6.691 1 89.88 55 HIS B CA 1
ATOM 3068 C C . HIS B 1 55 ? 4.258 -25.25 -5.188 1 89.88 55 HIS B C 1
ATOM 3070 O O . HIS B 1 55 ? 3.312 -25.375 -4.406 1 89.88 55 HIS B O 1
ATOM 3076 N N . SER B 1 56 ? 5.461 -25.406 -4.727 1 81.31 56 SER B N 1
ATOM 3077 C CA . SER B 1 56 ? 5.887 -25.25 -3.34 1 81.31 56 SER B CA 1
ATOM 3078 C C . SER B 1 56 ? 5.43 -26.438 -2.49 1 81.31 56 SER B C 1
ATOM 3080 O O . SER B 1 56 ? 5.207 -26.281 -1.287 1 81.31 56 SER B O 1
ATOM 3082 N N . GLN B 1 57 ? 5.023 -27.484 -3.129 1 88.38 57 GLN B N 1
ATOM 3083 C CA . GLN B 1 57 ? 4.73 -28.734 -2.447 1 88.38 57 GLN B CA 1
ATOM 3084 C C . GLN B 1 57 ? 5.746 -29.812 -2.818 1 88.38 57 GLN B C 1
ATOM 3086 O O . GLN B 1 57 ? 5.844 -30.203 -3.982 1 88.38 57 GLN B O 1
ATOM 3091 N N . PRO B 1 58 ? 6.43 -30.312 -1.809 1 89.25 58 PRO B N 1
ATOM 3092 C CA . PRO B 1 58 ? 7.469 -31.297 -2.1 1 89.25 58 PRO B CA 1
ATOM 3093 C C . PRO B 1 58 ? 6.934 -32.531 -2.848 1 89.25 58 PRO B C 1
ATOM 3095 O O . PRO B 1 58 ? 7.637 -33.094 -3.686 1 89.25 58 PRO B O 1
ATOM 3098 N N . SER B 1 59 ? 5.742 -32.875 -2.594 1 94.62 59 SER B N 1
ATOM 3099 C CA . SER B 1 59 ? 5.133 -34.031 -3.238 1 94.62 59 SER B CA 1
ATOM 3100 C C . SER B 1 59 ? 5.012 -33.844 -4.746 1 94.62 59 SER B C 1
ATOM 3102 O O . SER B 1 59 ? 4.961 -34.812 -5.504 1 94.62 59 SER B O 1
ATOM 3104 N N . ASP B 1 60 ? 5.016 -32.531 -5.164 1 96.19 60 ASP B N 1
ATOM 3105 C CA . ASP B 1 60 ? 4.66 -32.188 -6.539 1 96.19 60 ASP B CA 1
ATOM 3106 C C . ASP B 1 60 ? 5.902 -31.828 -7.352 1 96.19 60 ASP B C 1
ATOM 3108 O O . ASP B 1 60 ? 5.789 -31.359 -8.492 1 96.19 60 ASP B O 1
ATOM 3112 N N . LYS B 1 61 ? 7.059 -32.031 -6.738 1 96.62 61 LYS B N 1
ATOM 3113 C CA . LYS B 1 61 ? 8.273 -31.75 -7.496 1 96.62 61 LYS B CA 1
ATOM 3114 C C . LYS B 1 61 ? 8.391 -32.656 -8.719 1 96.62 61 LYS B C 1
ATOM 3116 O O . LYS B 1 61 ? 8.273 -33.875 -8.602 1 96.62 61 LYS B O 1
ATOM 3121 N N . VAL B 1 62 ? 8.508 -32.062 -9.906 1 97.94 62 VAL B N 1
ATOM 3122 C CA . VAL B 1 62 ? 8.641 -32.812 -11.148 1 97.94 62 VAL B CA 1
ATOM 3123 C C . VAL B 1 62 ? 10.117 -33 -11.477 1 97.94 62 VAL B C 1
ATOM 3125 O O . VAL B 1 62 ? 10.688 -32.281 -12.289 1 97.94 62 VAL B O 1
ATOM 3128 N N . ASP B 1 63 ? 10.68 -33.969 -10.859 1 97.25 63 ASP B N 1
ATOM 3129 C CA . ASP B 1 63 ? 12.086 -34.344 -11.008 1 97.25 63 ASP B CA 1
ATOM 3130 C C . ASP B 1 63 ? 12.242 -35.625 -11.797 1 97.25 63 ASP B C 1
ATOM 3132 O O . ASP B 1 63 ? 11.281 -36.125 -12.391 1 97.25 63 ASP B O 1
ATOM 3136 N N . LYS B 1 64 ? 13.461 -36.125 -11.852 1 96.75 64 LYS B N 1
ATOM 3137 C CA . LYS B 1 64 ? 13.781 -37.344 -12.609 1 96.75 64 LYS B CA 1
ATOM 3138 C C . LYS B 1 64 ? 12.945 -38.531 -12.133 1 96.75 64 LYS B C 1
ATOM 3140 O O . LYS B 1 64 ? 12.453 -39.312 -12.945 1 96.75 64 LYS B O 1
ATOM 3145 N N . GLU B 1 65 ? 12.789 -38.594 -10.867 1 97.75 65 GLU B N 1
ATOM 3146 C CA . GLU B 1 65 ? 12.031 -39.688 -10.289 1 97.75 65 GLU B CA 1
ATOM 3147 C C . GLU B 1 65 ? 10.578 -39.656 -10.75 1 97.75 65 GLU B C 1
ATOM 3149 O O . GLU B 1 65 ? 10.055 -40.688 -11.203 1 97.75 65 GLU B O 1
ATOM 3154 N N . LEU B 1 66 ? 9.922 -38.531 -10.656 1 98.31 66 LEU B N 1
ATOM 3155 C CA . LEU B 1 66 ? 8.523 -38.406 -11.055 1 98.31 66 LEU B CA 1
ATOM 3156 C C . LEU B 1 66 ? 8.352 -38.688 -12.547 1 98.31 66 LEU B C 1
ATOM 3158 O O . LEU B 1 66 ? 7.445 -39.438 -12.945 1 98.31 66 LEU B O 1
ATOM 3162 N N . ILE B 1 67 ? 9.219 -38.188 -13.336 1 98.12 67 ILE B N 1
ATOM 3163 C CA . ILE B 1 67 ? 9.156 -38.344 -14.789 1 98.12 67 ILE B CA 1
ATOM 3164 C C . ILE B 1 67 ? 9.336 -39.812 -15.156 1 98.12 67 ILE B C 1
ATOM 3166 O O . ILE B 1 67 ? 8.633 -40.344 -16.031 1 98.12 67 ILE B O 1
ATOM 3170 N N . ALA B 1 68 ? 10.266 -40.438 -14.453 1 97.38 68 ALA B N 1
ATOM 3171 C CA . ALA B 1 68 ? 10.539 -41.844 -14.719 1 97.38 68 ALA B CA 1
ATOM 3172 C C . ALA B 1 68 ? 9.352 -42.719 -14.312 1 97.38 68 ALA B C 1
ATOM 3174 O O . ALA B 1 68 ? 9.109 -43.781 -14.922 1 97.38 68 ALA B O 1
ATOM 3175 N N . THR B 1 69 ? 8.664 -42.312 -13.367 1 98 69 THR B N 1
ATOM 3176 C CA . THR B 1 69 ? 7.566 -43.094 -12.812 1 98 69 THR B CA 1
ATOM 3177 C C . THR B 1 69 ? 6.293 -42.906 -13.625 1 98 69 THR B C 1
ATOM 3179 O O . THR B 1 69 ? 5.418 -43.781 -13.648 1 98 69 THR B O 1
ATOM 3182 N N . ALA B 1 70 ? 6.141 -41.812 -14.25 1 98.12 70 ALA B N 1
ATOM 3183 C CA . ALA B 1 70 ? 4.938 -41.469 -15 1 98.12 70 ALA B CA 1
ATOM 3184 C C . ALA B 1 70 ? 4.648 -42.5 -16.078 1 98.12 70 ALA B C 1
ATOM 3186 O O . ALA B 1 70 ? 5.57 -43 -16.734 1 98.12 70 ALA B O 1
ATOM 3187 N N . ASN B 1 71 ? 3.408 -42.875 -16.266 1 98.06 71 ASN B N 1
ATOM 3188 C CA . ASN B 1 71 ? 3.014 -43.812 -17.312 1 98.06 71 ASN B CA 1
ATOM 3189 C C . ASN B 1 71 ? 3.217 -43.219 -18.703 1 98.06 71 ASN B C 1
ATOM 3191 O O . ASN B 1 71 ? 3.338 -42 -18.844 1 98.06 71 ASN B O 1
ATOM 3195 N N . ASP B 1 72 ? 3.131 -43.969 -19.656 1 97.19 72 ASP B N 1
ATOM 3196 C CA . ASP B 1 72 ? 3.479 -43.562 -21.016 1 97.19 72 ASP B CA 1
ATOM 3197 C C . ASP B 1 72 ? 2.35 -42.781 -21.656 1 97.19 72 ASP B C 1
ATOM 3199 O O . ASP B 1 72 ? 2.549 -42.125 -22.688 1 97.19 72 ASP B O 1
ATOM 3203 N N . ASN B 1 73 ? 1.202 -42.812 -21.016 1 97.25 73 ASN B N 1
ATOM 3204 C CA . ASN B 1 73 ? 0.058 -42.125 -21.578 1 97.25 73 ASN B CA 1
ATOM 3205 C C . ASN B 1 73 ? -0.066 -40.719 -21.031 1 97.25 73 ASN B C 1
ATOM 3207 O O . ASN B 1 73 ? -0.899 -39.906 -21.484 1 97.25 73 ASN B O 1
ATOM 3211 N N . LEU B 1 74 ? 0.704 -40.344 -19.984 1 98.38 74 LEU B N 1
ATOM 3212 C CA . LEU B 1 74 ? 0.648 -39 -19.406 1 98.38 74 LEU B CA 1
ATOM 3213 C C . LEU B 1 74 ? 1.04 -37.938 -20.438 1 98.38 74 LEU B C 1
ATOM 3215 O O . LEU B 1 74 ? 2.15 -37.969 -20.984 1 98.38 74 LEU B O 1
ATOM 3219 N N . ARG B 1 75 ? 0.168 -36.969 -20.609 1 98.06 75 ARG B N 1
ATOM 3220 C CA . ARG B 1 75 ? 0.375 -36 -21.688 1 98.06 75 ARG B CA 1
ATOM 3221 C C . ARG B 1 75 ? 0.797 -34.656 -21.125 1 98.06 75 ARG B C 1
ATOM 3223 O O . ARG B 1 75 ? 1.455 -33.875 -21.797 1 98.06 75 ARG B O 1
ATOM 3230 N N . CYS B 1 76 ? 0.384 -34.375 -19.875 1 98.44 76 CYS B N 1
ATOM 3231 C CA . CYS B 1 76 ? 0.611 -33.031 -19.359 1 98.44 76 CYS B CA 1
ATOM 3232 C C . CYS B 1 76 ? 0.699 -33.031 -17.844 1 98.44 76 CYS B C 1
ATOM 3234 O O . CYS B 1 76 ? -0.031 -33.75 -17.172 1 98.44 76 CYS B O 1
ATOM 3236 N N . ILE B 1 77 ? 1.597 -32.281 -17.406 1 98.69 77 ILE B N 1
ATOM 3237 C CA . ILE B 1 77 ? 1.61 -31.812 -16.016 1 98.69 77 ILE B CA 1
ATOM 3238 C C . ILE B 1 77 ? 1.373 -30.297 -15.969 1 98.69 77 ILE B C 1
ATOM 3240 O O . ILE B 1 77 ? 2.178 -29.516 -16.484 1 98.69 77 ILE B O 1
ATOM 3244 N N . SER B 1 78 ? 0.242 -29.922 -15.406 1 98.62 78 SER B N 1
ATOM 3245 C CA . SER B 1 78 ? -0.14 -28.516 -15.312 1 98.62 78 SER B CA 1
ATOM 3246 C C . SER B 1 78 ? 0.066 -27.984 -13.891 1 98.62 78 SER B C 1
ATOM 3248 O O . SER B 1 78 ? -0.554 -28.469 -12.945 1 98.62 78 SER B O 1
ATOM 3250 N N . SER B 1 79 ? 0.884 -26.984 -13.75 1 97.88 79 SER B N 1
ATOM 3251 C CA . SER B 1 79 ? 1.229 -26.438 -12.438 1 97.88 79 SER B CA 1
ATOM 3252 C C . SER B 1 79 ? 0.395 -25.219 -12.109 1 97.88 79 SER B C 1
ATOM 3254 O O . SER B 1 79 ? 0.236 -24.328 -12.953 1 97.88 79 SER B O 1
ATOM 3256 N N . PHE B 1 80 ? -0.137 -25.188 -10.883 1 97 80 PHE B N 1
ATOM 3257 C CA . PHE B 1 80 ? -0.805 -24.016 -10.336 1 97 80 PHE B CA 1
ATOM 3258 C C . PHE B 1 80 ? 0.211 -22.953 -9.922 1 97 80 PHE B C 1
ATOM 3260 O O . PHE B 1 80 ? 0.403 -22.703 -8.734 1 97 80 PHE B O 1
ATOM 3267 N N . SER B 1 81 ? 0.921 -22.359 -10.914 1 93.81 81 SER B N 1
ATOM 3268 C CA . SER B 1 81 ? 1.951 -21.344 -10.719 1 93.81 81 SER B CA 1
ATOM 3269 C C . SER B 1 81 ? 2.395 -20.75 -12.039 1 93.81 81 SER B C 1
ATOM 3271 O O . SER B 1 81 ? 2.205 -21.344 -13.102 1 93.81 81 SER B O 1
ATOM 3273 N N . VAL B 1 82 ? 2.891 -19.531 -11.953 1 90.25 82 VAL B N 1
ATOM 3274 C CA . VAL B 1 82 ? 3.543 -18.938 -13.125 1 90.25 82 VAL B CA 1
ATOM 3275 C C . VAL B 1 82 ? 4.961 -19.5 -13.258 1 90.25 82 VAL B C 1
ATOM 3277 O O . VAL B 1 82 ? 5.367 -19.922 -14.336 1 90.25 82 VAL B O 1
ATOM 3280 N N . GLY B 1 83 ? 5.664 -19.406 -12.148 1 86.06 83 GLY B N 1
ATOM 3281 C CA . GLY B 1 83 ? 6.996 -19.984 -12.133 1 86.06 83 GLY B CA 1
ATOM 3282 C C . GLY B 1 83 ? 6.984 -21.5 -12.172 1 86.06 83 GLY B C 1
ATOM 3283 O O . GLY B 1 83 ? 6.012 -22.125 -11.75 1 86.06 83 GLY B O 1
ATOM 3284 N N . TYR B 1 84 ? 8.016 -22.078 -12.664 1 91.38 84 TYR B N 1
ATOM 3285 C CA . TYR B 1 84 ? 8.07 -23.531 -12.82 1 91.38 84 TYR B CA 1
ATOM 3286 C C . TYR B 1 84 ? 9.438 -24.078 -12.422 1 91.38 84 TYR B C 1
ATOM 3288 O O . TYR B 1 84 ? 9.93 -25.031 -13.031 1 91.38 84 TYR B O 1
ATOM 3296 N N . ASP B 1 85 ? 10.078 -23.422 -11.477 1 88.31 85 ASP B N 1
ATOM 3297 C CA . ASP B 1 85 ? 11.414 -23.797 -11.031 1 88.31 85 ASP B CA 1
ATOM 3298 C C . ASP B 1 85 ? 11.414 -25.156 -10.352 1 88.31 85 ASP B C 1
ATOM 3300 O O . ASP B 1 85 ? 12.469 -25.781 -10.211 1 88.31 85 ASP B O 1
ATOM 3304 N N . HIS B 1 86 ? 10.234 -25.719 -10.023 1 91.56 86 HIS B N 1
ATOM 3305 C CA . HIS B 1 86 ? 10.117 -27.031 -9.391 1 91.56 86 HIS B CA 1
ATOM 3306 C C . HIS B 1 86 ? 9.938 -28.125 -10.438 1 91.56 86 HIS B C 1
ATOM 3308 O O . HIS B 1 86 ? 9.727 -29.297 -10.086 1 91.56 86 HIS B O 1
ATOM 3314 N N . ILE B 1 87 ? 10.055 -27.781 -11.703 1 96 87 ILE B N 1
ATOM 3315 C CA . ILE B 1 87 ? 9.797 -28.719 -12.789 1 96 87 ILE B CA 1
ATOM 3316 C C . ILE B 1 87 ? 11.023 -28.828 -13.688 1 96 87 ILE B C 1
ATOM 3318 O O . ILE B 1 87 ? 11.555 -27.812 -14.148 1 96 87 ILE B O 1
ATOM 3322 N N . ASP B 1 88 ? 11.516 -30.016 -13.891 1 95.69 88 ASP B N 1
ATOM 3323 C CA . ASP B 1 88 ? 12.484 -30.266 -14.945 1 95.69 88 ASP B CA 1
ATOM 3324 C C . ASP B 1 88 ? 11.812 -30.328 -16.312 1 95.69 88 ASP B C 1
ATOM 3326 O O . ASP B 1 88 ? 11.57 -31.406 -16.844 1 95.69 88 ASP B O 1
ATOM 3330 N N . VAL B 1 89 ? 11.617 -29.219 -16.906 1 96.44 89 VAL B N 1
ATOM 3331 C CA . VAL B 1 89 ? 10.812 -29.062 -18.109 1 96.44 89 VAL B CA 1
ATOM 3332 C C . VAL B 1 89 ? 11.461 -29.844 -19.25 1 96.44 89 VAL B C 1
ATOM 3334 O O . VAL B 1 89 ? 10.781 -30.547 -20 1 96.44 89 VAL B O 1
ATOM 3337 N N . LYS B 1 90 ? 12.766 -29.734 -19.391 1 95.56 90 LYS B N 1
ATOM 3338 C CA . LYS B 1 90 ? 13.477 -30.422 -20.469 1 95.56 90 LYS B CA 1
ATOM 3339 C C . LYS B 1 90 ? 13.305 -31.922 -20.391 1 95.56 90 LYS B C 1
ATOM 3341 O O . LYS B 1 90 ? 13.008 -32.594 -21.391 1 95.56 90 LYS B O 1
ATOM 3346 N N . ALA B 1 91 ? 13.492 -32.438 -19.25 1 96.75 91 ALA B N 1
ATOM 3347 C CA . ALA B 1 91 ? 13.352 -33.875 -19.047 1 96.75 91 ALA B CA 1
ATOM 3348 C C . ALA B 1 91 ? 11.922 -34.312 -19.312 1 96.75 91 ALA B C 1
ATOM 3350 O O . ALA B 1 91 ? 11.703 -35.375 -19.906 1 96.75 91 ALA B O 1
ATOM 3351 N N . ALA B 1 92 ? 10.945 -33.594 -18.859 1 97.94 92 ALA B N 1
ATOM 3352 C CA . ALA B 1 92 ? 9.539 -33.906 -19.094 1 97.94 92 ALA B CA 1
ATOM 3353 C C . ALA B 1 92 ? 9.219 -33.906 -20.594 1 97.94 92 ALA B C 1
ATOM 3355 O O . ALA B 1 92 ? 8.602 -34.844 -21.094 1 97.94 92 ALA B O 1
ATOM 3356 N N . ASN B 1 93 ? 9.68 -32.906 -21.266 1 97.19 93 ASN B N 1
ATOM 3357 C CA . ASN B 1 93 ? 9.438 -32.781 -22.703 1 97.19 93 ASN B CA 1
ATOM 3358 C C . ASN B 1 93 ? 10.078 -33.938 -23.484 1 97.19 93 ASN B C 1
ATOM 3360 O O . ASN B 1 93 ? 9.523 -34.406 -24.469 1 97.19 93 ASN B O 1
ATOM 3364 N N . ALA B 1 94 ? 11.25 -34.312 -23.047 1 96.44 94 ALA B N 1
ATOM 3365 C CA . ALA B 1 94 ? 11.953 -35.406 -23.703 1 96.44 94 ALA B CA 1
ATOM 3366 C C . ALA B 1 94 ? 11.133 -36.688 -23.656 1 96.44 94 ALA B C 1
ATOM 3368 O O . ALA B 1 94 ? 11.25 -37.531 -24.531 1 96.44 94 ALA B O 1
ATOM 3369 N N . ARG B 1 95 ? 10.297 -36.844 -22.703 1 96.44 95 ARG B N 1
ATOM 3370 C CA . ARG B 1 95 ? 9.438 -38 -22.562 1 96.44 95 ARG B CA 1
ATOM 3371 C C . ARG B 1 95 ? 8.078 -37.781 -23.203 1 96.44 95 ARG B C 1
ATOM 3373 O O . ARG B 1 95 ? 7.18 -38.594 -23.094 1 96.44 95 ARG B O 1
ATOM 3380 N N . GLY B 1 96 ? 7.938 -36.562 -23.766 1 95.94 96 GLY B N 1
ATOM 3381 C CA . GLY B 1 96 ? 6.688 -36.25 -24.438 1 95.94 96 GLY B CA 1
ATOM 3382 C C . GLY B 1 96 ? 5.645 -35.656 -23.516 1 95.94 96 GLY B C 1
ATOM 3383 O O . GLY B 1 96 ? 4.473 -35.562 -23.875 1 95.94 96 GLY B O 1
ATOM 3384 N N . ILE B 1 97 ? 5.969 -35.281 -22.312 1 98 97 ILE B N 1
ATOM 3385 C CA . ILE B 1 97 ? 5.055 -34.688 -21.344 1 98 97 ILE B CA 1
ATOM 3386 C C . ILE B 1 97 ? 5.102 -33.156 -21.469 1 98 97 ILE B C 1
ATOM 3388 O O . ILE B 1 97 ? 6.156 -32.562 -21.281 1 98 97 ILE B O 1
ATOM 3392 N N . LYS B 1 98 ? 3.98 -32.562 -21.766 1 98.25 98 LYS B N 1
ATOM 3393 C CA . LYS B 1 98 ? 3.891 -31.094 -21.844 1 98.25 98 LYS B CA 1
ATOM 3394 C C . LYS B 1 98 ? 3.721 -30.484 -20.453 1 98.25 98 LYS B C 1
ATOM 3396 O O . LYS B 1 98 ? 3.117 -31.094 -19.562 1 98.25 98 LYS B O 1
ATOM 3401 N N . ILE B 1 99 ? 4.266 -29.312 -20.266 1 98.56 99 ILE B N 1
ATOM 3402 C CA . ILE B 1 99 ? 4.141 -28.594 -19 1 98.56 99 ILE B CA 1
ATOM 3403 C C . ILE B 1 99 ? 3.238 -27.375 -19.188 1 98.56 99 ILE B C 1
ATOM 3405 O O . ILE B 1 99 ? 3.51 -26.516 -20.016 1 98.56 99 ILE B O 1
ATOM 3409 N N . GLY B 1 100 ? 2.119 -27.375 -18.5 1 98.19 100 GLY B N 1
ATOM 3410 C CA . GLY B 1 100 ? 1.268 -26.203 -18.391 1 98.19 100 GLY B CA 1
ATOM 3411 C C . GLY B 1 100 ? 1.547 -25.359 -17.172 1 98.19 100 GLY B C 1
ATOM 3412 O O . GLY B 1 100 ? 2.01 -25.875 -16.141 1 98.19 100 GLY B O 1
ATOM 3413 N N . HIS B 1 101 ? 1.354 -24.078 -17.25 1 96.62 101 HIS B N 1
ATOM 3414 C CA . HIS B 1 101 ? 1.449 -23.141 -16.125 1 96.62 101 HIS B CA 1
ATOM 3415 C C . HIS B 1 101 ? 0.421 -22.031 -16.25 1 96.62 101 HIS B C 1
ATOM 3417 O O . HIS B 1 101 ? -0.552 -22.156 -17 1 96.62 101 HIS B O 1
ATOM 3423 N N . THR B 1 102 ? 0.485 -20.953 -15.367 1 95.94 102 THR B N 1
ATOM 3424 C CA . THR B 1 102 ? -0.636 -20.031 -15.297 1 95.94 102 THR B CA 1
ATOM 3425 C C . THR B 1 102 ? -0.166 -18.594 -15.539 1 95.94 102 THR B C 1
ATOM 3427 O O . THR B 1 102 ? -0.476 -17.703 -14.766 1 95.94 102 THR B O 1
ATOM 3430 N N . PRO B 1 103 ? 0.506 -18.281 -16.641 1 91.62 103 PRO B N 1
ATOM 3431 C CA . PRO B 1 103 ? 0.952 -16.922 -16.922 1 91.62 103 PRO B CA 1
ATOM 3432 C C . PRO B 1 103 ? -0.208 -15.969 -17.219 1 91.62 103 PRO B C 1
ATOM 3434 O O . PRO B 1 103 ? -1.288 -16.422 -17.609 1 91.62 103 PRO B O 1
ATOM 3437 N N . GLY B 1 104 ? -0.035 -14.664 -16.969 1 91.62 104 GLY B N 1
ATOM 3438 C CA . GLY B 1 104 ? -0.934 -13.625 -17.453 1 91.62 104 GLY B CA 1
ATOM 3439 C C . GLY B 1 104 ? -2.098 -13.367 -16.516 1 91.62 104 GLY B C 1
ATOM 3440 O O . GLY B 1 104 ? -2.746 -12.32 -16.594 1 91.62 104 GLY B O 1
ATOM 3441 N N . VAL B 1 105 ? -2.365 -14.281 -15.602 1 93.75 105 VAL B N 1
ATOM 3442 C CA . VAL B 1 105 ? -3.592 -14.133 -14.828 1 93.75 105 VAL B CA 1
ATOM 3443 C C . VAL B 1 105 ? -3.268 -13.539 -13.453 1 93.75 105 VAL B C 1
ATOM 3445 O O . VAL B 1 105 ? -4.152 -13.023 -12.773 1 93.75 105 VAL B O 1
ATOM 3448 N N . LEU B 1 106 ? -2.023 -13.547 -13.07 1 96.62 106 LEU B N 1
ATOM 3449 C CA . LEU B 1 106 ? -1.728 -13.078 -11.719 1 96.62 106 LEU B CA 1
ATOM 3450 C C . LEU B 1 106 ? -0.873 -11.812 -11.758 1 96.62 106 LEU B C 1
ATOM 3452 O O . LEU B 1 106 ? -0.448 -11.312 -10.719 1 96.62 106 LEU B O 1
ATOM 3456 N N . SER B 1 107 ? -0.587 -11.281 -12.969 1 96.5 107 SER B N 1
ATOM 3457 C CA . SER B 1 107 ? 0.33 -10.156 -13.102 1 96.5 107 SER B CA 1
ATOM 3458 C C . SER B 1 107 ? -0.151 -8.953 -12.297 1 96.5 107 SER B C 1
ATOM 3460 O O . SER B 1 107 ? 0.63 -8.328 -11.578 1 96.5 107 SER B O 1
ATOM 3462 N N . ASP B 1 108 ? -1.431 -8.664 -12.383 1 97.5 108 ASP B N 1
ATOM 3463 C CA . ASP B 1 108 ? -1.98 -7.496 -11.703 1 97.5 108 ASP B CA 1
ATOM 3464 C C . ASP B 1 108 ? -1.912 -7.664 -10.188 1 97.5 108 ASP B C 1
ATOM 3466 O O . ASP B 1 108 ? -1.535 -6.734 -9.469 1 97.5 108 ASP B O 1
ATOM 3470 N N . ALA B 1 109 ? -2.242 -8.844 -9.742 1 98.25 109 ALA B N 1
ATOM 3471 C CA . ALA B 1 109 ? -2.236 -9.109 -8.305 1 98.25 109 ALA B CA 1
ATOM 3472 C C . ALA B 1 109 ? -0.833 -8.953 -7.727 1 98.25 109 ALA B C 1
ATOM 3474 O O . ALA B 1 109 ? -0.654 -8.352 -6.668 1 98.25 109 ALA B O 1
ATOM 3475 N N . VAL B 1 110 ? 0.14 -9.508 -8.383 1 98.31 110 VAL B N 1
ATOM 3476 C CA . VAL B 1 110 ? 1.515 -9.445 -7.895 1 98.31 110 VAL B CA 1
ATOM 3477 C C . VAL B 1 110 ? 2.016 -8.008 -7.949 1 98.31 110 VAL B C 1
ATOM 3479 O O . VAL B 1 110 ? 2.713 -7.551 -7.039 1 98.31 110 VAL B O 1
ATOM 3482 N N . ALA B 1 111 ? 1.65 -7.273 -9.016 1 98.69 111 ALA B N 1
ATOM 3483 C CA . ALA B 1 111 ? 2.025 -5.867 -9.141 1 98.69 111 ALA B CA 1
ATOM 3484 C C . ALA B 1 111 ? 1.448 -5.043 -7.992 1 98.69 111 ALA B C 1
ATOM 3486 O O . ALA B 1 111 ? 2.113 -4.145 -7.469 1 98.69 111 ALA B O 1
ATOM 3487 N N . ASP B 1 112 ? 0.206 -5.332 -7.633 1 98.81 112 ASP B N 1
ATOM 3488 C CA . ASP B 1 112 ? -0.402 -4.648 -6.496 1 98.81 112 ASP B CA 1
ATOM 3489 C C . ASP B 1 112 ? 0.44 -4.82 -5.234 1 98.81 112 ASP B C 1
ATOM 3491 O O . ASP B 1 112 ? 0.703 -3.854 -4.52 1 98.81 112 ASP B O 1
ATOM 3495 N N . ILE B 1 113 ? 0.91 -6.043 -4.992 1 98.88 113 ILE B N 1
ATOM 3496 C CA . ILE B 1 113 ? 1.698 -6.344 -3.803 1 98.88 113 ILE B CA 1
ATOM 3497 C C . ILE B 1 113 ? 3.049 -5.637 -3.887 1 98.88 113 ILE B C 1
ATOM 3499 O O . ILE B 1 113 ? 3.543 -5.109 -2.887 1 98.88 113 ILE B O 1
ATOM 3503 N N . ALA B 1 114 ? 3.607 -5.617 -5.062 1 98.94 114 ALA B N 1
ATOM 3504 C CA . ALA B 1 114 ? 4.871 -4.91 -5.238 1 98.94 114 ALA B CA 1
ATOM 3505 C C . ALA B 1 114 ? 4.734 -3.436 -4.867 1 98.94 114 ALA B C 1
ATOM 3507 O O . ALA B 1 114 ? 5.57 -2.891 -4.141 1 98.94 114 ALA B O 1
ATOM 3508 N N . VAL B 1 115 ? 3.666 -2.828 -5.316 1 98.94 115 VAL B N 1
ATOM 3509 C CA . VAL B 1 115 ? 3.449 -1.411 -5.043 1 98.94 115 VAL B CA 1
ATOM 3510 C C . VAL B 1 115 ? 3.158 -1.206 -3.561 1 98.94 115 VAL B C 1
ATOM 3512 O O . VAL B 1 115 ? 3.656 -0.259 -2.947 1 98.94 115 VAL B O 1
ATOM 3515 N N . ILE B 1 116 ? 2.324 -2.1 -2.963 1 98.88 116 ILE B N 1
ATOM 3516 C CA . ILE B 1 116 ? 2.061 -2.037 -1.528 1 98.88 116 ILE B CA 1
ATOM 3517 C C . ILE B 1 116 ? 3.381 -2.045 -0.761 1 98.88 116 ILE B C 1
ATOM 3519 O O . ILE B 1 116 ? 3.594 -1.218 0.128 1 98.88 116 ILE B O 1
ATOM 3523 N N . LEU B 1 117 ? 4.281 -2.9 -1.159 1 98.94 117 LEU B N 1
ATOM 3524 C CA . LEU B 1 117 ? 5.547 -3.041 -0.448 1 98.94 117 LEU B CA 1
ATOM 3525 C C . LEU B 1 117 ? 6.434 -1.82 -0.667 1 98.94 117 LEU B C 1
ATOM 3527 O O . LEU B 1 117 ? 7.102 -1.355 0.261 1 98.94 117 LEU B O 1
ATOM 3531 N N . VAL B 1 118 ? 6.457 -1.3 -1.904 1 98.94 118 VAL B N 1
ATOM 3532 C CA . VAL B 1 118 ? 7.242 -0.1 -2.178 1 98.94 118 VAL B CA 1
ATOM 3533 C C . VAL B 1 118 ? 6.762 1.044 -1.287 1 98.94 118 VAL B C 1
ATOM 3535 O O . VAL B 1 118 ? 7.551 1.631 -0.542 1 98.94 118 VAL B O 1
ATOM 3538 N N . LEU B 1 119 ? 5.484 1.302 -1.304 1 98.94 119 LEU B N 1
ATOM 3539 C CA . LEU B 1 119 ? 4.926 2.428 -0.564 1 98.94 119 LEU B CA 1
ATOM 3540 C C . LEU B 1 119 ? 5.062 2.213 0.939 1 98.94 119 LEU B C 1
ATOM 3542 O O . LEU B 1 119 ? 5.406 3.141 1.675 1 98.94 119 LEU B O 1
ATOM 3546 N N . SER B 1 120 ? 4.82 0.987 1.365 1 98.88 120 SER B N 1
ATOM 3547 C CA . SER B 1 120 ? 4.875 0.678 2.791 1 98.88 120 SER B CA 1
ATOM 3548 C C . SER B 1 120 ? 6.293 0.812 3.334 1 98.88 120 SER B C 1
ATOM 3550 O O . SER B 1 120 ? 6.488 1.236 4.473 1 98.88 120 SER B O 1
ATOM 3552 N N . THR B 1 121 ? 7.258 0.408 2.537 1 98.88 121 THR B N 1
ATOM 3553 C CA . THR B 1 121 ? 8.648 0.506 2.969 1 98.88 121 THR B CA 1
ATOM 3554 C C . THR B 1 121 ? 9.102 1.964 3.014 1 98.88 121 THR B C 1
ATOM 3556 O O . THR B 1 121 ? 9.727 2.395 3.98 1 98.88 121 THR B O 1
ATOM 3559 N N . LEU B 1 122 ? 8.75 2.719 2.01 1 98.88 122 LEU B N 1
ATOM 3560 C CA . LEU B 1 122 ? 9.086 4.137 1.975 1 98.88 122 LEU B CA 1
ATOM 3561 C C . LEU B 1 122 ? 8.477 4.871 3.164 1 98.88 122 LEU B C 1
ATOM 3563 O O . LEU B 1 122 ? 9.141 5.699 3.791 1 98.88 122 LEU B O 1
ATOM 3567 N N . ARG B 1 123 ? 7.258 4.469 3.545 1 98.69 123 ARG B N 1
ATOM 3568 C CA . ARG B 1 123 ? 6.504 5.234 4.527 1 98.69 123 ARG B CA 1
ATOM 3569 C C . ARG B 1 123 ? 6.547 4.566 5.898 1 98.69 123 ARG B C 1
ATOM 3571 O O . ARG B 1 123 ? 5.793 4.938 6.801 1 98.69 123 ARG B O 1
ATOM 3578 N N . ARG B 1 124 ? 7.387 3.508 6.031 1 98.31 124 ARG B N 1
ATOM 3579 C CA . ARG B 1 124 ? 7.668 2.877 7.316 1 98.31 124 ARG B CA 1
ATOM 3580 C C . ARG B 1 124 ? 6.395 2.314 7.938 1 98.31 124 ARG B C 1
ATOM 3582 O O . ARG B 1 124 ? 6.184 2.426 9.148 1 98.31 124 ARG B O 1
ATOM 3589 N N . ILE B 1 125 ? 5.531 1.729 7.125 1 98.38 125 ILE B N 1
ATOM 3590 C CA . ILE B 1 125 ? 4.219 1.245 7.547 1 98.38 125 ILE B CA 1
ATOM 3591 C C . ILE B 1 125 ? 4.387 0.126 8.57 1 98.38 125 ILE B C 1
ATOM 3593 O O . ILE B 1 125 ? 3.682 0.093 9.586 1 98.38 125 ILE B O 1
ATOM 3597 N N . GLY B 1 126 ? 5.316 -0.82 8.336 1 97.06 126 GLY B N 1
ATOM 3598 C CA . GLY B 1 126 ? 5.543 -1.897 9.289 1 97.06 126 GLY B CA 1
ATOM 3599 C C . GLY B 1 126 ? 5.879 -1.402 10.68 1 97.06 126 GLY B C 1
ATOM 3600 O O . GLY B 1 126 ? 5.34 -1.906 11.672 1 97.06 126 GLY B O 1
ATOM 3601 N N . GLU B 1 127 ? 6.754 -0.402 10.773 1 96.56 127 GLU B N 1
ATOM 3602 C CA . GLU B 1 127 ? 7.105 0.218 12.047 1 96.56 127 GLU B CA 1
ATOM 3603 C C . GLU B 1 127 ? 5.883 0.858 12.703 1 96.56 127 GLU B C 1
ATOM 3605 O O . GLU B 1 127 ? 5.699 0.756 13.914 1 96.56 127 GLU B O 1
ATOM 3610 N N . GLY B 1 128 ? 5.113 1.537 11.891 1 97.19 128 GLY B N 1
ATOM 3611 C CA . GLY B 1 128 ? 3.91 2.18 12.398 1 97.19 128 GLY B CA 1
ATOM 3612 C C . GLY B 1 128 ? 2.914 1.199 12.992 1 97.19 128 GLY B C 1
ATOM 3613 O O . GLY B 1 128 ? 2.373 1.431 14.07 1 97.19 128 GLY B O 1
ATOM 3614 N N . ILE B 1 129 ? 2.686 0.112 12.25 1 97.12 129 ILE B N 1
ATOM 3615 C CA . ILE B 1 129 ? 1.767 -0.918 12.719 1 97.12 129 ILE B CA 1
ATOM 3616 C C . ILE B 1 129 ? 2.246 -1.46 14.062 1 97.12 129 ILE B C 1
ATOM 3618 O O . ILE B 1 129 ? 1.46 -1.586 15.008 1 97.12 129 ILE B O 1
ATOM 3622 N N . ASN B 1 130 ? 3.52 -1.75 14.148 1 95 130 ASN B N 1
ATOM 3623 C CA . ASN B 1 130 ? 4.09 -2.285 15.383 1 95 130 ASN B CA 1
ATOM 3624 C C . ASN B 1 130 ? 3.969 -1.291 16.531 1 95 130 ASN B C 1
ATOM 3626 O O . ASN B 1 130 ? 3.678 -1.679 17.672 1 95 130 ASN B O 1
ATOM 3630 N N . LEU B 1 131 ? 4.215 -0.025 16.25 1 96.06 131 LEU B N 1
ATOM 3631 C CA . LEU B 1 131 ? 4.117 1.03 17.25 1 96.06 131 LEU B CA 1
ATOM 3632 C C . LEU B 1 131 ? 2.725 1.064 17.875 1 96.06 131 LEU B C 1
ATOM 3634 O O . LEU B 1 131 ? 2.584 1.128 19.094 1 96.06 131 LEU B O 1
ATOM 3638 N N . VAL B 1 132 ? 1.692 0.979 17.078 1 96.75 132 VAL B N 1
ATOM 3639 C CA . VAL B 1 132 ? 0.312 1.051 17.547 1 96.75 132 VAL B CA 1
ATOM 3640 C C . VAL B 1 132 ? -0.052 -0.237 18.281 1 96.75 132 VAL B C 1
ATOM 3642 O O . VAL B 1 132 ? -0.592 -0.195 19.391 1 96.75 132 VAL B O 1
ATOM 3645 N N . LYS B 1 133 ? 0.291 -1.364 17.703 1 95.12 133 LYS B N 1
ATOM 3646 C CA . LYS B 1 133 ? -0.1 -2.664 18.25 1 95.12 133 LYS B CA 1
ATOM 3647 C C . LYS B 1 133 ? 0.563 -2.922 19.594 1 95.12 133 LYS B C 1
ATOM 3649 O O . LYS B 1 133 ? 0.004 -3.617 20.438 1 95.12 133 LYS B O 1
ATOM 3654 N N . SER B 1 134 ? 1.718 -2.344 19.797 1 94.38 134 SER B N 1
ATOM 3655 C CA . SER B 1 134 ? 2.451 -2.559 21.031 1 94.38 134 SER B CA 1
ATOM 3656 C C . SER B 1 134 ? 1.949 -1.633 22.141 1 94.38 134 SER B C 1
ATOM 3658 O O . SER B 1 134 ? 2.396 -1.725 23.281 1 94.38 134 SER B O 1
ATOM 3660 N N . GLY B 1 135 ? 1.016 -0.677 21.812 1 95.5 135 GLY B N 1
ATOM 3661 C CA . GLY B 1 135 ? 0.498 0.26 22.797 1 95.5 135 GLY B CA 1
ATOM 3662 C C . GLY B 1 135 ? 1.44 1.417 23.062 1 95.5 135 GLY B C 1
ATOM 3663 O O . GLY B 1 135 ? 1.306 2.107 24.078 1 95.5 135 GLY B O 1
ATOM 3664 N N . ASN B 1 136 ? 2.416 1.611 22.172 1 95.06 136 ASN B N 1
ATOM 3665 C CA . ASN B 1 136 ? 3.451 2.607 22.422 1 95.06 136 ASN B CA 1
ATOM 3666 C C . ASN B 1 136 ? 3.197 3.891 21.641 1 95.06 136 ASN B C 1
ATOM 3668 O O . ASN B 1 136 ? 4.059 4.77 21.578 1 95.06 136 ASN B O 1
ATOM 3672 N N . TRP B 1 137 ? 2.076 3.957 21.031 1 94.31 137 TRP B N 1
ATOM 3673 C CA . TRP B 1 137 ? 1.759 5.117 20.203 1 94.31 137 TRP B CA 1
ATOM 3674 C C . TRP B 1 137 ? 1.916 6.41 21 1 94.31 137 TRP B C 1
ATOM 3676 O O . TRP B 1 137 ? 2.434 7.402 20.484 1 94.31 137 TRP B O 1
ATOM 3686 N N . LYS B 1 138 ? 1.568 6.43 22.25 1 91.38 138 LYS B N 1
ATOM 3687 C CA . LYS B 1 138 ? 1.617 7.613 23.094 1 91.38 138 LYS B CA 1
ATOM 3688 C C . LYS B 1 138 ? 3.059 8.023 23.391 1 91.38 138 LYS B C 1
ATOM 3690 O O . LYS B 1 138 ? 3.316 9.164 23.781 1 91.38 138 LYS B O 1
ATOM 3695 N N . GLN B 1 139 ? 3.928 7.113 23.203 1 89.81 139 GLN B N 1
ATOM 3696 C CA . GLN B 1 139 ? 5.332 7.383 23.484 1 89.81 139 GLN B CA 1
ATOM 3697 C C . GLN B 1 139 ? 5.992 8.148 22.344 1 89.81 139 GLN B C 1
ATOM 3699 O O . GLN B 1 139 ? 7.125 8.609 22.469 1 89.81 139 GLN B O 1
ATOM 3704 N N . GLN B 1 140 ? 5.336 8.273 21.297 1 85.88 140 GLN B N 1
ATOM 3705 C CA . GLN B 1 140 ? 5.793 9.094 20.188 1 85.88 140 GLN B CA 1
ATOM 3706 C C . GLN B 1 140 ? 4.859 10.273 19.953 1 85.88 140 GLN B C 1
ATOM 3708 O O . GLN B 1 140 ? 4.188 10.352 18.922 1 85.88 140 GLN B O 1
ATOM 3713 N N . PRO B 1 141 ? 5 11.117 20.891 1 77.94 141 PRO B N 1
ATOM 3714 C CA . PRO B 1 141 ? 4.09 12.258 20.75 1 77.94 141 PRO B CA 1
ATOM 3715 C C . PRO B 1 141 ? 4.336 13.055 19.484 1 77.94 141 PRO B C 1
ATOM 3717 O O . PRO B 1 141 ? 5.434 13.016 18.922 1 77.94 141 PRO B O 1
ATOM 3720 N N . TRP B 1 142 ? 3.367 13.758 19.109 1 84.44 142 TRP B N 1
ATOM 3721 C CA . TRP B 1 142 ? 3.377 14.516 17.859 1 84.44 142 TRP B CA 1
ATOM 3722 C C . TRP B 1 142 ? 4.559 15.477 17.812 1 84.44 142 TRP B C 1
ATOM 3724 O O . TRP B 1 142 ? 4.855 16.156 18.812 1 84.44 142 TRP B O 1
ATOM 3734 N N . ALA B 1 143 ? 5.328 15.5 16.766 1 90.5 143 ALA B N 1
ATOM 3735 C CA . ALA B 1 143 ? 6.371 16.438 16.375 1 90.5 143 ALA B CA 1
ATOM 3736 C C . ALA B 1 143 ? 6.477 16.547 14.852 1 90.5 143 ALA B C 1
ATOM 3738 O O . ALA B 1 143 ? 6.07 15.625 14.133 1 90.5 143 ALA B O 1
ATOM 3739 N N . PRO B 1 144 ? 6.934 17.609 14.367 1 93.5 144 PRO B N 1
ATOM 3740 C CA . PRO B 1 144 ? 6.898 17.859 12.922 1 93.5 144 PRO B CA 1
ATOM 3741 C C . PRO B 1 144 ? 7.543 16.75 12.109 1 93.5 144 PRO B C 1
ATOM 3743 O O . PRO B 1 144 ? 7.102 16.453 10.992 1 93.5 144 PRO B O 1
ATOM 3746 N N . PHE B 1 145 ? 8.523 16.031 12.656 1 95.31 145 PHE B N 1
ATOM 3747 C CA . PHE B 1 145 ? 9.219 15.07 11.805 1 95.31 145 PHE B CA 1
ATOM 3748 C C . PHE B 1 145 ? 9.227 13.688 12.445 1 95.31 145 PHE B C 1
ATOM 3750 O O . PHE B 1 145 ? 10.102 12.867 12.148 1 95.31 145 PHE B O 1
ATOM 3757 N N . VAL B 1 146 ? 8.258 13.523 13.312 1 92.69 146 VAL B N 1
ATOM 3758 C CA . VAL B 1 146 ? 8.094 12.211 13.922 1 92.69 146 VAL B CA 1
ATOM 3759 C C . VAL B 1 146 ? 7.582 11.219 12.883 1 92.69 146 VAL B C 1
ATOM 3761 O O . VAL B 1 146 ? 6.746 11.562 12.039 1 92.69 146 VAL B O 1
ATOM 3764 N N . ASN B 1 147 ? 8.141 9.992 12.82 1 94.62 147 ASN B N 1
ATOM 3765 C CA . ASN B 1 147 ? 7.703 8.836 12.039 1 94.62 147 ASN B CA 1
ATOM 3766 C C . ASN B 1 147 ? 7.738 9.117 10.547 1 94.62 147 ASN B C 1
ATOM 3768 O O . ASN B 1 147 ? 7.051 8.461 9.766 1 94.62 147 ASN B O 1
ATOM 3772 N N . CYS B 1 148 ? 8.562 10.086 10.125 1 97.5 148 CYS B N 1
ATOM 3773 C CA . CYS B 1 148 ? 8.625 10.461 8.711 1 97.5 148 CYS B CA 1
ATOM 3774 C C . CYS B 1 148 ? 9.352 9.398 7.902 1 97.5 148 CYS B C 1
ATOM 3776 O O . CYS B 1 148 ? 10.375 8.867 8.344 1 97.5 148 CYS B O 1
ATOM 3778 N N . GLY B 1 149 ? 8.812 9.047 6.793 1 98.25 149 GLY B N 1
ATOM 3779 C CA . GLY B 1 149 ? 9.469 8.234 5.789 1 98.25 149 GLY B CA 1
ATOM 3780 C C . GLY B 1 149 ? 9.906 9.023 4.57 1 98.25 149 GLY B C 1
ATOM 3781 O O . GLY B 1 149 ? 10.203 10.219 4.672 1 98.25 149 GLY B O 1
ATOM 3782 N N . LEU B 1 150 ? 10.094 8.352 3.514 1 98.44 150 LEU B N 1
ATOM 3783 C CA . LEU B 1 150 ? 10.516 8.945 2.252 1 98.44 150 LEU B CA 1
ATOM 3784 C C . LEU B 1 150 ? 9.336 9.094 1.295 1 98.44 150 LEU B C 1
ATOM 3786 O O . LEU B 1 150 ? 8.398 8.289 1.33 1 98.44 150 LEU B O 1
ATOM 3790 N N . SER B 1 151 ? 9.375 10.047 0.471 1 97.69 151 SER B N 1
ATOM 3791 C CA . SER B 1 151 ? 8.297 10.312 -0.47 1 97.69 151 SER B CA 1
ATOM 3792 C C . SER B 1 151 ? 8.586 9.711 -1.838 1 97.69 151 SER B C 1
ATOM 3794 O O . SER B 1 151 ? 9.633 9.984 -2.434 1 97.69 151 SER B O 1
ATOM 3796 N N . ILE B 1 152 ? 7.641 8.992 -2.387 1 98.31 152 ILE B N 1
ATOM 3797 C CA . ILE B 1 152 ? 7.762 8.477 -3.748 1 98.31 152 ILE B CA 1
ATOM 3798 C C . ILE B 1 152 ? 7.586 9.617 -4.746 1 98.31 152 ILE B C 1
ATOM 3800 O O . ILE B 1 152 ? 7.941 9.484 -5.918 1 98.31 152 ILE B O 1
ATOM 3804 N N . GLY B 1 153 ? 7.031 10.711 -4.324 1 97.12 153 GLY B N 1
ATOM 3805 C CA . GLY B 1 153 ? 6.852 11.883 -5.16 1 97.12 153 GLY B CA 1
ATOM 3806 C C . GLY B 1 153 ? 8.094 12.75 -5.246 1 97.12 153 GLY B C 1
ATOM 3807 O O . GLY B 1 153 ? 8.086 13.797 -5.902 1 97.12 153 GLY B O 1
ATOM 3808 N N . HIS B 1 154 ? 9.172 12.359 -4.508 1 97.25 154 HIS B N 1
ATOM 3809 C CA . HIS B 1 154 ? 10.422 13.094 -4.625 1 97.25 154 HIS B CA 1
ATOM 3810 C C . HIS B 1 154 ? 10.859 13.211 -6.078 1 97.25 154 HIS B C 1
ATOM 3812 O O . HIS B 1 154 ? 10.75 12.25 -6.848 1 97.25 154 HIS B O 1
ATOM 3818 N N . PRO B 1 155 ? 11.344 14.359 -6.508 1 96.5 155 PRO B N 1
ATOM 3819 C CA . PRO B 1 155 ? 11.664 14.562 -7.922 1 96.5 155 PRO B CA 1
ATOM 3820 C C . PRO B 1 155 ? 12.812 13.672 -8.398 1 96.5 155 PRO B C 1
ATOM 3822 O O . PRO B 1 155 ? 13.719 13.359 -7.625 1 96.5 155 PRO B O 1
ATOM 3825 N N . SER B 1 156 ? 12.789 13.211 -9.586 1 94.75 156 SER B N 1
ATOM 3826 C CA . SER B 1 156 ? 13.852 12.57 -10.352 1 94.75 156 SER B CA 1
ATOM 3827 C C . SER B 1 156 ? 14.328 11.297 -9.672 1 94.75 156 SER B C 1
ATOM 3829 O O . SER B 1 156 ? 15.539 11.086 -9.523 1 94.75 156 SER B O 1
ATOM 3831 N N . LEU B 1 157 ? 13.375 10.523 -9.289 1 98.19 157 LEU B N 1
ATOM 3832 C CA . LEU B 1 157 ? 13.719 9.219 -8.727 1 98.19 157 LEU B CA 1
ATOM 3833 C C . LEU B 1 157 ? 14.195 8.266 -9.82 1 98.19 157 LEU B C 1
ATOM 3835 O O . LEU B 1 157 ? 13.875 8.461 -10.992 1 98.19 157 LEU B O 1
ATOM 3839 N N . THR B 1 158 ? 15 7.336 -9.43 1 98.81 158 THR B N 1
ATOM 3840 C CA . THR B 1 158 ? 15.305 6.191 -10.289 1 98.81 158 THR B CA 1
ATOM 3841 C C . THR B 1 158 ? 14.703 4.914 -9.719 1 98.81 158 THR B C 1
ATOM 3843 O O . THR B 1 158 ? 15.023 4.512 -8.602 1 98.81 158 THR B O 1
ATOM 3846 N N . ILE B 1 159 ? 13.836 4.301 -10.523 1 98.94 159 ILE B N 1
ATOM 3847 C CA . ILE B 1 159 ? 13.25 3.021 -10.141 1 98.94 159 ILE B CA 1
ATOM 3848 C C . ILE B 1 159 ? 13.891 1.899 -10.961 1 98.94 159 ILE B C 1
ATOM 3850 O O . ILE B 1 159 ? 13.859 1.92 -12.188 1 98.94 159 ILE B O 1
ATOM 3854 N N . GLY B 1 160 ? 14.516 0.98 -10.258 1 98.88 160 GLY B N 1
ATOM 3855 C CA . GLY B 1 160 ? 15.227 -0.117 -10.906 1 98.88 160 GLY B CA 1
ATOM 3856 C C . GLY B 1 160 ? 14.5 -1.443 -10.789 1 98.88 160 GLY B C 1
ATOM 3857 O O . GLY B 1 160 ? 13.914 -1.75 -9.75 1 98.88 160 GLY B O 1
ATOM 3858 N N . PHE B 1 161 ? 14.547 -2.223 -11.875 1 98.88 161 PHE B N 1
ATOM 3859 C CA . PHE B 1 161 ? 13.938 -3.547 -11.906 1 98.88 161 PHE B CA 1
ATOM 3860 C C . PHE B 1 161 ? 14.969 -4.609 -12.266 1 98.88 161 PHE B C 1
ATOM 3862 O O . PHE B 1 161 ? 15.664 -4.484 -13.273 1 98.88 161 PHE B O 1
ATOM 3869 N N . LEU B 1 162 ? 15.133 -5.598 -11.383 1 98.62 162 LEU B N 1
ATOM 3870 C CA . LEU B 1 162 ? 15.781 -6.832 -11.82 1 98.62 162 LEU B CA 1
ATOM 3871 C C . LEU B 1 162 ? 14.773 -7.758 -12.492 1 98.62 162 LEU B C 1
ATOM 3873 O O . LEU B 1 162 ? 14.047 -8.484 -11.82 1 98.62 162 LEU B O 1
ATOM 3877 N N . GLY B 1 163 ? 14.797 -7.777 -13.781 1 96.88 163 GLY B N 1
ATOM 3878 C CA . GLY B 1 163 ? 13.742 -8.398 -14.57 1 96.88 163 GLY B CA 1
ATOM 3879 C C . GLY B 1 163 ? 12.664 -7.422 -14.992 1 96.88 163 GLY B C 1
ATOM 3880 O O . GLY B 1 163 ? 12.18 -6.637 -14.172 1 96.88 163 GLY B O 1
ATOM 3881 N N . PHE B 1 164 ? 12.273 -7.457 -16.281 1 97.38 164 PHE B N 1
ATOM 3882 C CA . PHE B 1 164 ? 11.312 -6.469 -16.766 1 97.38 164 PHE B CA 1
ATOM 3883 C C . PHE B 1 164 ? 10.25 -7.121 -17.641 1 97.38 164 PHE B C 1
ATOM 3885 O O . PHE B 1 164 ? 10.008 -6.68 -18.766 1 97.38 164 PHE B O 1
ATOM 3892 N N . GLY B 1 165 ? 9.641 -8.148 -17.094 1 94.19 165 GLY B N 1
ATOM 3893 C CA . GLY B 1 165 ? 8.547 -8.836 -17.766 1 94.19 165 GLY B CA 1
ATOM 3894 C C . GLY B 1 165 ? 7.199 -8.195 -17.5 1 94.19 165 GLY B C 1
ATOM 3895 O O . GLY B 1 165 ? 7.117 -7 -17.203 1 94.19 165 GLY B O 1
ATOM 3896 N N . ARG B 1 166 ? 6.09 -8.922 -17.672 1 93.5 166 ARG B N 1
ATOM 3897 C CA . ARG B 1 166 ? 4.711 -8.453 -17.578 1 93.5 166 ARG B CA 1
ATOM 3898 C C . ARG B 1 166 ? 4.43 -7.844 -16.203 1 93.5 166 ARG B C 1
ATOM 3900 O O . ARG B 1 166 ? 3.807 -6.785 -16.109 1 93.5 166 ARG B O 1
ATOM 3907 N N . ILE B 1 167 ? 4.867 -8.484 -15.141 1 96.56 167 ILE B N 1
ATOM 3908 C CA . ILE B 1 167 ? 4.594 -8.031 -13.781 1 96.56 167 ILE B CA 1
ATOM 3909 C C . ILE B 1 167 ? 5.312 -6.711 -13.523 1 96.56 167 ILE B C 1
ATOM 3911 O O . ILE B 1 167 ? 4.746 -5.793 -12.922 1 96.56 167 ILE B O 1
ATOM 3915 N N . SER B 1 168 ? 6.605 -6.59 -14 1 98.25 168 SER B N 1
ATOM 3916 C CA . SER B 1 168 ? 7.348 -5.34 -13.852 1 98.25 168 SER B CA 1
ATOM 3917 C C . SER B 1 168 ? 6.641 -4.191 -14.555 1 98.25 168 SER B C 1
ATOM 3919 O O . SER B 1 168 ? 6.539 -3.09 -14.016 1 98.25 168 SER B O 1
ATOM 3921 N N . GLN B 1 169 ? 6.191 -4.461 -15.734 1 97.94 169 GLN B N 1
ATOM 3922 C CA . GLN B 1 169 ? 5.504 -3.428 -16.5 1 97.94 169 GLN B CA 1
ATOM 3923 C C . GLN B 1 169 ? 4.211 -3.002 -15.82 1 97.94 169 GLN B C 1
ATOM 3925 O O . GLN B 1 169 ? 3.906 -1.809 -15.742 1 97.94 169 GLN B O 1
ATOM 3930 N N . ALA B 1 170 ? 3.441 -3.992 -15.312 1 98.06 170 ALA B N 1
ATOM 3931 C CA . ALA B 1 170 ? 2.238 -3.676 -14.555 1 98.06 170 ALA B CA 1
ATOM 3932 C C . ALA B 1 170 ? 2.576 -2.865 -13.305 1 98.06 170 ALA B C 1
ATOM 3934 O O . ALA B 1 170 ? 1.817 -1.978 -12.906 1 98.06 170 ALA B O 1
ATOM 3935 N N . THR B 1 171 ? 3.689 -3.152 -12.688 1 98.81 171 THR B N 1
ATOM 3936 C CA . THR B 1 171 ? 4.145 -2.439 -11.5 1 98.81 171 THR B CA 1
ATOM 3937 C C . THR B 1 171 ? 4.492 -0.993 -11.836 1 98.81 171 THR B C 1
ATOM 3939 O O . THR B 1 171 ? 4.102 -0.071 -11.117 1 98.81 171 THR B O 1
ATOM 3942 N N . VAL B 1 172 ? 5.184 -0.772 -13 1 98.81 172 VAL B N 1
ATOM 3943 C CA . VAL B 1 172 ? 5.551 0.57 -13.438 1 98.81 172 VAL B CA 1
ATOM 3944 C C . VAL B 1 172 ? 4.293 1.413 -13.625 1 98.81 172 VAL B C 1
ATOM 3946 O O . VAL B 1 172 ? 4.219 2.545 -13.148 1 98.81 172 VAL B O 1
ATOM 3949 N N . GLN B 1 173 ? 3.342 0.834 -14.266 1 98.19 173 GLN B N 1
ATOM 3950 C CA . GLN B 1 173 ? 2.098 1.542 -14.555 1 98.19 173 GLN B CA 1
ATOM 3951 C C . GLN B 1 173 ? 1.439 2.035 -13.266 1 98.19 173 GLN B C 1
ATOM 3953 O O . GLN B 1 173 ? 0.94 3.16 -13.211 1 98.19 173 GLN B O 1
ATOM 3958 N N . ARG B 1 174 ? 1.436 1.256 -12.312 1 98.69 174 ARG B N 1
ATOM 3959 C CA . ARG B 1 174 ? 0.816 1.597 -11.039 1 98.69 174 ARG B CA 1
ATOM 3960 C C . ARG B 1 174 ? 1.66 2.611 -10.273 1 98.69 174 ARG B C 1
ATOM 3962 O O . ARG B 1 174 ? 1.133 3.596 -9.75 1 98.69 174 ARG B O 1
ATOM 3969 N N . LEU B 1 175 ? 2.967 2.43 -10.242 1 98.81 175 LEU B N 1
ATOM 3970 C CA . LEU B 1 175 ? 3.85 3.295 -9.469 1 98.81 175 LEU B CA 1
ATOM 3971 C C . LEU B 1 175 ? 3.82 4.723 -10 1 98.81 175 LEU B C 1
ATOM 3973 O O . LEU B 1 175 ? 3.928 5.68 -9.234 1 98.81 175 LEU B O 1
ATOM 3977 N N . LEU B 1 176 ? 3.693 4.859 -11.297 1 98.56 176 LEU B N 1
ATOM 3978 C CA . LEU B 1 176 ? 3.754 6.176 -11.922 1 98.56 176 LEU B CA 1
ATOM 3979 C C . LEU B 1 176 ? 2.607 7.059 -11.438 1 98.56 176 LEU B C 1
ATOM 3981 O O . LEU B 1 176 ? 2.715 8.289 -11.453 1 98.56 176 LEU B O 1
ATOM 3985 N N . ALA B 1 177 ? 1.516 6.477 -10.906 1 98.25 177 ALA B N 1
ATOM 3986 C CA . ALA B 1 177 ? 0.393 7.246 -10.383 1 98.25 177 ALA B CA 1
ATOM 3987 C C . ALA B 1 177 ? 0.785 7.98 -9.102 1 98.25 177 ALA B C 1
ATOM 3989 O O . ALA B 1 177 ? 0.086 8.898 -8.664 1 98.25 177 ALA B O 1
ATOM 3990 N N . PHE B 1 178 ? 1.893 7.617 -8.492 1 98.69 178 PHE B N 1
ATOM 3991 C CA . PHE B 1 178 ? 2.311 8.172 -7.215 1 98.69 178 PHE B CA 1
ATOM 3992 C C . PHE B 1 178 ? 3.492 9.117 -7.395 1 98.69 178 PHE B C 1
ATOM 3994 O O . PHE B 1 178 ? 3.844 9.867 -6.477 1 98.69 178 PHE B O 1
ATOM 4001 N N . THR B 1 179 ? 4.152 9.078 -8.555 1 98.44 179 THR B N 1
ATOM 4002 C CA . THR B 1 179 ? 5.422 9.781 -8.734 1 98.44 179 THR B CA 1
ATOM 4003 C C . THR B 1 179 ? 5.184 11.227 -9.172 1 98.44 179 THR B C 1
ATOM 4005 O O . THR B 1 179 ? 4.055 11.602 -9.492 1 98.44 179 THR B O 1
ATOM 4008 N N . ASN B 1 180 ? 6.25 12 -9.125 1 97.56 180 ASN B N 1
ATOM 4009 C CA . ASN B 1 180 ? 6.223 13.398 -9.516 1 97.56 180 ASN B CA 1
ATOM 4010 C C . ASN B 1 180 ? 5.902 13.562 -11 1 97.56 180 ASN B C 1
ATOM 4012 O O . ASN B 1 180 ? 6.598 13.008 -11.852 1 97.56 180 ASN B O 1
ATOM 4016 N N . LYS B 1 181 ? 4.914 14.328 -11.328 1 95.12 181 LYS B N 1
ATOM 4017 C CA . LYS B 1 181 ? 4.48 14.469 -12.719 1 95.12 181 LYS B CA 1
ATOM 4018 C C . LYS B 1 181 ? 5.352 15.477 -13.469 1 95.12 181 LYS B C 1
ATOM 4020 O O . LYS B 1 181 ? 5.551 15.352 -14.68 1 95.12 181 LYS B O 1
ATOM 4025 N N . GLU B 1 182 ? 5.848 16.484 -12.781 1 96.62 182 GLU B N 1
ATOM 4026 C CA . GLU B 1 182 ? 6.688 17.5 -13.398 1 96.62 182 GLU B CA 1
ATOM 4027 C C . GLU B 1 182 ? 8.117 17 -13.586 1 96.62 182 GLU B C 1
ATOM 4029 O O . GLU B 1 182 ? 8.797 17.406 -14.539 1 96.62 182 GLU B O 1
ATOM 4034 N N . GLN B 1 183 ? 8.594 16.219 -12.672 1 97.69 183 GLN B N 1
ATOM 4035 C CA . GLN B 1 183 ? 9.891 15.555 -12.727 1 97.69 183 GLN B CA 1
ATOM 4036 C C . GLN B 1 183 ? 9.75 14.047 -12.523 1 97.69 183 GLN B C 1
ATOM 4038 O O . GLN B 1 183 ? 10.102 13.523 -11.461 1 97.69 183 GLN B O 1
ATOM 4043 N N . PRO B 1 184 ? 9.32 13.383 -13.523 1 97.88 184 PRO B N 1
ATOM 4044 C CA . PRO B 1 184 ? 9.016 11.953 -13.398 1 97.88 184 PRO B CA 1
ATOM 4045 C C . PRO B 1 184 ? 10.266 11.102 -13.203 1 97.88 184 PRO B C 1
ATOM 4047 O O . PRO B 1 184 ? 11.383 11.562 -13.469 1 97.88 184 PRO B O 1
ATOM 4050 N N . PRO B 1 185 ? 10.078 9.945 -12.719 1 98.69 185 PRO B N 1
ATOM 4051 C CA . PRO B 1 185 ? 11.234 9.07 -12.516 1 98.69 185 PRO B CA 1
ATOM 4052 C C . PRO B 1 185 ? 11.797 8.516 -13.82 1 98.69 185 PRO B C 1
ATOM 4054 O O . PRO B 1 185 ? 11.117 8.562 -14.852 1 98.69 185 PRO B O 1
ATOM 4057 N N . ARG B 1 186 ? 13.047 8.086 -13.797 1 98.56 186 ARG B N 1
ATOM 4058 C CA . ARG B 1 186 ? 13.578 7.191 -14.82 1 98.56 186 ARG B CA 1
ATOM 4059 C C . ARG B 1 186 ? 13.453 5.734 -14.398 1 98.56 186 ARG B C 1
ATOM 4061 O O . ARG B 1 186 ? 13.609 5.41 -13.219 1 98.56 186 ARG B O 1
ATOM 4068 N N . ILE B 1 187 ? 13.172 4.855 -15.352 1 98.88 187 ILE B N 1
ATOM 4069 C CA . ILE B 1 187 ? 13.086 3.418 -15.109 1 98.88 187 ILE B CA 1
ATOM 4070 C C . ILE B 1 187 ? 14.312 2.723 -15.695 1 98.88 187 ILE B C 1
ATOM 4072 O O . ILE B 1 187 ? 14.609 2.877 -16.875 1 98.88 187 ILE B O 1
ATOM 4076 N N . LEU B 1 188 ? 15.047 2.039 -14.852 1 98.81 188 LEU B N 1
ATOM 4077 C CA . LEU B 1 188 ? 16.141 1.192 -15.297 1 98.81 188 LEU B CA 1
ATOM 4078 C C . LEU B 1 188 ? 15.828 -0.281 -15.062 1 98.81 188 LEU B C 1
ATOM 4080 O O . LEU B 1 188 ? 15.18 -0.633 -14.078 1 98.81 188 LEU B O 1
ATOM 4084 N N . TYR B 1 189 ? 16.203 -1.093 -15.977 1 98.75 189 TYR B N 1
ATOM 4085 C CA . TYR B 1 189 ? 15.961 -2.516 -15.766 1 98.75 189 TYR B CA 1
ATOM 4086 C C . TYR B 1 189 ? 17.109 -3.352 -16.328 1 98.75 189 TYR B C 1
ATOM 4088 O O . TYR B 1 189 ? 17.906 -2.861 -17.125 1 98.75 189 TYR B O 1
ATOM 4096 N N . THR B 1 190 ? 17.172 -4.578 -15.742 1 97.25 190 THR B N 1
ATOM 4097 C CA . THR B 1 190 ? 18.078 -5.57 -16.312 1 97.25 190 THR B CA 1
ATOM 4098 C C . THR B 1 190 ? 17.281 -6.695 -16.984 1 97.25 190 THR B C 1
ATOM 4100 O O . THR B 1 190 ? 16.109 -6.895 -16.688 1 97.25 190 THR B O 1
ATOM 4103 N N . SER B 1 191 ? 17.875 -7.301 -17.953 1 91.31 191 SER B N 1
ATOM 4104 C CA . SER B 1 191 ? 17.422 -8.555 -18.562 1 91.31 191 SER B CA 1
ATOM 4105 C C . SER B 1 191 ? 18.578 -9.531 -18.734 1 91.31 191 SER B C 1
ATOM 4107 O O . SER B 1 191 ? 19.734 -9.188 -18.438 1 91.31 191 SER B O 1
ATOM 4109 N N . SER B 1 192 ? 18.266 -10.742 -19.109 1 86.44 192 SER B N 1
ATOM 4110 C CA . SER B 1 192 ? 19.281 -11.789 -19.203 1 86.44 192 SER B CA 1
ATOM 4111 C C . SER B 1 192 ? 20.375 -11.391 -20.188 1 86.44 192 SER B C 1
ATOM 4113 O O . SER B 1 192 ? 21.547 -11.734 -19.984 1 86.44 192 SER B O 1
ATOM 4115 N N . TYR B 1 193 ? 20.047 -10.734 -21.281 1 86.44 193 TYR B N 1
ATOM 4116 C CA . TYR B 1 193 ? 21.047 -10.242 -22.234 1 86.44 193 TYR B CA 1
ATOM 4117 C C . TYR B 1 193 ? 20.5 -9.062 -23.031 1 86.44 193 TYR B C 1
ATOM 4119 O O . TYR B 1 193 ? 19.297 -8.883 -23.125 1 86.44 193 TYR B O 1
ATOM 4127 N N . ARG B 1 194 ? 21.453 -8.234 -23.406 1 90.12 194 ARG B N 1
ATOM 4128 C CA . ARG B 1 194 ? 21.109 -7.121 -24.281 1 90.12 194 ARG B CA 1
ATOM 4129 C C . ARG B 1 194 ? 20.781 -7.609 -25.688 1 90.12 194 ARG B C 1
ATOM 4131 O O . ARG B 1 194 ? 21.609 -8.258 -26.328 1 90.12 194 ARG B O 1
ATOM 4138 N N . ARG B 1 195 ? 19.641 -7.258 -26.141 1 93.94 195 ARG B N 1
ATOM 4139 C CA . ARG B 1 195 ? 19.234 -7.676 -27.484 1 93.94 195 ARG B CA 1
ATOM 4140 C C . ARG B 1 195 ? 19.766 -6.727 -28.547 1 93.94 195 ARG B C 1
ATOM 4142 O O . ARG B 1 195 ? 20.094 -5.574 -28.25 1 93.94 195 ARG B O 1
ATOM 4149 N N . ASP B 1 196 ? 19.844 -7.23 -29.75 1 95.25 196 ASP B N 1
ATOM 4150 C CA . ASP B 1 196 ? 20.344 -6.426 -30.859 1 95.25 196 ASP B CA 1
ATOM 4151 C C . ASP B 1 196 ? 19.484 -5.172 -31.047 1 95.25 196 ASP B C 1
ATOM 4153 O O . ASP B 1 196 ? 20.016 -4.105 -31.391 1 95.25 196 ASP B O 1
ATOM 4157 N N . ASN B 1 197 ? 18.297 -5.238 -30.828 1 97.31 197 ASN B N 1
ATOM 4158 C CA . ASN B 1 197 ? 17.375 -4.121 -30.984 1 97.31 197 ASN B CA 1
ATOM 4159 C C . ASN B 1 197 ? 17 -3.504 -29.656 1 97.31 197 ASN B C 1
ATOM 4161 O O . ASN B 1 197 ? 15.859 -3.055 -29.469 1 97.31 197 ASN B O 1
ATOM 4165 N N . GLN B 1 198 ? 17.922 -3.508 -28.75 1 96.88 198 GLN B N 1
ATOM 4166 C CA . GLN B 1 198 ? 17.656 -3.074 -27.391 1 96.88 198 GLN B CA 1
ATOM 4167 C C . GLN B 1 198 ? 17.188 -1.622 -27.359 1 96.88 198 GLN B C 1
ATOM 4169 O O . GLN B 1 198 ? 16.266 -1.281 -26.609 1 96.88 198 GLN B O 1
ATOM 4174 N N . ASP B 1 199 ? 17.797 -0.758 -28.141 1 97.06 199 ASP B N 1
ATOM 4175 C CA . ASP B 1 199 ? 17.438 0.655 -28.156 1 97.06 199 ASP B CA 1
ATOM 4176 C C . ASP B 1 199 ? 15.977 0.842 -28.562 1 97.06 199 ASP B C 1
ATOM 4178 O O . ASP B 1 199 ? 15.289 1.713 -28.031 1 97.06 199 ASP B O 1
ATOM 4182 N N . GLU B 1 200 ? 15.578 0.1 -29.484 1 98 200 GLU B N 1
ATOM 4183 C CA . GLU B 1 200 ? 14.188 0.152 -29.938 1 98 200 GLU B CA 1
ATOM 4184 C C . GLU B 1 200 ? 13.234 -0.341 -28.844 1 98 200 GLU B C 1
ATOM 4186 O O . GLU B 1 200 ? 12.156 0.229 -28.656 1 98 200 GLU B O 1
ATOM 4191 N N . ILE B 1 201 ? 13.633 -1.383 -28.234 1 97.56 201 ILE B N 1
ATOM 4192 C CA . ILE B 1 201 ? 12.836 -1.933 -27.156 1 97.56 201 ILE B CA 1
ATOM 4193 C C . ILE B 1 201 ? 12.68 -0.887 -26.047 1 97.56 201 ILE B C 1
ATOM 4195 O O . ILE B 1 201 ? 11.562 -0.621 -25.594 1 97.56 201 ILE B O 1
ATOM 4199 N N . ASP B 1 202 ? 13.773 -0.246 -25.703 1 98.19 202 ASP B N 1
ATOM 4200 C CA . ASP B 1 202 ? 13.766 0.775 -24.672 1 98.19 202 ASP B CA 1
ATOM 4201 C C . ASP B 1 202 ? 12.891 1.961 -25.062 1 98.19 202 ASP B C 1
ATOM 4203 O O . ASP B 1 202 ? 12.133 2.482 -24.234 1 98.19 202 ASP B O 1
ATOM 4207 N N . ALA B 1 203 ? 13.016 2.354 -26.25 1 98.38 203 ALA B N 1
ATOM 4208 C CA . ALA B 1 203 ? 12.203 3.455 -26.766 1 98.38 203 ALA B CA 1
ATOM 4209 C C . ALA B 1 203 ? 10.719 3.107 -26.703 1 98.38 203 ALA B C 1
ATOM 4211 O O . ALA B 1 203 ? 9.883 3.969 -26.406 1 98.38 203 ALA B O 1
ATOM 4212 N N . GLY B 1 204 ? 10.453 1.925 -27.078 1 98.31 204 GLY B N 1
ATOM 4213 C CA . GLY B 1 204 ? 9.086 1.457 -27 1 98.31 204 GLY B CA 1
ATOM 4214 C C . GLY B 1 204 ? 8.516 1.497 -25.594 1 98.31 204 GLY B C 1
ATOM 4215 O O . GLY B 1 204 ? 7.391 1.955 -25.375 1 98.31 204 GLY B O 1
ATOM 4216 N N . PHE B 1 205 ? 9.25 0.985 -24.656 1 98.06 205 PHE B N 1
ATOM 4217 C CA . PHE B 1 205 ? 8.844 1.058 -23.25 1 98.06 205 PHE B CA 1
ATOM 4218 C C . PHE B 1 205 ? 8.68 2.508 -22.812 1 98.06 205 PHE B C 1
ATOM 4220 O O . PHE B 1 205 ? 7.703 2.85 -22.141 1 98.06 205 PHE B O 1
ATOM 4227 N N . SER B 1 206 ? 9.633 3.375 -23.188 1 98.69 206 SER B N 1
ATOM 4228 C CA . SER B 1 206 ? 9.578 4.785 -22.812 1 98.69 206 SER B CA 1
ATOM 4229 C C . SER B 1 206 ? 8.312 5.449 -23.344 1 98.69 206 SER B C 1
ATOM 4231 O O . SER B 1 206 ? 7.684 6.246 -22.641 1 98.69 206 SER B O 1
ATOM 4233 N N . LYS B 1 207 ? 7.977 5.148 -24.562 1 98.38 207 LYS B N 1
ATOM 4234 C CA . LYS B 1 207 ? 6.754 5.68 -25.156 1 98.38 207 LYS B CA 1
ATOM 4235 C C . LYS B 1 207 ? 5.52 5.18 -24.422 1 98.38 207 LYS B C 1
ATOM 4237 O O . LYS B 1 207 ? 4.602 5.957 -24.141 1 98.38 207 LYS B O 1
ATOM 4242 N N . THR B 1 208 ? 5.535 3.924 -24.109 1 97.94 208 THR B N 1
ATOM 4243 C CA . THR B 1 208 ? 4.398 3.291 -23.453 1 97.94 208 THR B CA 1
ATOM 4244 C C . THR B 1 208 ? 4.141 3.938 -22.094 1 97.94 208 THR B C 1
ATOM 4246 O O . THR B 1 208 ? 2.99 4.207 -21.734 1 97.94 208 THR B O 1
ATOM 4249 N N . PHE B 1 209 ? 5.152 4.23 -21.359 1 98.19 209 PHE B N 1
ATOM 4250 C CA . PHE B 1 209 ? 4.988 4.66 -19.969 1 98.19 209 PHE B CA 1
ATOM 4251 C C . PHE B 1 209 ? 5.105 6.176 -19.859 1 98.19 209 PHE B C 1
ATOM 4253 O O . PHE B 1 209 ? 4.754 6.754 -18.828 1 98.19 209 PHE B O 1
ATOM 4260 N N . GLY B 1 210 ? 5.594 6.832 -20.891 1 97.88 210 GLY B N 1
ATOM 4261 C CA . GLY B 1 210 ? 5.715 8.281 -20.891 1 97.88 210 GLY B CA 1
ATOM 4262 C C . GLY B 1 210 ? 6.871 8.781 -20.047 1 97.88 210 GLY B C 1
ATOM 4263 O O . GLY B 1 210 ? 6.863 9.93 -19.594 1 97.88 210 GLY B O 1
ATOM 4264 N N . VAL B 1 211 ? 7.816 7.859 -19.672 1 98.56 211 VAL B N 1
ATOM 4265 C CA . VAL B 1 211 ? 9.047 8.18 -18.953 1 98.56 211 VAL B CA 1
ATOM 4266 C C . VAL B 1 211 ? 10.219 7.418 -19.562 1 98.56 211 VAL B C 1
ATOM 4268 O O . VAL B 1 211 ? 10.023 6.477 -20.344 1 98.56 211 VAL B O 1
ATOM 4271 N N . GLU B 1 212 ? 11.445 7.824 -19.203 1 98.44 212 GLU B N 1
ATOM 4272 C CA . GLU B 1 212 ? 12.609 7.117 -19.719 1 98.44 212 GLU B CA 1
ATOM 4273 C C . GLU B 1 212 ? 12.695 5.703 -19.156 1 98.44 212 GLU B C 1
ATOM 4275 O O . GLU B 1 212 ? 12.68 5.52 -17.938 1 98.44 212 GLU B O 1
ATOM 4280 N N . VAL B 1 213 ? 12.727 4.734 -19.984 1 98.75 213 VAL B N 1
ATOM 4281 C CA . VAL B 1 213 ? 12.953 3.334 -19.641 1 98.75 213 VAL B CA 1
ATOM 4282 C C . VAL B 1 213 ? 14.172 2.805 -20.391 1 98.75 213 VAL B C 1
ATOM 4284 O O . VAL B 1 213 ? 14.219 2.854 -21.625 1 98.75 213 VAL B O 1
ATOM 4287 N N . ARG B 1 214 ? 15.125 2.271 -19.656 1 98.25 214 ARG B N 1
ATOM 4288 C CA . ARG B 1 214 ? 16.344 1.839 -20.312 1 98.25 214 ARG B CA 1
ATOM 4289 C C . ARG B 1 214 ? 16.938 0.605 -19.641 1 98.25 214 ARG B C 1
ATOM 4291 O O . ARG B 1 214 ? 16.922 0.503 -18.406 1 98.25 214 ARG B O 1
ATOM 4298 N N . ARG B 1 215 ? 17.359 -0.298 -20.438 1 98.44 215 ARG B N 1
ATOM 4299 C CA . ARG B 1 215 ? 18.125 -1.429 -19.906 1 98.44 215 ARG B CA 1
ATOM 4300 C C . ARG B 1 215 ? 19.516 -0.99 -19.453 1 98.44 215 ARG B C 1
ATOM 4302 O O . ARG B 1 215 ? 20.172 -0.203 -20.125 1 98.44 215 ARG B O 1
ATOM 4309 N N . GLU B 1 216 ? 19.906 -1.423 -18.328 1 97.62 216 GLU B N 1
ATOM 4310 C CA . GLU B 1 216 ? 21.234 -1.143 -17.781 1 97.62 216 GLU B CA 1
ATOM 4311 C C . GLU B 1 216 ? 21.844 -2.395 -17.156 1 97.62 216 GLU B C 1
ATOM 4313 O O . GLU B 1 216 ? 21.156 -3.379 -16.906 1 97.62 216 GLU B O 1
ATOM 4318 N N . GLU B 1 217 ? 23.094 -2.332 -16.969 1 96.19 217 GLU B N 1
ATOM 4319 C CA . GLU B 1 217 ? 23.797 -3.412 -16.281 1 96.19 217 GLU B CA 1
ATOM 4320 C C . GLU B 1 217 ? 23.484 -3.416 -14.789 1 96.19 217 GLU B C 1
ATOM 4322 O O . GLU B 1 217 ? 23.125 -2.381 -14.227 1 96.19 217 GLU B O 1
ATOM 4327 N N . ARG B 1 218 ? 23.734 -4.559 -14.234 1 95.81 218 ARG B N 1
ATOM 4328 C CA . ARG B 1 218 ? 23.406 -4.812 -12.836 1 95.81 218 ARG B CA 1
ATOM 4329 C C . ARG B 1 218 ? 24.078 -3.795 -11.922 1 95.81 218 ARG B C 1
ATOM 4331 O O . ARG B 1 218 ? 23.438 -3.26 -11.008 1 95.81 218 ARG B O 1
ATOM 4338 N N . GLU B 1 219 ? 25.297 -3.449 -12.164 1 96.06 219 GLU B N 1
ATOM 4339 C CA . GLU B 1 219 ? 26.062 -2.553 -11.305 1 96.06 219 GLU B CA 1
ATOM 4340 C C . GLU B 1 219 ? 25.531 -1.126 -11.375 1 96.06 219 GLU B C 1
ATOM 4342 O O . GLU B 1 219 ? 25.484 -0.418 -10.367 1 96.06 219 GLU B O 1
ATOM 4347 N N . THR B 1 220 ? 25.188 -0.783 -12.547 1 97.38 220 THR B N 1
ATOM 4348 C CA . THR B 1 220 ? 24.594 0.54 -12.734 1 97.38 220 THR B CA 1
ATOM 4349 C C . THR B 1 220 ? 23.25 0.642 -12.008 1 97.38 220 THR B C 1
ATOM 4351 O O . THR B 1 220 ? 22.969 1.657 -11.375 1 97.38 220 THR B O 1
ATOM 4354 N N . LEU B 1 221 ? 22.516 -0.353 -12.125 1 97.88 221 LEU B N 1
ATOM 4355 C CA . LEU B 1 221 ? 21.234 -0.399 -11.43 1 97.88 221 LEU B CA 1
ATOM 4356 C C . LEU B 1 221 ? 21.438 -0.28 -9.922 1 97.88 221 LEU B C 1
ATOM 4358 O O . LEU B 1 221 ? 20.719 0.467 -9.25 1 97.88 221 LEU B O 1
ATOM 4362 N N . ALA B 1 222 ? 22.375 -0.969 -9.375 1 98.31 222 ALA B N 1
ATOM 4363 C CA . ALA B 1 222 ? 22.656 -0.952 -7.938 1 98.31 222 ALA B CA 1
ATOM 4364 C C . ALA B 1 222 ? 23 0.459 -7.461 1 98.31 222 ALA B C 1
ATOM 4366 O O . ALA B 1 222 ? 22.469 0.918 -6.445 1 98.31 222 ALA B O 1
ATOM 4367 N N . SER B 1 223 ? 23.781 1.18 -8.188 1 98.44 223 SER B N 1
ATOM 4368 C CA . SER B 1 223 ? 24.312 2.461 -7.734 1 98.44 223 SER B CA 1
ATOM 4369 C C . SER B 1 223 ? 23.297 3.586 -7.957 1 98.44 223 SER B C 1
ATOM 4371 O O . SER B 1 223 ? 23.359 4.613 -7.281 1 98.44 223 SER B O 1
ATOM 4373 N N . GLN B 1 224 ? 22.359 3.379 -8.859 1 98.56 224 GLN B N 1
ATOM 4374 C CA . GLN B 1 224 ? 21.531 4.52 -9.258 1 98.56 224 GLN B CA 1
ATOM 4375 C C . GLN B 1 224 ? 20.109 4.391 -8.711 1 98.56 224 GLN B C 1
ATOM 4377 O O . GLN B 1 224 ? 19.406 5.387 -8.586 1 98.56 224 GLN B O 1
ATOM 4382 N N . ALA B 1 225 ? 19.688 3.23 -8.406 1 98.75 225 ALA B N 1
ATOM 4383 C CA . ALA B 1 225 ? 18.281 3.014 -8.055 1 98.75 225 ALA B CA 1
ATOM 4384 C C . ALA B 1 225 ? 17.969 3.59 -6.672 1 98.75 225 ALA B C 1
ATOM 4386 O O . ALA B 1 225 ? 18.734 3.387 -5.723 1 98.75 225 ALA B O 1
ATOM 4387 N N . ASP B 1 226 ? 16.938 4.406 -6.559 1 98.88 226 ASP B N 1
ATOM 4388 C CA . ASP B 1 226 ? 16.344 4.789 -5.281 1 98.88 226 ASP B CA 1
ATO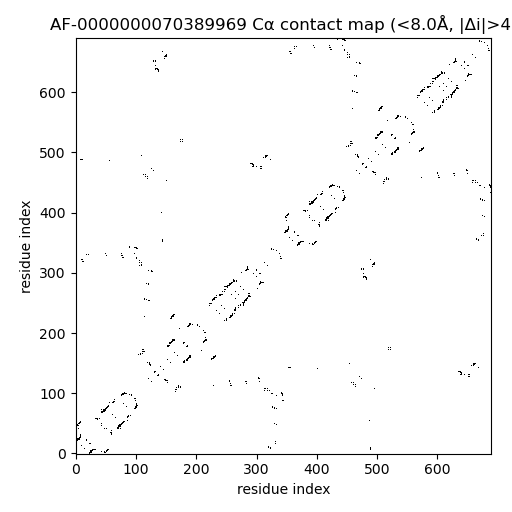M 4389 C C . ASP B 1 226 ? 15.398 3.703 -4.766 1 98.88 226 ASP B C 1
ATOM 4391 O O . ASP B 1 226 ? 15.234 3.543 -3.557 1 98.88 226 ASP B O 1
ATOM 4395 N N . ILE B 1 227 ? 14.742 3.037 -5.695 1 98.94 227 ILE B N 1
ATOM 4396 C CA . ILE B 1 227 ? 13.852 1.907 -5.457 1 98.94 227 ILE B CA 1
ATOM 4397 C C . ILE B 1 227 ? 14.273 0.727 -6.332 1 98.94 227 ILE B C 1
ATOM 4399 O O . ILE B 1 227 ? 14.312 0.838 -7.559 1 98.94 227 ILE B O 1
ATOM 4403 N N . LEU B 1 228 ? 14.625 -0.344 -5.715 1 98.94 228 LEU B N 1
ATOM 4404 C CA . LEU B 1 228 ? 14.984 -1.56 -6.441 1 98.94 228 LEU B CA 1
ATOM 4405 C C . LEU B 1 228 ? 13.914 -2.633 -6.254 1 98.94 228 LEU B C 1
ATOM 4407 O O . LEU B 1 228 ? 13.602 -3.012 -5.125 1 98.94 228 LEU B O 1
ATOM 4411 N N . ILE B 1 229 ? 13.398 -3.139 -7.348 1 98.94 229 ILE B N 1
ATOM 4412 C CA . ILE B 1 229 ? 12.359 -4.164 -7.309 1 98.94 229 ILE B CA 1
ATOM 4413 C C . ILE B 1 229 ? 12.859 -5.426 -8.008 1 98.94 229 ILE B C 1
ATOM 4415 O O . ILE B 1 229 ? 13.273 -5.379 -9.164 1 98.94 229 ILE B O 1
ATOM 4419 N N . VAL B 1 230 ? 12.797 -6.504 -7.281 1 98.88 230 VAL B N 1
ATOM 4420 C CA . VAL B 1 230 ? 13.25 -7.793 -7.793 1 98.88 230 VAL B CA 1
ATOM 4421 C C . VAL B 1 230 ? 12.07 -8.57 -8.367 1 98.88 230 VAL B C 1
ATOM 4423 O O . VAL B 1 230 ? 11.148 -8.938 -7.629 1 98.88 230 VAL B O 1
ATOM 4426 N N . LEU B 1 231 ? 12.117 -8.875 -9.68 1 97.56 231 LEU B N 1
ATOM 4427 C CA . LEU B 1 231 ? 11.023 -9.57 -10.352 1 97.56 231 LEU B CA 1
ATOM 4428 C C . LEU B 1 231 ? 11.562 -10.516 -11.422 1 97.56 231 LEU B C 1
ATOM 4430 O O . LEU B 1 231 ? 10.836 -10.906 -12.336 1 97.56 231 LEU B O 1
ATOM 4434 N N . CYS B 1 232 ? 12.82 -10.867 -11.344 1 94.69 232 CYS B N 1
ATOM 4435 C CA . CYS B 1 232 ? 13.375 -11.844 -12.266 1 94.69 232 CYS B CA 1
ATOM 4436 C C . CYS B 1 232 ? 13.133 -13.266 -11.766 1 94.69 232 CYS B C 1
ATOM 4438 O O . CYS B 1 232 ? 12.844 -13.469 -10.586 1 94.69 232 CYS B O 1
ATOM 4440 N N . ASP B 1 233 ? 13.32 -14.219 -12.633 1 88.5 233 ASP B N 1
ATOM 4441 C CA . ASP B 1 233 ? 13.148 -15.625 -12.281 1 88.5 233 ASP B CA 1
ATOM 4442 C C . ASP B 1 233 ? 14.32 -16.141 -11.453 1 88.5 233 ASP B C 1
ATOM 4444 O O . ASP B 1 233 ? 15.453 -15.68 -11.625 1 88.5 233 ASP B O 1
ATOM 4448 N N . LEU B 1 234 ? 14.016 -17.062 -10.602 1 91.12 234 LEU B N 1
ATOM 4449 C CA . LEU B 1 234 ? 15.086 -17.734 -9.883 1 91.12 234 LEU B CA 1
ATOM 4450 C C . LEU B 1 234 ? 15.68 -18.859 -10.734 1 91.12 234 LEU B C 1
ATOM 4452 O O . LEU B 1 234 ? 14.945 -19.719 -11.242 1 91.12 234 LEU B O 1
ATOM 4456 N N . ASN B 1 235 ? 16.828 -18.812 -11.008 1 87.44 235 ASN B N 1
ATOM 4457 C CA . ASN B 1 235 ? 17.672 -19.828 -11.633 1 87.44 235 ASN B CA 1
ATOM 4458 C C . ASN B 1 235 ? 19.109 -19.781 -11.109 1 87.44 235 ASN B C 1
ATOM 4460 O O . ASN B 1 235 ? 19.422 -18.969 -10.258 1 87.44 235 ASN B O 1
ATOM 4464 N N . PRO B 1 236 ? 19.969 -20.672 -11.578 1 90.12 236 PRO B N 1
ATOM 4465 C CA . PRO B 1 236 ? 21.328 -20.672 -11.023 1 90.12 236 PRO B CA 1
ATOM 4466 C C . PRO B 1 236 ? 22.047 -19.344 -11.188 1 90.12 236 PRO B C 1
ATOM 4468 O O . PRO B 1 236 ? 22.844 -18.953 -10.328 1 90.12 236 PRO B O 1
ATOM 4471 N N . SER B 1 237 ? 21.797 -18.625 -12.211 1 92.81 237 SER B N 1
ATOM 4472 C CA . SER B 1 237 ? 22.484 -17.359 -12.484 1 92.81 237 SER B CA 1
ATOM 4473 C C . SER B 1 237 ? 21.891 -16.219 -11.664 1 92.81 237 SER B C 1
ATOM 4475 O O . SER B 1 237 ? 22.516 -15.164 -11.516 1 92.81 237 SER B O 1
ATOM 4477 N N . THR B 1 238 ? 20.688 -16.359 -11.078 1 94.81 238 THR B N 1
ATOM 4478 C CA . THR B 1 238 ? 20.062 -15.258 -10.367 1 94.81 238 THR B CA 1
ATOM 4479 C C . THR B 1 238 ? 20.016 -15.523 -8.867 1 94.81 238 THR B C 1
ATOM 4481 O O . THR B 1 238 ? 19.609 -14.672 -8.086 1 94.81 238 THR B O 1
ATOM 4484 N N . LYS B 1 239 ? 20.438 -16.734 -8.492 1 96.56 239 LYS B N 1
ATOM 4485 C CA . LYS B 1 239 ? 20.594 -16.984 -7.062 1 96.56 239 LYS B CA 1
ATOM 4486 C C . LYS B 1 239 ? 21.625 -16.031 -6.449 1 96.56 239 LYS B C 1
ATOM 4488 O O . LYS B 1 239 ? 22.719 -15.859 -6.988 1 96.56 239 LYS B O 1
ATOM 4493 N N . ASP B 1 240 ? 21.297 -15.32 -5.387 1 98.12 240 ASP B N 1
ATOM 4494 C CA . ASP B 1 240 ? 22.141 -14.383 -4.664 1 98.12 240 ASP B CA 1
ATOM 4495 C C . ASP B 1 240 ? 22.562 -13.211 -5.562 1 98.12 240 ASP B C 1
ATOM 4497 O O . ASP B 1 240 ? 23.656 -12.68 -5.434 1 98.12 240 ASP B O 1
ATOM 4501 N N . LEU B 1 241 ? 21.672 -12.984 -6.508 1 97.94 241 LEU B N 1
ATOM 4502 C CA . LEU B 1 241 ? 21.906 -11.852 -7.391 1 97.94 241 LEU B CA 1
ATOM 4503 C C . LEU B 1 241 ? 22.094 -10.562 -6.59 1 97.94 241 LEU B C 1
ATOM 4505 O O . LEU B 1 241 ? 22.906 -9.711 -6.953 1 97.94 241 LEU B O 1
ATOM 4509 N N . VAL B 1 242 ? 21.328 -10.344 -5.59 1 98.75 242 VAL B N 1
ATOM 4510 C CA . VAL B 1 242 ? 21.484 -9.234 -4.652 1 98.75 242 VAL B CA 1
ATOM 4511 C C . VAL B 1 242 ? 22.266 -9.688 -3.424 1 98.75 242 VAL B C 1
ATOM 4513 O O . VAL B 1 242 ? 21.672 -10.211 -2.469 1 98.75 242 VAL B O 1
ATOM 4516 N N . ASN B 1 243 ? 23.516 -9.547 -3.504 1 98.69 243 ASN B N 1
ATOM 4517 C CA . ASN B 1 243 ? 24.438 -9.945 -2.447 1 98.69 243 ASN B CA 1
ATOM 4518 C C . ASN B 1 243 ? 25.109 -8.734 -1.806 1 98.69 243 ASN B C 1
ATOM 4520 O O . ASN B 1 243 ? 24.719 -7.598 -2.059 1 98.69 243 ASN B O 1
ATOM 4524 N N . LYS B 1 244 ? 26.094 -8.977 -1.025 1 98.62 244 LYS B N 1
ATOM 4525 C CA . LYS B 1 244 ? 26.781 -7.938 -0.278 1 98.62 244 LYS B CA 1
ATOM 4526 C C . LYS B 1 244 ? 27.344 -6.871 -1.214 1 98.62 244 LYS B C 1
ATOM 4528 O O . LYS B 1 244 ? 27.203 -5.672 -0.962 1 98.62 244 LYS B O 1
ATOM 4533 N N . ASN B 1 245 ? 27.984 -7.312 -2.264 1 98.5 245 ASN B N 1
ATOM 4534 C CA . ASN B 1 245 ? 28.578 -6.391 -3.221 1 98.5 245 ASN B CA 1
ATOM 4535 C C . ASN B 1 245 ? 27.531 -5.48 -3.854 1 98.5 245 ASN B C 1
ATOM 4537 O O . ASN B 1 245 ? 27.75 -4.277 -4.004 1 98.5 245 ASN B O 1
ATOM 4541 N N . PHE B 1 246 ? 26.453 -6.023 -4.215 1 98.75 246 PHE B N 1
ATOM 4542 C CA . PHE B 1 246 ? 25.359 -5.262 -4.801 1 98.75 246 PHE B CA 1
ATOM 4543 C C . PHE B 1 246 ? 24.828 -4.234 -3.809 1 98.75 246 PHE B C 1
ATOM 4545 O O . PHE B 1 246 ? 24.719 -3.051 -4.133 1 98.75 246 PHE B O 1
ATOM 4552 N N . LEU B 1 247 ? 24.547 -4.641 -2.609 1 98.88 247 LEU B N 1
ATOM 4553 C CA . LEU B 1 247 ? 23.938 -3.824 -1.569 1 98.88 247 LEU B CA 1
ATOM 4554 C C . LEU B 1 247 ? 24.844 -2.672 -1.173 1 98.88 247 LEU B C 1
ATOM 4556 O O . LEU B 1 247 ? 24.375 -1.566 -0.894 1 98.88 247 LEU B O 1
ATOM 4560 N N . GLN B 1 248 ? 26.109 -2.893 -1.208 1 98.56 248 GLN B N 1
ATOM 4561 C CA . GLN B 1 248 ? 27.078 -1.875 -0.826 1 98.56 248 GLN B CA 1
ATOM 4562 C C . GLN B 1 248 ? 27.094 -0.727 -1.831 1 98.56 248 GLN B C 1
ATOM 4564 O O . GLN B 1 248 ? 27.5 0.39 -1.498 1 98.56 248 GLN B O 1
ATOM 4569 N N . LYS B 1 249 ? 26.703 -1.003 -3 1 98.56 249 LYS B N 1
ATOM 4570 C CA . LYS B 1 249 ? 26.719 0.007 -4.055 1 98.56 249 LYS B CA 1
ATOM 4571 C C . LYS B 1 249 ? 25.438 0.839 -4.039 1 98.56 249 LYS B C 1
ATOM 4573 O O . LYS B 1 249 ? 25.375 1.896 -4.672 1 98.56 249 LYS B O 1
ATOM 4578 N N . MET B 1 250 ? 24.422 0.387 -3.367 1 98.75 250 MET B N 1
ATOM 4579 C CA . MET B 1 250 ? 23.141 1.088 -3.35 1 98.75 250 MET B CA 1
ATOM 4580 C C . MET B 1 250 ? 23.234 2.379 -2.545 1 98.75 250 MET B C 1
ATOM 4582 O O . MET B 1 250 ? 24.125 2.525 -1.703 1 98.75 250 MET B O 1
ATOM 4586 N N . LYS B 1 251 ? 22.328 3.289 -2.818 1 98.5 251 LYS B N 1
ATOM 4587 C CA . LYS B 1 251 ? 22.219 4.527 -2.057 1 98.5 251 LYS B CA 1
ATOM 4588 C C . LYS B 1 251 ? 21.734 4.262 -0.635 1 98.5 251 LYS B C 1
ATOM 4590 O O . LYS B 1 251 ? 20.891 3.395 -0.418 1 98.5 251 LYS B O 1
ATOM 4595 N N . LYS B 1 252 ? 22.156 5.02 0.291 1 98.25 252 LYS B N 1
ATOM 4596 C CA . LYS B 1 252 ? 21.734 4.891 1.684 1 98.25 252 LYS B CA 1
ATOM 4597 C C . LYS B 1 252 ? 20.234 5.117 1.829 1 98.25 252 LYS B C 1
ATOM 4599 O O . LYS B 1 252 ? 19.609 4.547 2.717 1 98.25 252 LYS B O 1
ATOM 4604 N N . SER B 1 253 ? 19.672 5.895 0.946 1 98.06 253 SER B N 1
ATOM 4605 C CA . SER B 1 253 ? 18.25 6.211 0.994 1 98.06 253 SER B CA 1
ATOM 4606 C C . SER B 1 253 ? 17.438 5.203 0.189 1 98.06 253 SER B C 1
ATOM 4608 O O . SER B 1 253 ? 16.203 5.309 0.116 1 98.06 253 SER B O 1
ATOM 4610 N N . ALA B 1 254 ? 18.047 4.223 -0.427 1 98.81 254 ALA B N 1
ATOM 4611 C CA . ALA B 1 254 ? 17.359 3.309 -1.327 1 98.81 254 ALA B CA 1
ATOM 4612 C C . ALA B 1 254 ? 16.594 2.242 -0.543 1 98.81 254 ALA B C 1
ATOM 4614 O O . ALA B 1 254 ? 16.938 1.94 0.602 1 98.81 254 ALA B O 1
ATOM 4615 N N . ILE B 1 255 ? 15.57 1.736 -1.168 1 98.94 255 ILE B N 1
ATOM 4616 C CA . ILE B 1 255 ? 14.859 0.591 -0.61 1 98.94 255 ILE B CA 1
ATOM 4617 C C . ILE B 1 255 ? 14.938 -0.585 -1.581 1 98.94 255 ILE B C 1
ATOM 4619 O O . ILE B 1 255 ? 15.172 -0.397 -2.777 1 98.94 255 ILE B O 1
ATOM 4623 N N . LEU B 1 256 ? 14.789 -1.768 -1.03 1 98.94 256 LEU B N 1
ATOM 4624 C CA . LEU B 1 256 ? 14.75 -3.018 -1.78 1 98.94 256 LEU B CA 1
ATOM 4625 C C . LEU B 1 256 ? 13.414 -3.721 -1.598 1 98.94 256 LEU B C 1
ATOM 4627 O O . LEU B 1 256 ? 12.922 -3.85 -0.473 1 98.94 256 LEU B O 1
ATOM 4631 N N . VAL B 1 257 ? 12.789 -4.113 -2.684 1 98.94 257 VAL B N 1
ATOM 4632 C CA . VAL B 1 257 ? 11.547 -4.879 -2.648 1 98.94 257 VAL B CA 1
ATOM 4633 C C . VAL B 1 257 ? 11.727 -6.18 -3.434 1 98.94 257 VAL B C 1
ATOM 4635 O O . VAL B 1 257 ? 12.18 -6.164 -4.578 1 98.94 257 VAL B O 1
ATOM 4638 N N . ASN B 1 258 ? 11.398 -7.305 -2.801 1 98.94 258 ASN B N 1
ATOM 4639 C CA . ASN B 1 258 ? 11.469 -8.602 -3.469 1 98.94 258 ASN B CA 1
ATOM 4640 C C . ASN B 1 258 ? 10.109 -9.297 -3.488 1 98.94 258 ASN B C 1
ATOM 4642 O O . ASN B 1 258 ? 9.602 -9.703 -2.443 1 98.94 258 ASN B O 1
ATOM 4646 N N . VAL B 1 259 ? 9.539 -9.453 -4.656 1 98.25 259 VAL B N 1
ATOM 4647 C CA . VAL B 1 259 ? 8.266 -10.148 -4.812 1 98.25 259 VAL B CA 1
ATOM 4648 C C . VAL B 1 259 ? 8.43 -11.32 -5.777 1 98.25 259 VAL B C 1
ATOM 4650 O O . VAL B 1 259 ? 7.453 -11.797 -6.355 1 98.25 259 VAL B O 1
ATOM 4653 N N . ALA B 1 260 ? 9.641 -11.695 -6.023 1 96.25 260 ALA B N 1
ATOM 4654 C CA . ALA B 1 260 ? 9.953 -12.82 -6.898 1 96.25 260 ALA B CA 1
ATOM 4655 C C . ALA B 1 260 ? 10.164 -14.102 -6.098 1 96.25 260 ALA B C 1
ATOM 4657 O O . ALA B 1 260 ? 9.203 -14.711 -5.617 1 96.25 260 ALA B O 1
ATOM 4658 N N . ARG B 1 261 ? 11.477 -14.43 -5.855 1 95.38 261 ARG B N 1
ATOM 4659 C CA . ARG B 1 261 ? 11.844 -15.586 -5.051 1 95.38 261 ARG B CA 1
ATOM 4660 C C . ARG B 1 261 ? 12.867 -15.203 -3.982 1 95.38 261 ARG B C 1
ATOM 4662 O O . ARG B 1 261 ? 13.75 -14.375 -4.227 1 95.38 261 ARG B O 1
ATOM 4669 N N . GLY B 1 262 ? 12.773 -15.82 -2.797 1 97.19 262 GLY B N 1
ATOM 4670 C CA . GLY B 1 262 ? 13.617 -15.5 -1.659 1 97.19 262 GLY B CA 1
ATOM 4671 C C . GLY B 1 262 ? 15.102 -15.555 -1.982 1 97.19 262 GLY B C 1
ATOM 4672 O O . GLY B 1 262 ? 15.82 -14.578 -1.779 1 97.19 262 GLY B O 1
ATOM 4673 N N . PRO B 1 263 ? 15.547 -16.625 -2.658 1 97.31 263 PRO B N 1
ATOM 4674 C CA . PRO B 1 263 ? 16.984 -16.859 -2.816 1 97.31 263 PRO B CA 1
ATOM 4675 C C . PRO B 1 263 ? 17.641 -15.883 -3.775 1 97.31 263 PRO B C 1
ATOM 4677 O O . PRO B 1 263 ? 18.875 -15.859 -3.893 1 97.31 263 PRO B O 1
ATOM 4680 N N . ILE B 1 264 ? 16.922 -15.062 -4.422 1 98.12 264 ILE B N 1
ATOM 4681 C CA . ILE B 1 264 ? 17.516 -14.055 -5.293 1 98.12 264 ILE B CA 1
ATOM 4682 C C . ILE B 1 264 ? 18.219 -13 -4.449 1 98.12 264 ILE B C 1
ATOM 4684 O O . ILE B 1 264 ? 19.25 -12.453 -4.859 1 98.12 264 ILE B O 1
ATOM 4688 N N . VAL B 1 265 ? 17.719 -12.727 -3.279 1 98.88 265 VAL B N 1
ATOM 4689 C CA . VAL B 1 265 ? 18.312 -11.797 -2.318 1 98.88 265 VAL B CA 1
ATOM 4690 C C . VAL B 1 265 ? 18.953 -12.578 -1.174 1 98.88 265 VAL B C 1
ATOM 4692 O O . VAL B 1 265 ? 18.281 -13.344 -0.483 1 98.88 265 VAL B O 1
ATOM 4695 N N . ASN B 1 266 ? 20.234 -12.391 -0.983 1 98.81 266 ASN B N 1
ATOM 4696 C CA . ASN B 1 266 ? 20.906 -13.039 0.138 1 98.81 266 ASN B CA 1
ATOM 4697 C C . ASN B 1 266 ? 20.438 -12.484 1.477 1 98.81 266 ASN B C 1
ATOM 4699 O O . ASN B 1 266 ? 20.688 -11.32 1.795 1 98.81 266 ASN B O 1
ATOM 4703 N N . SER B 1 267 ? 19.844 -13.328 2.297 1 98.56 267 SER B N 1
ATOM 4704 C CA . SER B 1 267 ? 19.188 -12.891 3.523 1 98.56 267 SER B CA 1
ATOM 4705 C C . SER B 1 267 ? 20.203 -12.328 4.52 1 98.56 267 SER B C 1
ATOM 4707 O O . SER B 1 267 ? 19.938 -11.328 5.188 1 98.56 267 SER B O 1
ATOM 4709 N N . GLU B 1 268 ? 21.297 -13 4.656 1 98.56 268 GLU B N 1
ATOM 4710 C CA . GLU B 1 268 ? 22.312 -12.555 5.605 1 98.56 268 GLU B CA 1
ATOM 4711 C C . GLU B 1 268 ? 22.891 -11.203 5.195 1 98.56 268 GLU B C 1
ATOM 4713 O O . GLU B 1 268 ? 23.047 -10.305 6.031 1 98.56 268 GLU B O 1
ATOM 4718 N N . ASP B 1 269 ? 23.203 -11.086 3.934 1 98.88 269 ASP B N 1
ATOM 4719 C CA . ASP B 1 269 ? 23.734 -9.82 3.42 1 98.88 269 ASP B CA 1
ATOM 4720 C C . ASP B 1 269 ? 22.719 -8.695 3.576 1 98.88 269 ASP B C 1
ATOM 4722 O O . ASP B 1 269 ? 23.078 -7.566 3.916 1 98.88 269 ASP B O 1
ATOM 4726 N N . LEU B 1 270 ? 21.516 -8.984 3.291 1 98.94 270 LEU B N 1
ATOM 4727 C CA . LEU B 1 270 ? 20.453 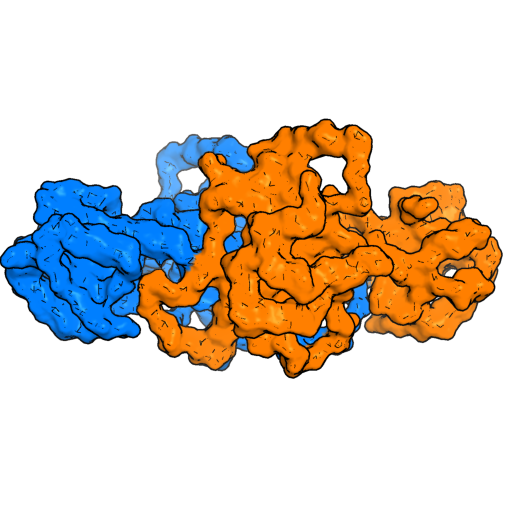-7.984 3.441 1 98.94 270 LEU B CA 1
ATOM 4728 C C . LEU B 1 270 ? 20.344 -7.539 4.895 1 98.94 270 LEU B C 1
ATOM 4730 O O . LEU B 1 270 ? 20.203 -6.348 5.176 1 98.94 270 LEU B O 1
ATOM 4734 N N . HIS B 1 271 ? 20.344 -8.516 5.809 1 98.88 271 HIS B N 1
ATOM 4735 C CA . HIS B 1 271 ? 20.281 -8.188 7.23 1 98.88 271 HIS B CA 1
ATOM 4736 C C . HIS B 1 271 ? 21.391 -7.219 7.613 1 98.88 271 HIS B C 1
ATOM 4738 O O . HIS B 1 271 ? 21.141 -6.211 8.281 1 98.88 271 HIS B O 1
ATOM 4744 N N . GLU B 1 272 ? 22.562 -7.523 7.18 1 98.81 272 GLU B N 1
ATOM 4745 C CA . GLU B 1 272 ? 23.703 -6.664 7.484 1 98.81 272 GLU B CA 1
ATOM 4746 C C . GLU B 1 272 ? 23.516 -5.262 6.918 1 98.81 272 GLU B C 1
ATOM 4748 O O . GLU B 1 272 ? 23.797 -4.27 7.59 1 98.81 272 GLU B O 1
ATOM 4753 N N . ALA B 1 273 ? 23.062 -5.156 5.699 1 98.88 273 ALA B N 1
ATOM 4754 C CA . ALA B 1 273 ? 22.859 -3.871 5.039 1 98.88 273 ALA B CA 1
ATOM 4755 C C . ALA B 1 273 ? 21.812 -3.041 5.785 1 98.88 273 ALA B C 1
ATOM 4757 O O . ALA B 1 273 ? 21.969 -1.825 5.93 1 98.88 273 ALA B O 1
ATOM 4758 N N . LEU B 1 274 ? 20.797 -3.658 6.273 1 98.88 274 LEU B N 1
ATOM 4759 C CA . LEU B 1 274 ? 19.719 -2.961 6.965 1 98.88 274 LEU B CA 1
ATOM 4760 C C . LEU B 1 274 ? 20.172 -2.51 8.352 1 98.88 274 LEU B C 1
ATOM 4762 O O . LEU B 1 274 ? 19.859 -1.39 8.773 1 98.88 274 LEU B O 1
ATOM 4766 N N . VAL B 1 275 ? 20.891 -3.367 9.047 1 98.69 275 VAL B N 1
ATOM 4767 C CA . VAL B 1 275 ? 21.359 -3.057 10.391 1 98.69 275 VAL B CA 1
ATOM 4768 C C . VAL B 1 275 ? 22.359 -1.894 10.336 1 98.69 275 VAL B C 1
ATOM 4770 O O . VAL B 1 275 ? 22.312 -0.998 11.188 1 98.69 275 VAL B O 1
ATOM 4773 N N . SER B 1 276 ? 23.234 -1.891 9.297 1 98.5 276 SER B N 1
ATOM 4774 C CA . SER B 1 276 ? 24.266 -0.877 9.188 1 98.5 276 SER B CA 1
ATOM 4775 C C . SER B 1 276 ? 23.734 0.417 8.594 1 98.5 276 SER B C 1
ATOM 4777 O O . SER B 1 276 ? 24.422 1.438 8.578 1 98.5 276 SER 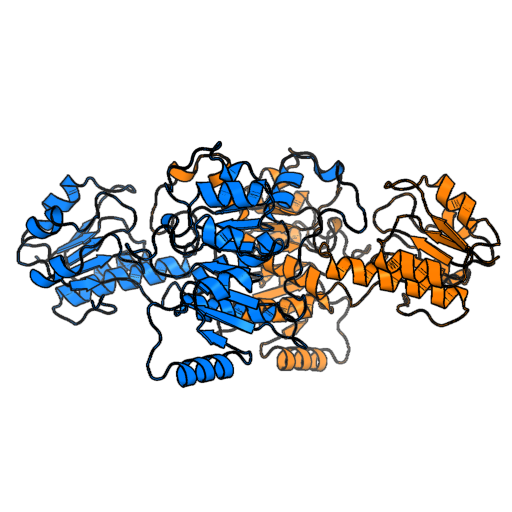B O 1
ATOM 4779 N N . GLY B 1 277 ? 22.594 0.339 8.07 1 98.25 277 GLY B N 1
ATOM 4780 C CA . GLY B 1 277 ? 22.031 1.513 7.422 1 98.25 277 GLY B CA 1
ATOM 4781 C C . GLY B 1 277 ? 22.594 1.746 6.027 1 98.25 277 GLY B C 1
ATOM 4782 O O . GLY B 1 277 ? 22.609 2.879 5.543 1 98.25 277 GLY B O 1
ATOM 4783 N N . GLN B 1 278 ? 23.062 0.689 5.445 1 98.38 278 GLN B N 1
ATOM 4784 C CA . GLN B 1 278 ? 23.531 0.777 4.07 1 98.38 278 GLN B CA 1
ATOM 4785 C C . GLN B 1 278 ? 22.391 1.115 3.113 1 98.38 278 GLN B C 1
ATOM 4787 O O . GLN B 1 278 ? 22.609 1.77 2.09 1 98.38 278 GLN B O 1
ATOM 4792 N N . ILE B 1 279 ? 21.25 0.654 3.373 1 98.88 279 ILE B N 1
ATOM 4793 C CA . ILE B 1 279 ? 20.031 1.05 2.66 1 98.88 279 ILE B CA 1
ATOM 4794 C C . ILE B 1 279 ? 18.953 1.437 3.662 1 98.88 279 ILE B C 1
ATOM 4796 O O . ILE B 1 279 ? 19.062 1.143 4.855 1 98.88 279 ILE B O 1
ATOM 4800 N N . PHE B 1 280 ? 17.953 2.08 3.242 1 98.75 280 PHE B N 1
ATOM 4801 C CA . PHE B 1 280 ? 16.922 2.66 4.086 1 98.75 280 PHE B CA 1
ATOM 4802 C C . PHE B 1 280 ? 16 1.577 4.645 1 98.75 280 PHE B C 1
ATOM 4804 O O . PHE B 1 280 ? 15.617 1.628 5.812 1 98.75 280 PHE B O 1
ATOM 4811 N N . GLY B 1 281 ? 15.609 0.61 3.781 1 98.88 281 GLY B N 1
ATOM 4812 C CA . GLY B 1 281 ? 14.672 -0.42 4.203 1 98.88 281 GLY B CA 1
ATOM 4813 C C . GLY B 1 281 ? 14.414 -1.464 3.131 1 98.88 281 GLY B C 1
ATOM 4814 O O . GLY B 1 281 ? 14.914 -1.347 2.01 1 98.88 281 GLY B O 1
ATOM 4815 N N . ALA B 1 282 ? 13.617 -2.482 3.514 1 98.94 282 ALA B N 1
ATOM 4816 C CA . ALA B 1 282 ? 13.273 -3.547 2.574 1 98.94 282 ALA B CA 1
ATOM 4817 C C . ALA B 1 282 ? 11.844 -4.039 2.797 1 98.94 282 ALA B C 1
ATOM 4819 O O . ALA B 1 282 ? 11.359 -4.055 3.93 1 98.94 282 ALA B O 1
ATOM 4820 N N . GLY B 1 283 ? 11.148 -4.309 1.747 1 98.94 283 GLY B N 1
ATOM 4821 C CA . GLY B 1 283 ? 9.875 -5.012 1.716 1 98.94 283 GLY B CA 1
ATOM 4822 C C . GLY B 1 283 ? 9.938 -6.324 0.96 1 98.94 283 GLY B C 1
ATOM 4823 O O . GLY B 1 283 ? 10.289 -6.352 -0.221 1 98.94 283 GLY B O 1
ATOM 4824 N N . LEU B 1 284 ? 9.586 -7.402 1.649 1 98.94 284 LEU B N 1
ATOM 4825 C CA . LEU B 1 284 ? 9.75 -8.742 1.093 1 98.94 284 LEU B CA 1
ATOM 4826 C C . LEU B 1 284 ? 8.43 -9.5 1.106 1 98.94 284 LEU B C 1
ATOM 4828 O O . LEU B 1 284 ? 7.793 -9.633 2.154 1 98.94 284 LEU B O 1
ATOM 4832 N N . ASP B 1 285 ? 8.062 -10.008 -0.038 1 98.69 285 ASP B N 1
ATOM 4833 C CA . ASP B 1 285 ? 6.934 -10.938 -0.089 1 98.69 285 ASP B CA 1
ATOM 4834 C C . ASP B 1 285 ? 7.414 -12.383 -0.024 1 98.69 285 ASP B C 1
ATOM 4836 O O . ASP B 1 285 ? 6.605 -13.305 0.111 1 98.69 285 ASP B O 1
ATOM 4840 N N . VAL B 1 286 ? 8.703 -12.547 -0.199 1 97.69 286 VAL B N 1
ATOM 4841 C CA . VAL B 1 286 ? 9.336 -13.867 -0.242 1 97.69 286 VAL B CA 1
ATOM 4842 C C . VAL B 1 286 ? 10.609 -13.852 0.6 1 97.69 286 VAL B C 1
ATOM 4844 O O . VAL B 1 286 ? 11.227 -12.805 0.792 1 97.69 286 VAL B O 1
ATOM 4847 N N . LEU B 1 287 ? 10.914 -14.906 1.084 1 97.25 287 LEU B N 1
ATOM 4848 C CA . LEU B 1 287 ? 12.094 -15.062 1.933 1 97.25 287 LEU B CA 1
ATOM 4849 C C . LEU B 1 287 ? 12.703 -16.453 1.771 1 97.25 287 LEU B C 1
ATOM 4851 O O . LEU B 1 287 ? 11.977 -17.438 1.643 1 97.25 287 LEU B O 1
ATOM 4855 N N . THR B 1 288 ? 14.008 -16.469 1.791 1 96.81 288 THR B N 1
ATOM 4856 C CA . THR B 1 288 ? 14.672 -17.766 1.739 1 96.81 288 THR B CA 1
ATOM 4857 C C . THR B 1 288 ? 14.258 -18.625 2.93 1 96.81 288 THR B C 1
ATOM 4859 O O . THR B 1 288 ? 14.273 -18.172 4.07 1 96.81 288 THR B O 1
ATOM 4862 N N . GLY B 1 289 ? 13.875 -19.875 2.668 1 93.5 289 GLY B N 1
ATOM 4863 C CA . GLY B 1 289 ? 13.492 -20.781 3.736 1 93.5 289 GLY B CA 1
ATOM 4864 C C . GLY B 1 289 ? 12 -20.781 4.016 1 93.5 289 GLY B C 1
ATOM 4865 O O . GLY B 1 289 ? 11.523 -21.562 4.844 1 93.5 289 GLY B O 1
ATOM 4866 N N . GLU B 1 290 ? 11.172 -19.938 3.35 1 93.5 290 GLU B N 1
ATOM 4867 C CA . GLU B 1 290 ? 9.727 -19.891 3.549 1 93.5 290 GLU B CA 1
ATOM 4868 C C . GLU B 1 290 ? 9.086 -21.25 3.234 1 93.5 290 GLU B C 1
ATOM 4870 O O . GLU B 1 290 ? 9.617 -22.031 2.447 1 93.5 290 GLU B O 1
ATOM 4875 N N . PRO B 1 291 ? 8.078 -21.547 3.896 1 92.5 291 PRO B N 1
ATOM 4876 C CA . PRO B 1 291 ? 7.371 -20.781 4.926 1 92.5 291 PRO B CA 1
ATOM 4877 C C . PRO B 1 291 ? 7.91 -21.047 6.332 1 92.5 291 PRO B C 1
ATOM 4879 O O . PRO B 1 291 ? 7.312 -20.594 7.316 1 92.5 291 PRO B O 1
ATOM 4882 N N . ASP B 1 292 ? 9 -21.859 6.387 1 93.62 292 ASP B N 1
ATOM 4883 C CA . ASP B 1 292 ? 9.586 -22.188 7.68 1 93.62 292 ASP B CA 1
ATOM 4884 C C . ASP B 1 292 ? 10.484 -21.062 8.18 1 93.62 292 ASP B C 1
ATOM 4886 O O . ASP B 1 292 ? 11.711 -21.156 8.094 1 93.62 292 ASP B O 1
ATOM 4890 N N . ILE B 1 293 ? 9.867 -20.031 8.695 1 96.62 293 ILE B N 1
ATOM 4891 C CA . ILE B 1 293 ? 10.555 -18.844 9.188 1 96.62 293 ILE B CA 1
ATOM 4892 C C . ILE B 1 293 ? 10.227 -18.641 10.672 1 96.62 293 ILE B C 1
ATOM 4894 O O . ILE B 1 293 ? 9.086 -18.328 11.023 1 96.62 293 ILE B O 1
ATOM 4898 N N . PRO B 1 294 ? 11.156 -18.844 11.492 1 96.75 294 PRO B N 1
ATOM 4899 C CA . PRO B 1 294 ? 10.891 -18.672 12.914 1 96.75 294 PRO B CA 1
ATOM 4900 C C . PRO B 1 294 ? 10.727 -17.203 13.305 1 96.75 294 PRO B C 1
ATOM 4902 O O . PRO B 1 294 ? 11.195 -16.312 12.578 1 96.75 294 PRO B O 1
ATOM 4905 N N . ALA B 1 295 ? 10.109 -16.922 14.445 1 96.12 295 ALA B N 1
ATOM 4906 C CA . ALA B 1 295 ? 9.812 -15.57 14.906 1 96.12 295 ALA B CA 1
ATOM 4907 C C . ALA B 1 295 ? 11.094 -14.773 15.141 1 96.12 295 ALA B C 1
ATOM 4909 O O . ALA B 1 295 ? 11.102 -13.547 15.031 1 96.12 295 ALA B O 1
ATOM 4910 N N . ASP B 1 296 ? 12.188 -15.484 15.453 1 97.5 296 ASP B N 1
ATOM 4911 C CA . ASP B 1 296 ? 13.43 -14.789 15.773 1 97.5 296 ASP B CA 1
ATOM 4912 C C . ASP B 1 296 ? 14.336 -14.688 14.547 1 97.5 296 ASP B C 1
ATOM 4914 O O . ASP B 1 296 ? 15.523 -14.406 14.672 1 97.5 296 ASP B O 1
ATOM 4918 N N . HIS B 1 297 ? 13.797 -15.062 13.391 1 97.88 297 HIS B N 1
ATOM 4919 C CA . HIS B 1 297 ? 14.57 -14.836 12.172 1 97.88 297 HIS B CA 1
ATOM 4920 C C . HIS B 1 297 ? 15.156 -13.43 12.148 1 97.88 297 HIS B C 1
ATOM 4922 O O . HIS B 1 297 ? 14.461 -12.453 12.445 1 97.88 297 HIS B O 1
ATOM 4928 N N . PRO B 1 298 ? 16.391 -13.203 11.797 1 98.25 298 PRO B N 1
ATOM 4929 C CA . PRO B 1 298 ? 17.078 -11.914 11.906 1 98.25 298 PRO B CA 1
ATOM 4930 C C . PRO B 1 298 ? 16.344 -10.789 11.164 1 98.25 298 PRO B C 1
ATOM 4932 O O . PRO B 1 298 ? 16.219 -9.68 11.695 1 98.25 298 PRO B O 1
ATOM 4935 N N . LEU B 1 299 ? 15.828 -11 10.031 1 98.44 299 LEU B N 1
ATOM 4936 C CA . LEU B 1 299 ? 15.172 -9.969 9.234 1 98.44 299 LEU B CA 1
ATOM 4937 C C . LEU B 1 299 ? 13.859 -9.539 9.867 1 98.44 299 LEU B C 1
ATOM 4939 O O . LEU B 1 299 ? 13.383 -8.422 9.648 1 98.44 299 LEU B O 1
ATOM 4943 N N . LEU B 1 300 ? 13.203 -10.438 10.664 1 97.62 300 LEU B N 1
ATOM 4944 C CA . LEU B 1 300 ? 11.914 -10.141 11.281 1 97.62 300 LEU B CA 1
ATOM 4945 C C . LEU B 1 300 ? 12.094 -9.258 12.508 1 97.62 300 LEU B C 1
ATOM 4947 O O . LEU B 1 300 ? 11.117 -8.68 13.008 1 97.62 300 LEU B O 1
ATOM 4951 N N . THR B 1 301 ? 13.297 -9.156 13.016 1 96.25 301 THR B N 1
ATOM 4952 C CA . THR B 1 301 ? 13.555 -8.383 14.227 1 96.25 301 THR B CA 1
ATOM 4953 C C . THR B 1 301 ? 13.781 -6.91 13.891 1 96.25 301 THR B C 1
ATOM 4955 O O . THR B 1 301 ? 13.852 -6.066 14.781 1 96.25 301 THR B O 1
ATOM 4958 N N . LEU B 1 302 ? 13.922 -6.625 12.648 1 97.69 302 LEU B N 1
ATOM 4959 C CA . LEU B 1 302 ? 14.258 -5.273 12.211 1 97.69 302 LEU B CA 1
ATOM 4960 C C . LEU B 1 302 ? 13 -4.453 11.945 1 97.69 302 LEU B C 1
ATOM 4962 O O . LEU B 1 302 ? 12.047 -4.949 11.344 1 97.69 302 LEU B O 1
ATOM 4966 N N . ASP B 1 303 ? 12.992 -3.242 12.312 1 95.62 303 ASP B N 1
ATOM 4967 C CA . ASP B 1 303 ? 11.875 -2.334 12.062 1 95.62 303 ASP B CA 1
ATOM 4968 C C . ASP B 1 303 ? 11.812 -1.928 10.594 1 95.62 303 ASP B C 1
ATOM 4970 O O . ASP B 1 303 ? 10.734 -1.657 10.062 1 95.62 303 ASP B O 1
ATOM 4974 N N . ASN B 1 304 ? 12.969 -1.871 9.977 1 98.19 304 ASN B N 1
ATOM 4975 C CA . ASN B 1 304 ? 13.023 -1.361 8.609 1 98.19 304 ASN B CA 1
ATOM 4976 C C . ASN B 1 304 ? 12.977 -2.492 7.586 1 98.19 304 ASN B C 1
ATOM 4978 O O . ASN B 1 304 ? 13.445 -2.336 6.457 1 98.19 304 ASN B O 1
ATOM 4982 N N . CYS B 1 305 ? 12.445 -3.637 7.984 1 98.69 305 CYS B N 1
ATOM 4983 C CA . CYS B 1 305 ? 12.195 -4.754 7.078 1 98.69 305 CYS B CA 1
ATOM 4984 C C . CYS B 1 305 ? 10.773 -5.281 7.25 1 98.69 305 CYS B C 1
ATOM 4986 O O . CYS B 1 305 ? 10.414 -5.777 8.32 1 98.69 305 CYS B O 1
ATOM 4988 N N . LEU B 1 306 ? 10.008 -5.121 6.262 1 98.5 306 LEU B N 1
ATOM 4989 C CA . LEU B 1 306 ? 8.641 -5.613 6.238 1 98.5 306 LEU B CA 1
ATOM 4990 C C . LEU B 1 306 ? 8.539 -6.906 5.434 1 98.5 306 LEU B C 1
ATOM 4992 O O . LEU B 1 306 ? 8.984 -6.961 4.281 1 98.5 306 LEU B O 1
ATOM 4996 N N . VAL B 1 307 ? 7.988 -7.988 6.02 1 98.56 307 VAL B N 1
ATOM 4997 C CA . VAL B 1 307 ? 7.918 -9.289 5.355 1 98.56 307 VAL B CA 1
ATOM 4998 C C . VAL B 1 307 ? 6.469 -9.758 5.301 1 98.56 307 VAL B C 1
ATOM 5000 O O . VAL B 1 307 ? 5.766 -9.75 6.316 1 98.56 307 VAL B O 1
ATOM 5003 N N . LEU B 1 308 ? 6.023 -10.125 4.156 1 98.38 308 LEU B N 1
ATOM 5004 C CA . LEU B 1 308 ? 4.715 -10.727 3.916 1 98.38 308 LEU B CA 1
ATOM 5005 C C . LEU B 1 308 ? 4.848 -12.211 3.604 1 98.38 308 LEU B C 1
ATOM 5007 O O . LEU B 1 308 ? 5.922 -12.68 3.229 1 98.38 308 LEU B O 1
ATOM 5011 N N . PRO B 1 309 ? 3.803 -12.992 3.787 1 97.38 309 PRO B N 1
ATOM 5012 C CA . PRO B 1 309 ? 3.842 -14.445 3.588 1 97.38 309 PRO B CA 1
ATOM 5013 C C . PRO B 1 309 ? 3.449 -14.859 2.17 1 97.38 309 PRO B C 1
ATOM 5015 O O . PRO B 1 309 ? 2.531 -15.664 1.988 1 97.38 309 PRO B O 1
ATOM 5018 N N . HIS B 1 310 ? 4.203 -14.281 1.203 1 96.5 310 HIS B N 1
ATOM 5019 C CA . HIS B 1 310 ? 4.039 -14.68 -0.19 1 96.5 310 HIS B CA 1
ATOM 5020 C C . HIS B 1 310 ? 2.604 -14.461 -0.661 1 96.5 310 HIS B C 1
ATOM 5022 O O . HIS B 1 310 ? 1.965 -15.383 -1.169 1 96.5 310 HIS B O 1
ATOM 5028 N N . LEU B 1 311 ? 2.162 -13.203 -0.659 1 97.81 311 LEU B N 1
ATOM 5029 C CA . LEU B 1 311 ? 0.778 -12.828 -0.924 1 97.81 311 LEU B CA 1
ATOM 5030 C C . LEU B 1 311 ? 0.604 -12.383 -2.373 1 97.81 311 LEU B C 1
ATOM 5032 O O . LEU B 1 311 ? -0.469 -11.914 -2.758 1 97.81 311 LEU B O 1
ATOM 5036 N N . GLY B 1 312 ? 1.559 -12.422 -3.178 1 96.94 312 GLY B N 1
ATOM 5037 C CA . GLY B 1 312 ? 1.562 -11.883 -4.527 1 96.94 312 GLY B CA 1
ATOM 5038 C C . GLY B 1 312 ? 0.274 -12.148 -5.281 1 96.94 312 GLY B C 1
ATOM 5039 O O . GLY B 1 312 ? -0.424 -11.211 -5.676 1 96.94 312 GLY B O 1
ATOM 5040 N N . SER B 1 313 ? -0.108 -13.375 -5.324 1 96.62 313 SER B N 1
ATOM 5041 C CA . SER B 1 313 ? -1.288 -13.742 -6.102 1 96.62 313 SER B CA 1
ATOM 5042 C C . SER B 1 313 ? -2.492 -13.984 -5.195 1 96.62 313 SER B C 1
ATOM 5044 O O . SER B 1 313 ? -3.545 -14.43 -5.656 1 96.62 313 SER B O 1
ATOM 5046 N N . ALA B 1 314 ? -2.412 -13.672 -3.941 1 97.25 314 ALA B N 1
ATOM 5047 C CA . ALA B 1 314 ? -3.367 -14.156 -2.947 1 97.25 314 ALA B CA 1
ATOM 5048 C C . ALA B 1 314 ? -4.613 -13.273 -2.91 1 97.25 314 ALA B C 1
ATOM 5050 O O . ALA B 1 314 ? -4.914 -12.656 -1.885 1 97.25 314 ALA B O 1
ATOM 5051 N N . ASP B 1 315 ? -5.352 -13.188 -3.91 1 97.88 315 ASP B N 1
ATOM 5052 C CA . ASP B 1 315 ? -6.738 -12.727 -3.916 1 97.88 315 ASP B CA 1
ATOM 5053 C C . ASP B 1 315 ? -7.641 -13.711 -4.66 1 97.88 315 ASP B C 1
ATOM 5055 O O . ASP B 1 315 ? -7.172 -14.469 -5.512 1 97.88 315 ASP B O 1
ATOM 5059 N N . TYR B 1 316 ? -8.859 -13.766 -4.359 1 97.88 316 TYR B N 1
ATOM 5060 C CA . TYR B 1 316 ? -9.781 -14.797 -4.812 1 97.88 316 TYR B CA 1
ATOM 5061 C C . TYR B 1 316 ? -9.938 -14.766 -6.328 1 97.88 316 TYR B C 1
ATOM 5063 O O . TYR B 1 316 ? -9.953 -15.812 -6.98 1 97.88 316 TYR B O 1
ATOM 5071 N N . ASP B 1 317 ? -10.086 -13.594 -6.918 1 97.75 317 ASP B N 1
ATOM 5072 C CA . ASP B 1 317 ? -10.258 -13.477 -8.367 1 97.75 317 ASP B CA 1
ATOM 5073 C C . ASP B 1 317 ? -9.062 -14.078 -9.109 1 97.75 317 ASP B C 1
ATOM 5075 O O . ASP B 1 317 ? -9.234 -14.852 -10.047 1 97.75 317 ASP B O 1
ATOM 5079 N N . THR B 1 318 ? -7.898 -13.766 -8.641 1 98 318 THR B N 1
ATOM 5080 C CA . THR B 1 318 ? -6.668 -14.211 -9.281 1 98 318 THR B CA 1
ATOM 5081 C C . THR B 1 318 ? -6.477 -15.711 -9.102 1 98 318 THR B C 1
ATOM 5083 O O . THR B 1 318 ? -6.168 -16.422 -10.062 1 98 318 THR B O 1
ATOM 5086 N N . ARG B 1 319 ? -6.695 -16.203 -7.863 1 98.06 319 ARG B N 1
ATOM 5087 C CA . ARG B 1 319 ? -6.512 -17.625 -7.613 1 98.06 319 ARG B CA 1
ATOM 5088 C C . ARG B 1 319 ? -7.531 -18.453 -8.383 1 98.06 319 ARG B C 1
ATOM 5090 O O . ARG B 1 319 ? -7.227 -19.547 -8.852 1 98.06 319 ARG B O 1
ATOM 5097 N N . ASN B 1 320 ? -8.711 -17.938 -8.523 1 98.12 320 ASN B N 1
ATOM 5098 C CA . ASN B 1 320 ? -9.695 -18.625 -9.359 1 98.12 320 ASN B CA 1
ATOM 5099 C C . ASN B 1 320 ? -9.258 -18.672 -10.82 1 98.12 320 ASN B C 1
ATOM 5101 O O . ASN B 1 320 ? -9.398 -19.703 -11.484 1 98.12 320 ASN B O 1
ATOM 5105 N N . ALA B 1 321 ? -8.758 -17.578 -11.273 1 98 321 ALA B N 1
ATOM 5106 C CA . ALA B 1 321 ? -8.289 -17.531 -12.656 1 98 321 ALA B CA 1
ATOM 5107 C C . ALA B 1 321 ? -7.109 -18.469 -12.867 1 98 321 ALA B C 1
ATOM 5109 O O . ALA B 1 321 ? -7.02 -19.141 -13.898 1 98 321 ALA B O 1
ATOM 5110 N N . MET B 1 322 ? -6.191 -18.531 -11.93 1 98 322 MET B N 1
ATOM 5111 C CA . MET B 1 322 ? -5.062 -19.453 -11.984 1 98 322 MET B CA 1
ATOM 5112 C C . MET B 1 322 ? -5.547 -20.891 -12.016 1 98 322 MET B C 1
ATOM 5114 O O . MET B 1 322 ? -5.07 -21.703 -12.82 1 98 322 MET B O 1
ATOM 5118 N N . ALA B 1 323 ? -6.492 -21.156 -11.148 1 98.38 323 ALA B N 1
ATOM 5119 C CA . ALA B 1 323 ? -7.035 -22.5 -11.055 1 98.38 323 ALA B CA 1
ATOM 5120 C C . ALA B 1 323 ? -7.691 -22.922 -12.375 1 98.38 323 ALA B C 1
ATOM 5122 O O . ALA B 1 323 ? -7.477 -24.031 -12.852 1 98.38 323 ALA B O 1
ATOM 5123 N N . GLU B 1 324 ? -8.406 -22.031 -12.891 1 98.5 324 GLU B N 1
ATOM 5124 C CA . GLU B 1 324 ? -9.062 -22.312 -14.164 1 98.5 324 GLU B CA 1
ATOM 5125 C C . GLU B 1 324 ? -8.039 -22.609 -15.258 1 98.5 324 GLU B C 1
ATOM 5127 O O . GLU B 1 324 ? -8.195 -23.562 -16.016 1 98.5 324 GLU B O 1
ATOM 5132 N N . ARG B 1 325 ? -7.043 -21.75 -15.344 1 98.19 325 ARG B N 1
ATOM 5133 C CA . ARG B 1 325 ? -6 -21.953 -16.344 1 98.19 325 ARG B CA 1
ATOM 5134 C C . ARG B 1 325 ? -5.309 -23.297 -16.156 1 98.19 325 ARG B C 1
ATOM 5136 O O . ARG B 1 325 ? -5.012 -24 -17.125 1 98.19 325 ARG B O 1
ATOM 5143 N N . CYS B 1 326 ? -5.078 -23.656 -14.953 1 98.44 326 CYS B N 1
ATOM 5144 C CA . CYS B 1 326 ? -4.418 -24.906 -14.617 1 98.44 326 CYS B CA 1
ATOM 5145 C C . CYS B 1 326 ? -5.238 -26.109 -15.094 1 98.44 326 CYS B C 1
ATOM 5147 O O . CYS B 1 326 ? -4.719 -26.984 -15.789 1 98.44 326 CYS B O 1
ATOM 5149 N N . VAL B 1 327 ? -6.52 -26.094 -14.82 1 98.69 327 VAL B N 1
ATOM 5150 C CA . VAL B 1 327 ? -7.34 -27.25 -15.141 1 98.69 327 VAL B CA 1
ATOM 5151 C C . VAL B 1 327 ? -7.633 -27.297 -16.641 1 98.69 327 VAL B C 1
ATOM 5153 O O . VAL B 1 327 ? -7.73 -28.359 -17.234 1 98.69 327 VAL B O 1
ATOM 5156 N N . ARG B 1 328 ? -7.738 -26.141 -17.266 1 98.69 328 ARG B N 1
ATOM 5157 C CA . ARG B 1 328 ? -7.992 -26.125 -18.703 1 98.69 328 ARG B CA 1
ATOM 5158 C C . ARG B 1 328 ? -6.781 -26.625 -19.469 1 98.69 328 ARG B C 1
ATOM 5160 O O . ARG B 1 328 ? -6.93 -27.25 -20.531 1 98.69 328 ARG B O 1
ATOM 5167 N N . ASN B 1 329 ? -5.562 -26.328 -18.969 1 98.75 329 ASN B N 1
ATOM 5168 C CA . ASN B 1 329 ? -4.371 -26.953 -19.547 1 98.75 329 ASN B CA 1
ATOM 5169 C C . ASN B 1 329 ? -4.461 -28.469 -19.516 1 98.75 329 ASN B C 1
ATOM 5171 O O . ASN B 1 329 ? -4.211 -29.125 -20.531 1 98.75 329 ASN B O 1
ATOM 5175 N N . ALA B 1 330 ? -4.844 -29.047 -18.375 1 98.69 330 ALA B N 1
ATOM 5176 C CA . ALA B 1 330 ? -4.93 -30.5 -18.203 1 98.69 330 ALA B CA 1
ATOM 5177 C C . ALA B 1 330 ? -5.988 -31.109 -19.109 1 98.69 330 ALA B C 1
ATOM 5179 O O . ALA B 1 330 ? -5.742 -32.125 -19.781 1 98.69 330 ALA B O 1
ATOM 5180 N N . ILE B 1 331 ? -7.113 -30.469 -19.203 1 98.62 331 ILE B N 1
ATOM 5181 C CA . ILE B 1 331 ? -8.211 -30.953 -20.031 1 98.62 331 ILE B CA 1
ATOM 5182 C C . ILE B 1 331 ? -7.812 -30.906 -21.5 1 98.62 331 ILE B C 1
ATOM 5184 O O . ILE B 1 331 ? -8.031 -31.875 -22.234 1 98.62 331 ILE B O 1
ATOM 5188 N N . ALA B 1 332 ? -7.242 -29.766 -21.891 1 98.56 332 ALA B N 1
ATOM 5189 C CA . ALA B 1 332 ? -6.809 -29.641 -23.281 1 98.56 332 ALA B CA 1
ATOM 5190 C C . ALA B 1 332 ? -5.832 -30.75 -23.656 1 98.56 332 ALA B C 1
ATOM 5192 O O . ALA B 1 332 ? -5.969 -31.375 -24.703 1 98.56 332 ALA B O 1
ATOM 5193 N N . ALA B 1 333 ? -4.902 -31.016 -22.781 1 97.75 333 ALA B N 1
ATOM 5194 C CA . ALA B 1 333 ? -3.908 -32.062 -23.047 1 97.75 333 ALA B CA 1
ATOM 5195 C C . ALA B 1 333 ? -4.566 -33.438 -23.125 1 97.75 333 ALA B C 1
ATOM 5197 O O . ALA B 1 333 ? -4.246 -34.219 -24.016 1 97.75 333 ALA B O 1
ATOM 5198 N N . ALA B 1 334 ? -5.414 -33.719 -22.219 1 97.06 334 ALA B N 1
ATOM 5199 C CA . ALA B 1 334 ? -6.117 -34.969 -22.219 1 97.06 334 ALA B CA 1
ATOM 5200 C C . ALA B 1 334 ? -6.914 -35.188 -23.5 1 97.06 334 ALA B C 1
ATOM 5202 O O . ALA B 1 334 ? -7.043 -36.312 -24 1 97.06 334 ALA B O 1
ATOM 5203 N N . ASN B 1 335 ? -7.387 -34.094 -24.016 1 96.81 335 ASN B N 1
ATOM 5204 C CA . ASN B 1 335 ? -8.156 -34.125 -25.266 1 96.81 335 ASN B CA 1
ATOM 5205 C C . ASN B 1 335 ? -7.25 -34.188 -26.484 1 96.81 335 ASN B C 1
ATOM 5207 O O . ASN B 1 335 ? -7.73 -34.312 -27.609 1 96.81 335 ASN B O 1
ATOM 5211 N N . GLY B 1 336 ? -5.98 -34.094 -26.234 1 96.06 336 GLY B N 1
ATOM 5212 C CA . GLY B 1 336 ? -5.066 -34.062 -27.359 1 96.06 336 GLY B CA 1
ATOM 5213 C C . GLY B 1 336 ? -5.023 -32.719 -28.062 1 96.06 336 GLY B C 1
ATOM 5214 O O . GLY B 1 336 ? -4.723 -32.625 -29.25 1 96.06 336 GLY B O 1
ATOM 5215 N N . GLU B 1 337 ? -5.441 -31.688 -27.344 1 97.62 337 GLU B N 1
ATOM 5216 C CA . GLU B 1 337 ? -5.461 -30.328 -27.859 1 97.62 337 GLU B CA 1
ATOM 5217 C C . GLU B 1 337 ? -4.27 -29.531 -27.344 1 97.62 337 GLU B C 1
ATOM 5219 O O . GLU B 1 337 ? -3.615 -29.938 -26.375 1 97.62 337 GLU B O 1
ATOM 5224 N N . PRO B 1 338 ? -3.904 -28.453 -28.078 1 97.38 338 PRO B N 1
ATOM 5225 C CA . PRO B 1 338 ? -2.861 -27.578 -27.531 1 97.38 338 PRO B CA 1
ATOM 5226 C C . PRO B 1 338 ? -3.221 -27 -26.156 1 97.38 338 PRO B C 1
ATOM 5228 O O . PRO B 1 338 ? -4.387 -26.688 -25.906 1 97.38 338 PRO B O 1
ATOM 5231 N N . LEU B 1 339 ? -2.223 -26.891 -25.297 1 98.12 339 LEU B N 1
ATOM 5232 C CA . LEU B 1 339 ? -2.459 -26.312 -23.969 1 98.12 339 LEU B CA 1
ATOM 5233 C C . LEU B 1 339 ? -2.855 -24.844 -24.094 1 98.12 339 LEU B C 1
ATOM 5235 O O . LEU B 1 339 ? -2.471 -24.172 -25.047 1 98.12 339 LEU B O 1
ATOM 5239 N N . VAL B 1 340 ? -3.627 -24.391 -23.125 1 97.06 340 VAL B N 1
ATOM 5240 C CA . VAL B 1 340 ? -3.996 -22.984 -23.047 1 97.06 340 VAL B CA 1
ATOM 5241 C C . VAL B 1 340 ? -2.748 -22.125 -22.812 1 97.06 340 VAL B C 1
ATOM 5243 O O . VAL B 1 340 ? -2.605 -21.062 -23.391 1 97.06 340 VAL B O 1
ATOM 5246 N N . ALA B 1 341 ? -1.843 -22.594 -21.922 1 96.81 341 ALA B N 1
ATOM 5247 C CA . ALA B 1 341 ? -0.575 -21.938 -21.609 1 96.81 341 ALA B CA 1
ATOM 5248 C C . ALA B 1 341 ? 0.523 -22.969 -21.344 1 96.81 341 ALA B C 1
ATOM 5250 O O . ALA B 1 341 ? 0.637 -23.484 -20.234 1 96.81 341 ALA B O 1
ATOM 5251 N N . GLU B 1 342 ? 1.324 -23.188 -22.297 1 97.69 342 GLU B N 1
ATOM 5252 C CA . GLU B 1 342 ? 2.385 -24.188 -22.234 1 97.69 342 GLU B CA 1
ATOM 5253 C C . GLU B 1 342 ? 3.746 -23.531 -22.016 1 97.69 342 GLU B C 1
ATOM 5255 O O . GLU B 1 342 ? 4.047 -22.484 -22.594 1 97.69 342 GLU B O 1
ATOM 5260 N N . VAL B 1 343 ? 4.484 -24.141 -21.062 1 95.19 343 VAL B N 1
ATOM 5261 C CA . VAL B 1 343 ? 5.863 -23.703 -20.891 1 95.19 343 VAL B CA 1
ATOM 5262 C C . VAL B 1 343 ? 6.691 -24.109 -22.109 1 95.19 343 VAL B C 1
ATOM 5264 O O . VAL B 1 343 ? 6.684 -25.281 -22.5 1 95.19 343 VAL B O 1
ATOM 5267 N N . LYS B 1 344 ? 7.285 -23.125 -22.75 1 85.81 344 LYS B N 1
ATOM 5268 C CA . LYS B 1 344 ? 8.141 -23.391 -23.906 1 85.81 344 LYS B CA 1
ATOM 5269 C C . LYS B 1 344 ? 9.609 -23.109 -23.578 1 85.81 344 LYS B C 1
ATOM 5271 O O . LYS B 1 344 ? 9.953 -22 -23.141 1 85.81 344 LYS B O 1
ATOM 5276 N N . VAL B 1 345 ? 10.422 -24.188 -23.406 1 79 345 VAL B N 1
ATOM 5277 C CA . VAL B 1 345 ? 11.844 -23.953 -23.141 1 79 345 VAL B CA 1
ATOM 5278 C C . VAL B 1 345 ? 12.664 -24.391 -24.359 1 79 345 VAL B C 1
ATOM 5280 O O . VAL B 1 345 ? 12.258 -25.266 -25.109 1 79 345 VAL B O 1
#

Sequence (690 aa):
MPKILVTRNLGEHAMTILRQSGYDLIVNPDDAPPSREWVLNHLADPQVYAACIMHSQPSDKVDKELIATANDNLRCISSFSVGYDHIDVKAANARGIKIGHTPGVLSDAVADIAVILVLSTLRRIGEGINLVKSGNWKQQPWAPFVNCGLSIGHPSLTIGFLGFGRISQATVQRLLAFTNKEQPPRILYTSSYRRDNQDEIDAGFSKTFGVEVRREERETLASQADILIVLCDLNPSTKDLVNKNFLQKMKKSAILVNVARGPIVNSEDLHEALVSGQIFGAGLDVLTGEPDIPADHPLLTLDNCLVLPHLGSADYDTRNAMAERCVRNAIAAANGEPLVAEVKVMPKILVTRNLGEHAMTILRQSGYDLIVNPDDAPPSREWVLNHLADPQVYAACIMHSQPSDKVDKELIATANDNLRCISSFSVGYDHIDVKAANARGIKIGHTPGVLSDAVADIAVILVLSTLRRIGEGINLVKSGNWKQQPWAPFVNCGLSIGHPSLTIGFLGFGRISQATVQRLLAFTNKEQPPRILYTSSYRRDNQDEIDAGFSKTFGVEVRREERETLASQADILIVLCDLNPSTKDLVNKNFLQKMKKSAILVNVARGPIVNSEDLHEALVSGQIFGAGLDVLTGEPDIPADHPLLTLDNCLVLPHLGSADYDTRNAMAERCVRNAIAAANGEPLVAEVKV

Radius of gyration: 28.0 Å; Cα contacts (8 Å, |Δi|>4): 1561; chains: 2; bounding box: 56×90×62 Å

Nearest PDB structures (foldseek):
  6v8a-assembly1_A-2  TM=8.667E-01  e=1.243E-23  Homo sapiens
  1hku-assembly1_A  TM=8.627E-01  e=9.789E-23  Rattus norvegicus
  7kwm-assembly1_A  TM=8.662E-01  e=2.137E-22  Homo sapiens
  6cdr-assembly1_A  TM=8.685E-01  e=3.158E-22  Homo sapiens
  6cdf-assembly1_A  TM=8.650E-01  e=2.672E-22  Homo sapiens

Secondary structure (DSSP, 8-state):
--EEEESS--HHHHHHHHHTTT-EEEE--SSSPPPHHHHHHHHTSTTEEEEEEETT-GGG-B-HHHHHHS-TT--EEEEESS--TTB-HHHHHHTT-EEE--TTSSHHHHHHHHHHHHHHHHTTHHHHHHHHHTT-GGGS---TTTT-B--TTSTT-EEEEE--SHHHHHHHHHHTTTS-SSSPPEEEEE-SS--TTHHHHHHHHHHHHTS-EEE--HHHHHHH-SEEEE-SPPSTTTTT-B-HHHHHHS-TT-EEEE-S-GGGB-HHHHHHHHHHTSSSEEEES--TTTT---TT-GGGG-TTEEE-SS-TT-BHHHHHHHHHHHHHHHHHHHTTPPPSSB---/--EEEESS--HHHHHHHHHTTT-EEEE--SSSPPPHHHHHHHHTSTTEEEEEEETT-GGG-B-HHHHHHS-TT--EEEEESS--TTB-HHHHHHTT-EEE--TTSSHHHHHHHHHHHHHHHHTTHHHHHHHHHTT-GGGS---TTTT-B--TTSTT-EEEEE--SHHHHHHHHHHTTTS-SSSPPEEEEE-SS--TTHHHHHHHHHHHHTS-EEE--HHHHHHH-SEEEE-SPPSTTTTT-B-HHHHHHS-TT-EEEE-S-GGGB-HHHHHHHHHHTSSSEEEES--TTTT---TT-GGGG-TTEEE-SS-TT-BHHHHHHHHHHHHHHHHHHHTTPPPSSB---

Foldseek 3Di:
DAEEEEQADLDDLLVVVLVPLPHHYHYDPDNDGDALVVLLVVQLPLRYQEYEEEDPHPSRQADPSSLVSGHLNHQEYFYLAPDDPSHPQVSNVVSNYFYHFFPPLLLLLLLVVQLVLQVCLQQLVLLVVCCVVVVNVVVQDDDPCTSGGHAQQPAAAEEEEADCDSSNLSNLQVSQVRYHPVRGYAYEYEDPDQDPCQVVVQVVSCVVNVHGYHYDDLLVRLQRHQEYEYADADDPVQFCVAALVSLQNHQLNHEYEYLHEARSHDLVSVLVCCVVSSHSAYEYAYHPPPPPADCVRSQNVDSSYHYHPNCSRPDDSSSSSSSNLRSQQRSCRSVVHHRPGTDDD/DAEEEEQADLDDLLVVVLVPLPHHYHYDPDNDGDALCVLLVVQLPLRYQEYEEEDPHPSRQADPSSLVSGHLNHQEYFYLAPDDPSHPQVSNVVSNYFYHFFPPLQLLLLLVVQLVLQVCLQQLVLLVVCCVVVVNVVVQDDDPCTSGGHAQQPAAAEEEEADCDSSNLSNLQVSQVRYHPVRGYAYEYEDPDQDPCQVVVQVVSCVVNVHGYHYDDLLVRLQRHQEYEYADADDPVQFCVAALVSLQNHQLAHEYEYLHEARSHDLVSVLVCCVVSSHSAYEYAYHPPPPPADCVRSQNVDSSYHYHPNCSRPDDSSSSSSSNLRSQQRSCRSVVHHRPGTDDD

Organism: Cryptococcus deneoformans (strain JEC21 / ATCC MYA-565) (NCBI:txid214684)

InterPro domains:
  IPR006139 D-isomer specific 2-hydroxyacid dehydrogenase, catalytic domain [PF00389] (4-343)
  IPR006140 D-isomer specific 2-hydroxyacid dehydrogenase, NAD-binding domain [PF02826] (116-312)
  IPR029753 D-isomer specific 2-hydroxyacid dehydrogenase, NAD-binding domain conserved site [PS00671] (250-266)
  IPR036291 NAD(P)-binding domain superfamily [SSF51735] (109-312)
  IPR050223 D-isomer specific 2-hydroxyacid dehydrogenase [PTHR10996] (21-341)